Protein AF-0000000066922697 (afdb_homodimer)

pLDDT: mean 75.68, std 17.17, range [25.67, 94.38]

Solvent-accessible surface area (backbone atoms only — not comparable to full-atom values): 38134 Å² total; per-residue (Å²): 135,77,68,77,65,55,59,62,53,52,56,55,54,52,63,59,58,68,59,61,55,53,57,51,51,52,50,55,60,59,45,68,72,48,59,76,70,64,32,50,58,47,44,50,48,47,48,52,49,49,52,48,50,52,51,46,50,50,49,50,47,51,45,60,51,41,77,74,48,77,57,57,62,50,46,53,51,45,54,50,48,51,46,48,52,52,48,51,51,51,49,51,51,52,35,50,52,27,50,52,51,33,52,54,34,49,55,48,26,72,71,65,67,45,69,70,34,50,55,49,34,51,50,29,48,51,46,37,48,48,36,48,50,53,50,48,43,52,50,48,41,75,64,54,52,54,80,49,19,68,83,39,41,68,36,41,39,52,49,50,42,42,53,45,27,50,52,52,31,51,54,29,51,52,49,35,53,52,29,52,47,38,68,72,70,50,75,71,75,73,71,74,74,48,73,64,56,51,52,53,52,49,52,52,38,52,55,40,49,56,50,41,62,60,35,73,74,39,93,44,71,51,39,48,46,50,40,53,50,36,51,44,49,40,51,46,50,52,42,49,51,50,15,51,56,40,22,70,74,71,38,69,64,40,31,40,53,43,49,36,52,48,30,51,51,42,33,51,52,31,49,53,52,37,65,63,45,47,39,25,67,36,18,23,44,65,56,69,68,60,51,49,51,54,50,52,56,61,66,71,64,52,84,70,53,73,41,74,74,53,74,47,56,26,24,67,26,96,30,22,35,36,37,37,33,36,28,33,61,45,79,40,31,38,51,61,52,40,52,53,49,51,53,50,46,52,50,52,56,68,38,87,56,38,70,44,72,46,72,44,73,36,63,68,135,136,75,67,76,65,55,59,62,54,52,57,56,55,52,66,59,58,64,62,65,54,52,56,51,51,53,49,54,58,59,46,68,74,49,60,74,72,63,35,50,58,46,44,49,49,49,48,51,49,50,51,48,49,50,50,45,50,50,49,50,47,51,45,60,51,42,76,74,47,76,58,56,63,51,45,54,52,45,51,51,49,50,46,49,53,53,48,52,50,51,50,50,51,52,33,50,53,27,50,52,51,32,52,54,34,50,55,47,26,73,72,64,68,44,70,69,34,49,55,49,34,51,49,27,48,50,47,35,48,47,34,48,51,53,51,48,42,51,50,49,41,75,64,55,52,55,80,51,19,70,83,38,41,70,38,42,38,50,51,47,40,44,53,44,26,51,53,51,32,51,54,30,51,50,49,34,53,52,29,53,48,36,67,73,71,51,74,72,75,72,71,76,74,47,72,65,56,52,51,54,50,50,52,52,38,52,55,40,49,56,50,40,63,60,34,72,75,38,93,44,70,52,39,48,46,51,38,52,51,38,52,44,49,39,51,46,49,52,42,50,52,50,16,51,54,41,20,72,74,70,39,69,64,41,32,40,51,44,48,38,54,49,29,51,51,41,33,50,54,29,49,53,53,37,65,62,46,47,40,26,66,36,18,23,43,63,55,68,68,61,50,49,51,53,50,52,56,61,66,69,63,51,83,69,53,74,43,76,73,53,73,46,56,27,24,68,27,94,30,21,36,38,37,37,33,34,28,32,61,45,79,38,30,39,51,58,51,39,53,53,48,51,52,50,47,53,51,51,56,66,38,88,57,39,69,45,75,46,73,45,72,36,61,67,134

Structure (mmCIF, N/CA/C/O backbone):
data_AF-0000000066922697-model_v1
#
loop_
_entity.id
_entity.type
_entity.pdbx_description
1 polymer 'Cation efflux protein cytoplasmic domain-containing protein'
#
loop_
_atom_site.group_PDB
_atom_site.id
_atom_site.type_symbol
_atom_site.label_atom_id
_atom_site.label_alt_id
_atom_site.label_comp_id
_atom_site.label_asym_id
_atom_site.label_entity_id
_atom_site.label_seq_id
_atom_site.pdbx_PDB_ins_code
_atom_site.Cartn_x
_atom_site.Cartn_y
_atom_site.Cartn_z
_atom_site.occupancy
_atom_site.B_iso_or_equiv
_atom_site.auth_seq_id
_atom_site.auth_comp_id
_atom_site.auth_asym_id
_atom_site.auth_atom_id
_atom_site.pdbx_PDB_model_num
ATOM 1 N N . MET A 1 1 ? 27.359 56.031 -4.023 1 25.91 1 MET A N 1
ATOM 2 C CA . MET A 1 1 ? 27.969 54.719 -3.773 1 25.91 1 MET A CA 1
ATOM 3 C C . MET A 1 1 ? 27.406 54.125 -2.496 1 25.91 1 MET A C 1
ATOM 5 O O . MET A 1 1 ? 27.609 54.656 -1.405 1 25.91 1 MET A O 1
ATOM 9 N N . ASP A 1 2 ? 26.297 53.438 -2.539 1 28.22 2 ASP A N 1
ATOM 10 C CA . ASP A 1 2 ? 25.234 53.188 -1.571 1 28.22 2 ASP A CA 1
ATOM 11 C C . ASP A 1 2 ? 25.688 52.219 -0.493 1 28.22 2 ASP A C 1
ATOM 13 O O . ASP A 1 2 ? 26.141 51.094 -0.803 1 28.22 2 ASP A O 1
ATOM 17 N N . LYS A 1 3 ? 26 52.625 0.798 1 40.59 3 LYS A N 1
ATOM 18 C CA . LYS A 1 3 ? 26.516 52.125 2.059 1 40.59 3 LYS A CA 1
ATOM 19 C C . LYS A 1 3 ? 25.766 50.844 2.48 1 40.59 3 LYS A C 1
ATOM 21 O O . LYS A 1 3 ? 26.234 50.094 3.314 1 40.59 3 LYS A O 1
ATOM 26 N N . ASN A 1 4 ? 24.469 50.812 2.162 1 34.41 4 ASN A N 1
ATOM 27 C CA . ASN A 1 4 ? 23.641 49.75 2.705 1 34.41 4 ASN A CA 1
ATOM 28 C C . ASN A 1 4 ? 24.047 48.375 2.139 1 34.41 4 ASN A C 1
ATOM 30 O O . ASN A 1 4 ? 23.516 47.344 2.559 1 34.41 4 ASN A O 1
ATOM 34 N N . ASN A 1 5 ? 24.672 48.312 0.961 1 36.44 5 ASN A N 1
ATOM 35 C CA . ASN A 1 5 ? 25.047 47.031 0.343 1 36.44 5 ASN A CA 1
ATOM 36 C C . ASN A 1 5 ? 26.234 46.406 1.061 1 36.44 5 ASN A C 1
ATOM 38 O O . ASN A 1 5 ? 26.531 45.219 0.849 1 36.44 5 ASN A O 1
ATOM 42 N N . ILE A 1 6 ? 27.125 47.25 1.728 1 36.09 6 ILE A N 1
ATOM 43 C CA . ILE A 1 6 ? 28.375 46.75 2.322 1 36.09 6 ILE A CA 1
ATOM 44 C C . ILE A 1 6 ? 28.062 45.969 3.594 1 36.09 6 ILE A C 1
ATOM 46 O O . ILE A 1 6 ? 28.688 44.969 3.877 1 36.09 6 ILE A O 1
ATOM 50 N N . THR A 1 7 ? 27.062 46.5 4.391 1 34.84 7 THR A N 1
ATOM 51 C CA . THR A 1 7 ? 26.844 45.906 5.703 1 34.84 7 THR A CA 1
ATOM 52 C C . THR A 1 7 ? 26.328 44.469 5.57 1 34.84 7 THR A C 1
ATOM 54 O O . THR A 1 7 ? 26.516 43.656 6.465 1 34.84 7 THR A O 1
ATOM 57 N N . ASN A 1 8 ? 25.594 44.219 4.488 1 34.62 8 ASN A N 1
ATOM 58 C CA . ASN A 1 8 ? 25.016 42.875 4.355 1 34.62 8 ASN A CA 1
ATOM 59 C C . ASN A 1 8 ? 26.094 41.844 4.004 1 34.62 8 ASN A C 1
ATOM 61 O O . ASN A 1 8 ? 25.922 40.656 4.262 1 34.62 8 ASN A O 1
ATOM 65 N N . GLU A 1 9 ? 27.172 42.281 3.27 1 34.84 9 GLU A N 1
ATOM 66 C CA . GLU A 1 9 ? 28.234 41.344 2.912 1 34.84 9 GLU A CA 1
ATOM 67 C C . GLU A 1 9 ? 29.078 40.969 4.129 1 34.84 9 GLU A C 1
ATOM 69 O O . GLU A 1 9 ? 29.5 39.844 4.273 1 34.84 9 GLU A O 1
ATOM 74 N N . CYS A 1 10 ? 29.406 42 5.055 1 34.47 10 CYS A N 1
ATOM 75 C CA . CYS A 1 10 ? 30.281 41.781 6.211 1 34.47 10 CYS A CA 1
ATOM 76 C C . CYS A 1 10 ? 29.625 40.812 7.207 1 34.47 10 CYS A C 1
ATOM 78 O O . CYS A 1 10 ? 30.312 40 7.82 1 34.47 10 CYS A O 1
ATOM 80 N N . SER A 1 11 ? 28.344 41 7.387 1 32.88 11 SER A N 1
ATOM 81 C CA . SER A 1 11 ? 27.703 40.125 8.367 1 32.88 11 SER A CA 1
ATOM 82 C C . SER A 1 11 ? 27.703 38.656 7.898 1 32.88 11 SER A C 1
ATOM 84 O O . SER A 1 11 ? 27.688 37.75 8.719 1 32.88 11 SER A O 1
ATOM 86 N N . LEU A 1 12 ? 27.734 38.406 6.59 1 33.22 12 LEU A N 1
ATOM 87 C CA . LEU A 1 12 ? 27.844 37.062 6.055 1 33.22 12 LEU A CA 1
ATOM 88 C C . LEU A 1 12 ? 29.25 36.5 6.289 1 33.22 12 LEU A C 1
ATOM 90 O O . LEU A 1 12 ? 29.406 35.312 6.582 1 33.22 12 LEU A O 1
ATOM 94 N N . GLN A 1 13 ? 30.359 37.219 6.105 1 36.22 13 GLN A N 1
ATOM 95 C CA . GLN A 1 13 ? 31.734 36.781 6.352 1 36.22 13 GLN A CA 1
ATOM 96 C C . GLN A 1 13 ? 31.953 36.5 7.828 1 36.22 13 GLN A C 1
ATOM 98 O O . GLN A 1 13 ? 32.656 35.531 8.172 1 36.22 13 GLN A O 1
ATOM 103 N N . LEU A 1 14 ? 31.5 37.344 8.797 1 32.81 14 LEU A N 1
ATOM 104 C CA . LEU A 1 14 ? 31.688 37.156 10.227 1 32.81 14 LEU A CA 1
ATOM 105 C C . LEU A 1 14 ? 30.938 35.906 10.711 1 32.81 14 LEU A C 1
ATOM 107 O O . LEU A 1 14 ? 31.406 35.219 11.617 1 32.81 14 LEU A O 1
ATOM 111 N N . LEU A 1 15 ? 29.734 35.625 10.234 1 32.03 15 LEU A N 1
ATOM 112 C CA . LEU A 1 15 ? 29.047 34.375 10.617 1 32.03 15 LEU A CA 1
ATOM 113 C C . LEU A 1 15 ? 29.797 33.156 10.125 1 32.03 15 LEU A C 1
ATOM 115 O O . LEU A 1 15 ? 29.672 32.062 10.695 1 32.03 15 LEU A O 1
ATOM 119 N N . LYS A 1 16 ? 30.516 33.188 9.031 1 36.56 16 LYS A N 1
ATOM 120 C CA . LYS A 1 16 ? 31.438 32.125 8.578 1 36.56 16 LYS A CA 1
ATOM 121 C C . LYS A 1 16 ? 32.562 31.938 9.586 1 36.56 16 LYS A C 1
ATOM 123 O O . LYS A 1 16 ? 33.031 30.812 9.812 1 36.56 16 LYS A O 1
ATOM 128 N N . SER A 1 17 ? 33.281 33 9.961 1 35.28 17 SER A N 1
ATOM 129 C CA . SER A 1 17 ? 34.531 32.938 10.734 1 35.28 17 SER A CA 1
ATOM 130 C C . SER A 1 17 ? 34.25 32.406 12.141 1 35.28 17 SER A C 1
ATOM 132 O O . SER A 1 17 ? 35.031 31.609 12.672 1 35.28 17 SER A O 1
ATOM 134 N N . LYS A 1 18 ? 33.406 33.125 12.992 1 35.22 18 LYS A N 1
ATOM 135 C CA . LYS A 1 18 ? 33.438 32.875 14.43 1 35.22 18 LYS A CA 1
ATOM 136 C C . LYS A 1 18 ? 32.969 31.469 14.766 1 35.22 18 LYS A C 1
ATOM 138 O O . LYS A 1 18 ? 33.5 30.828 15.672 1 35.22 18 LYS A O 1
ATOM 143 N N . TYR A 1 19 ? 31.734 31.078 14.359 1 33.84 19 TYR A N 1
ATOM 144 C CA . TYR A 1 19 ? 31.281 29.891 15.07 1 33.84 19 TYR A CA 1
ATOM 145 C C . TYR A 1 19 ? 32.125 28.672 14.719 1 33.84 19 TYR A C 1
ATOM 147 O O . TYR A 1 19 ? 32.625 27.969 15.602 1 33.84 19 TYR A O 1
ATOM 155 N N . THR A 1 20 ? 31.688 27.719 13.758 1 37.97 20 THR A N 1
ATOM 156 C CA . THR A 1 20 ? 31.891 26.266 13.828 1 37.97 20 THR A CA 1
ATOM 157 C C . THR A 1 20 ? 33.219 25.875 13.203 1 37.97 20 THR A C 1
ATOM 159 O O . THR A 1 20 ? 33.688 24.75 13.391 1 37.97 20 THR A O 1
ATOM 162 N N . GLU A 1 21 ? 33.781 26.656 12.328 1 38.84 21 GLU A N 1
ATOM 163 C CA . GLU A 1 21 ? 34.906 25.953 11.711 1 38.84 21 GLU A CA 1
ATOM 164 C C . GLU A 1 21 ? 36.094 25.906 12.648 1 38.84 21 GLU A C 1
ATOM 166 O O . GLU A 1 21 ? 36.812 24.906 12.711 1 38.84 21 GLU A O 1
ATOM 171 N N . LYS A 1 22 ? 36.375 27 13.359 1 40.72 22 LYS A N 1
ATOM 172 C CA . LYS A 1 22 ? 37.594 26.984 14.172 1 40.72 22 LYS A CA 1
ATOM 173 C C . LYS A 1 22 ? 37.469 26.016 15.336 1 40.72 22 LYS A C 1
ATOM 175 O O . LYS A 1 22 ? 38.438 25.297 15.656 1 40.72 22 LYS A O 1
ATOM 180 N N . LYS A 1 23 ? 36.344 26.031 16.047 1 42.5 23 LYS A N 1
ATOM 181 C CA . LYS A 1 23 ? 36.25 25.109 17.188 1 42.5 23 LYS A CA 1
ATOM 182 C C . LYS A 1 23 ? 36.188 23.672 16.719 1 42.5 23 LYS A C 1
ATOM 184 O O . LYS A 1 23 ? 36.75 22.766 17.344 1 42.5 23 LYS A O 1
ATOM 189 N N . ILE A 1 24 ? 35.562 23.406 15.648 1 41.25 24 ILE A N 1
ATOM 190 C CA . ILE A 1 24 ? 35.5 22.031 15.156 1 41.25 24 ILE A CA 1
ATOM 191 C C . ILE A 1 24 ? 36.875 21.594 14.648 1 41.25 24 ILE A C 1
ATOM 193 O O . ILE A 1 24 ? 37.312 20.484 14.945 1 41.25 24 ILE A O 1
ATOM 197 N N . TYR A 1 25 ? 37.531 22.469 13.953 1 38.69 25 TYR A N 1
ATOM 198 C CA . TYR A 1 25 ? 38.875 22.078 13.516 1 38.69 25 TYR A CA 1
ATOM 199 C C . TYR A 1 25 ? 39.844 21.984 14.695 1 38.69 25 TYR A C 1
ATOM 201 O O . TYR A 1 25 ? 40.719 21.109 14.727 1 38.69 25 TYR A O 1
ATOM 209 N N . SER A 1 26 ? 39.719 22.938 15.633 1 43.12 26 SER A N 1
ATOM 210 C CA . SER A 1 26 ? 40.625 22.797 16.781 1 43.12 26 SER A CA 1
ATOM 211 C C . SER A 1 26 ? 40.344 21.516 17.562 1 43.12 26 SER A C 1
ATOM 213 O O . SER A 1 26 ? 41.25 20.844 18.031 1 43.12 26 SER A O 1
ATOM 215 N N . SER A 1 27 ? 39.062 21.125 17.703 1 44.09 27 SER A N 1
ATOM 216 C CA . SER A 1 27 ? 38.781 19.859 18.391 1 44.09 27 SER A CA 1
ATOM 217 C C . SER A 1 27 ? 39.219 18.656 17.562 1 44.09 27 SER A C 1
ATOM 219 O O . SER A 1 27 ? 39.469 17.594 18.109 1 44.09 27 SER A O 1
ATOM 221 N N . TYR A 1 28 ? 39.219 18.75 16.25 1 41.56 28 TYR A N 1
ATOM 222 C CA . TYR A 1 28 ? 39.781 17.703 15.43 1 41.56 28 TYR A CA 1
ATOM 223 C C . TYR A 1 28 ? 41.25 17.484 15.766 1 41.56 28 TYR A C 1
ATOM 225 O O . TYR A 1 28 ? 41.719 16.359 15.812 1 41.56 28 TYR A O 1
ATOM 233 N N . PHE A 1 29 ? 42 18.594 16.016 1 42.16 29 PHE A N 1
ATOM 234 C CA . PHE A 1 29 ? 43.406 18.438 16.359 1 42.16 29 PHE A CA 1
ATOM 235 C C . PHE A 1 29 ? 43.562 17.766 17.719 1 42.16 29 PHE A C 1
ATOM 237 O O . PHE A 1 29 ? 44.5 17 17.938 1 42.16 29 PHE A O 1
ATOM 244 N N . ASN A 1 30 ? 42.75 18.141 18.625 1 43.66 30 ASN A N 1
ATOM 245 C CA . ASN A 1 30 ? 42.938 17.5 19.922 1 43.66 30 ASN A CA 1
ATOM 246 C C . ASN A 1 30 ? 42.469 16.031 19.875 1 43.66 30 ASN A C 1
ATOM 248 O O . ASN A 1 30 ? 42.656 15.305 20.859 1 43.66 30 ASN A O 1
ATOM 252 N N . ILE A 1 31 ? 41.625 15.688 18.984 1 44.38 31 ILE A N 1
ATOM 253 C CA . ILE A 1 31 ? 41.219 14.289 18.891 1 44.38 31 ILE A CA 1
ATOM 254 C C . ILE A 1 31 ? 42.406 13.438 18.469 1 44.38 31 ILE A C 1
ATOM 256 O O . ILE A 1 31 ? 42.375 12.211 18.625 1 44.38 31 ILE A O 1
ATOM 260 N N . LEU A 1 32 ? 43.344 14.023 17.875 1 39.91 32 LEU A N 1
ATOM 261 C CA . LEU A 1 32 ? 44.531 13.227 17.547 1 39.91 32 LEU A CA 1
ATOM 262 C C . LEU A 1 32 ? 45.094 12.578 18.812 1 39.91 32 LEU A C 1
ATOM 264 O O . LEU A 1 32 ? 45.938 11.664 18.719 1 39.91 32 LEU A O 1
ATOM 268 N N . LYS A 1 33 ? 44.906 13.211 19.953 1 41.75 33 LYS A N 1
ATOM 269 C CA . LYS A 1 33 ? 45.5 12.57 21.109 1 41.75 33 LYS A CA 1
ATOM 270 C C . LYS A 1 33 ? 44.625 11.438 21.625 1 41.75 33 LYS A C 1
ATOM 272 O O . LYS A 1 33 ? 44.906 10.852 22.672 1 41.75 33 LYS A O 1
ATOM 277 N N . ILE A 1 34 ? 43.375 11.43 21.156 1 42.97 34 ILE A N 1
ATOM 278 C CA . ILE A 1 34 ? 42.562 10.391 21.781 1 42.97 34 ILE A CA 1
ATOM 279 C C . ILE A 1 34 ? 42.938 9.031 21.203 1 42.97 34 ILE A C 1
ATOM 281 O O . ILE A 1 34 ? 43.406 8.938 20.062 1 42.97 34 ILE A O 1
ATOM 285 N N . ASN A 1 35 ? 42.906 7.922 22.016 1 45.25 35 ASN A N 1
ATOM 286 C CA . ASN A 1 35 ? 43.25 6.527 21.75 1 45.25 35 ASN A CA 1
ATOM 287 C C . ASN A 1 35 ? 42.531 6.02 20.484 1 45.25 35 ASN A C 1
ATOM 289 O O . ASN A 1 35 ? 41.469 6.527 20.125 1 45.25 35 ASN A O 1
ATOM 293 N N . LYS A 1 36 ? 43.094 5.059 19.703 1 48.28 36 LYS A N 1
ATOM 294 C CA . LYS A 1 36 ? 42.812 4.527 18.375 1 48.28 36 LYS A CA 1
ATOM 295 C C . LYS A 1 36 ? 41.344 4.145 18.234 1 48.28 36 LYS A C 1
ATOM 297 O O . LYS A 1 36 ? 40.719 4.414 17.203 1 48.28 36 LYS A O 1
ATOM 302 N N . TYR A 1 37 ? 40.812 3.379 19.109 1 50.22 37 TYR A N 1
ATOM 303 C CA . TYR A 1 37 ? 39.469 2.822 18.984 1 50.22 37 TYR A CA 1
ATOM 304 C C . TYR A 1 37 ? 38.406 3.906 19.156 1 50.22 37 TYR A C 1
ATOM 306 O O . TYR A 1 37 ? 37.406 3.936 18.422 1 50.22 37 TYR A O 1
ATOM 314 N N . GLN A 1 38 ? 38.5 4.688 20.219 1 52.25 38 GLN A N 1
ATOM 315 C CA . GLN A 1 38 ? 37.625 5.801 20.469 1 52.25 38 GLN A CA 1
ATOM 316 C C . GLN A 1 38 ? 37.688 6.848 19.359 1 52.25 38 GLN A C 1
ATOM 318 O O . GLN A 1 38 ? 36.781 7.656 19.188 1 52.25 38 GLN A O 1
ATOM 323 N N . LYS A 1 39 ? 38.688 6.652 18.562 1 53.12 39 LYS A N 1
ATOM 324 C CA . LYS A 1 39 ? 38.938 7.59 17.469 1 53.12 39 LYS A CA 1
ATOM 325 C C . LYS A 1 39 ? 37.938 7.371 16.328 1 53.12 39 LYS A C 1
ATOM 327 O O . LYS A 1 39 ? 37.469 8.328 15.719 1 53.12 39 LYS A O 1
ATOM 332 N N . LYS A 1 40 ? 37.75 6.02 16.219 1 56.94 40 LYS A N 1
ATOM 333 C CA . LYS A 1 40 ? 36.875 5.758 15.078 1 56.94 40 LYS A CA 1
ATOM 334 C C . LYS A 1 40 ? 35.469 6.289 15.336 1 56.94 40 LYS A C 1
ATOM 336 O O . LYS A 1 40 ? 34.844 6.898 14.461 1 56.94 40 LYS A O 1
ATOM 341 N N . ASP A 1 41 ? 34.969 5.93 16.516 1 58.09 41 ASP A N 1
ATOM 342 C CA . ASP A 1 41 ? 33.625 6.391 16.844 1 58.09 41 ASP A CA 1
ATOM 343 C C . ASP A 1 41 ? 33.594 7.914 16.922 1 58.09 41 ASP A C 1
ATOM 345 O O . ASP A 1 41 ? 32.625 8.531 16.484 1 58.09 41 ASP A O 1
ATOM 349 N N . VAL A 1 42 ? 34.719 8.398 17.547 1 57.47 42 VAL A N 1
ATOM 350 C CA . VAL A 1 42 ? 34.781 9.844 17.688 1 57.47 42 VAL A CA 1
ATOM 351 C C . VAL A 1 42 ? 34.938 10.492 16.297 1 57.47 42 VAL A C 1
ATOM 353 O O . VAL A 1 42 ? 34.281 11.508 16.016 1 57.47 42 VAL A O 1
ATOM 356 N N . LEU A 1 43 ? 35.75 9.812 15.469 1 57.56 43 LEU A N 1
ATOM 357 C CA . LEU A 1 43 ? 35.906 10.328 14.117 1 57.56 43 LEU A CA 1
ATOM 358 C C . LEU A 1 43 ? 34.594 10.242 13.336 1 57.56 43 LEU A C 1
ATOM 360 O O . LEU A 1 43 ? 34.25 11.156 12.586 1 57.56 43 LEU A O 1
ATOM 364 N N . ALA A 1 44 ? 33.969 9.078 13.578 1 60.12 44 ALA A N 1
ATOM 365 C CA . ALA A 1 44 ? 32.688 8.922 12.898 1 60.12 44 ALA A CA 1
ATOM 366 C C . ALA A 1 44 ? 31.703 9.984 13.375 1 60.12 44 ALA A C 1
ATOM 368 O O . ALA A 1 44 ? 30.938 10.531 12.57 1 60.12 44 ALA A O 1
ATOM 369 N N . TYR A 1 45 ? 31.766 10.156 14.617 1 59.94 45 TYR A N 1
ATOM 370 C CA . TYR A 1 45 ? 30.922 11.195 15.188 1 59.94 45 TYR A CA 1
ATOM 371 C C . TYR A 1 45 ? 31.266 12.562 14.617 1 59.94 45 TYR A C 1
ATOM 373 O O . TYR A 1 45 ? 30.375 13.32 14.219 1 59.94 45 TYR A O 1
ATOM 381 N N . TYR A 1 46 ? 32.594 12.828 14.594 1 55.06 46 TYR A N 1
ATOM 382 C CA . TYR A 1 46 ? 33 14.133 14.094 1 55.06 46 TYR A CA 1
ATOM 383 C C . TYR A 1 46 ? 32.719 14.258 12.602 1 55.06 46 TYR A C 1
ATOM 385 O O . TYR A 1 46 ? 32.312 15.328 12.133 1 55.06 46 TYR A O 1
ATOM 393 N N . GLU A 1 47 ? 32.906 13.234 11.945 1 60 47 GLU A N 1
ATOM 394 C CA . GLU A 1 47 ? 32.594 13.258 10.523 1 60 47 GLU A CA 1
ATOM 395 C C . GLU A 1 47 ? 31.094 13.484 10.312 1 60 47 GLU A C 1
ATOM 397 O O . GLU A 1 47 ? 30.688 14.227 9.406 1 60 47 GLU A O 1
ATOM 402 N N . LYS A 1 48 ? 30.375 12.805 11.07 1 65.25 48 LYS A N 1
ATOM 403 C CA . LYS A 1 48 ? 28.922 13.016 11 1 65.25 48 LYS A CA 1
ATOM 404 C C . LYS A 1 48 ? 28.562 14.469 11.32 1 65.25 48 LYS A C 1
ATOM 406 O O . LYS A 1 48 ? 27.719 15.062 10.656 1 65.25 48 LYS A O 1
ATOM 411 N N . GLU A 1 49 ? 29.281 14.953 12.305 1 61.97 49 GLU A N 1
ATOM 412 C CA . GLU A 1 49 ? 29 16.328 12.711 1 61.97 49 GLU A CA 1
ATOM 413 C C . GLU A 1 49 ? 29.422 17.312 11.625 1 61.97 49 GLU A C 1
ATOM 415 O O . GLU A 1 49 ? 28.719 18.297 11.352 1 61.97 49 GLU A O 1
ATOM 420 N N . LEU A 1 50 ? 30.594 17.047 11.031 1 58.88 50 LEU A N 1
ATOM 421 C CA . LEU A 1 50 ? 31.078 17.906 9.953 1 58.88 50 LEU A CA 1
ATOM 422 C C . LEU A 1 50 ? 30.141 17.844 8.75 1 58.88 50 LEU A C 1
ATOM 424 O O . LEU A 1 50 ? 29.875 18.859 8.109 1 58.88 50 LEU A O 1
ATOM 428 N N . ARG A 1 51 ? 29.797 16.703 8.469 1 63.38 51 ARG A N 1
ATOM 429 C CA . ARG A 1 51 ? 28.844 16.562 7.363 1 63.38 51 ARG A CA 1
ATOM 430 C C . ARG A 1 51 ? 27.547 17.312 7.645 1 63.38 51 ARG A C 1
ATOM 432 O O . ARG A 1 51 ? 27 17.969 6.758 1 63.38 51 ARG A O 1
ATOM 439 N N . LEU A 1 52 ? 27.156 17.203 8.852 1 68.56 52 LEU A N 1
ATOM 440 C CA . LEU A 1 52 ? 25.938 17.906 9.242 1 68.56 52 LEU A CA 1
ATOM 441 C C . LEU A 1 52 ? 26.125 19.422 9.125 1 68.56 52 LEU A C 1
ATOM 443 O O . LEU A 1 52 ? 25.219 20.125 8.672 1 68.56 52 LEU A O 1
ATOM 447 N N . LEU A 1 53 ? 27.281 19.859 9.523 1 63.22 53 LEU A N 1
ATOM 448 C CA . LEU A 1 53 ? 27.562 21.297 9.461 1 63.22 53 LEU A CA 1
ATOM 449 C C . LEU A 1 53 ? 27.594 21.781 8.008 1 63.22 53 LEU A C 1
ATOM 451 O O . LEU A 1 53 ? 27.109 22.859 7.707 1 63.22 53 LEU A O 1
ATOM 455 N N . LYS A 1 54 ? 28.172 20.969 7.172 1 64.44 54 LYS A N 1
ATOM 456 C CA . LYS A 1 54 ? 28.203 21.328 5.754 1 64.44 54 LYS A CA 1
ATOM 457 C C . LYS A 1 54 ? 26.797 21.375 5.168 1 64.44 54 LYS A C 1
ATOM 459 O O . LYS A 1 54 ? 26.469 22.297 4.402 1 64.44 54 LYS A O 1
ATOM 464 N N . ILE A 1 55 ? 26.062 20.453 5.559 1 67.81 55 ILE A N 1
ATOM 465 C CA . ILE A 1 55 ? 24.688 20.406 5.07 1 67.81 55 ILE A CA 1
ATOM 466 C C . ILE A 1 55 ? 23.906 21.609 5.586 1 67.81 55 ILE A C 1
ATOM 468 O O . ILE A 1 55 ? 23.125 22.203 4.848 1 67.81 55 ILE A O 1
ATOM 472 N N . PHE A 1 56 ? 24.281 21.953 6.789 1 69.5 56 PHE A N 1
ATOM 473 C CA . PHE A 1 56 ? 23.625 23.109 7.383 1 69.5 56 PHE A CA 1
ATOM 474 C C . PHE A 1 56 ? 24 24.375 6.633 1 69.5 56 PHE A C 1
ATOM 476 O O . PHE A 1 56 ? 23.141 25.234 6.402 1 69.5 56 PHE A O 1
ATOM 483 N N . GLN A 1 57 ? 25.219 24.406 6.312 1 64.06 57 GLN A N 1
ATOM 484 C CA . GLN A 1 57 ? 25.688 25.594 5.586 1 64.06 57 GLN A CA 1
ATOM 485 C C . GLN A 1 57 ? 25.062 25.656 4.195 1 64.06 57 GLN A C 1
ATOM 487 O O . GLN A 1 57 ? 24.688 26.734 3.734 1 64.06 57 GLN A O 1
ATOM 492 N N . GLU A 1 58 ? 24.969 24.562 3.65 1 67.38 58 GLU A N 1
ATOM 493 C CA . GLU A 1 58 ? 24.344 24.5 2.334 1 67.38 58 GLU A CA 1
ATOM 494 C C . GLU A 1 58 ? 22.859 24.906 2.41 1 67.38 58 GLU A C 1
ATOM 496 O O . GLU A 1 58 ? 22.359 25.609 1.535 1 67.38 58 GLU A O 1
ATOM 501 N N . ASP A 1 59 ? 22.281 24.422 3.395 1 70.06 59 ASP A N 1
ATOM 502 C CA . ASP A 1 59 ? 20.875 24.75 3.57 1 70.06 59 ASP A CA 1
ATOM 503 C C . ASP A 1 59 ? 20.688 26.234 3.824 1 70.06 59 ASP A C 1
ATOM 505 O O . ASP A 1 59 ? 19.75 26.859 3.295 1 70.06 59 ASP A O 1
ATOM 509 N N . LEU A 1 60 ? 21.578 26.766 4.641 1 64 60 LEU A N 1
ATOM 510 C CA . LEU A 1 60 ? 21.5 28.188 4.941 1 64 60 LEU A CA 1
ATOM 511 C C . LEU A 1 60 ? 21.766 29.016 3.691 1 64 60 LEU A C 1
ATOM 513 O O . LEU A 1 60 ? 21.141 30.062 3.482 1 64 60 LEU A O 1
ATOM 517 N N . TYR A 1 61 ? 22.625 28.469 2.928 1 62.25 61 TYR A N 1
ATOM 518 C CA . TYR A 1 61 ? 22.953 29.141 1.679 1 62.25 61 TYR A CA 1
ATOM 519 C C . TYR A 1 61 ? 21.75 29.141 0.735 1 62.25 61 TYR A C 1
ATOM 521 O O . TYR A 1 61 ? 21.406 30.188 0.157 1 62.25 61 TYR A O 1
ATOM 529 N N . ILE A 1 62 ? 21.141 28.109 0.672 1 62.47 62 ILE A N 1
ATOM 530 C CA . ILE A 1 62 ? 20 27.984 -0.225 1 62.47 62 ILE A CA 1
ATOM 531 C C . ILE A 1 62 ? 18.859 28.875 0.269 1 62.47 62 ILE A C 1
ATOM 533 O O . ILE A 1 62 ? 18.188 29.531 -0.527 1 62.47 62 ILE A O 1
ATOM 537 N N . THR A 1 63 ? 18.688 28.844 1.53 1 63.69 63 THR A N 1
ATOM 538 C CA . THR A 1 63 ? 17.594 29.594 2.117 1 63.69 63 THR A CA 1
ATOM 539 C C . THR A 1 63 ? 17.875 31.094 2.049 1 63.69 63 THR A C 1
ATOM 541 O O . THR A 1 63 ? 16.953 31.906 1.869 1 63.69 63 THR A O 1
ATOM 544 N N . HIS A 1 64 ? 19.047 31.422 2.289 1 59.56 64 HIS A N 1
ATOM 545 C CA . HIS A 1 64 ? 19.406 32.844 2.232 1 59.56 64 HIS A CA 1
ATOM 546 C C . HIS A 1 64 ? 19.375 33.344 0.8 1 59.56 64 HIS A C 1
ATOM 548 O O . HIS A 1 64 ? 18.984 34.5 0.559 1 59.56 64 HIS A O 1
ATOM 554 N N . LEU A 1 65 ? 19.906 32.531 -0.08 1 54.16 65 LEU A N 1
ATOM 555 C CA . LEU A 1 65 ? 19.875 32.938 -1.481 1 54.16 65 LEU A CA 1
ATOM 556 C C . LEU A 1 65 ? 18.453 33.031 -1.998 1 54.16 65 LEU A C 1
ATOM 558 O O . LEU A 1 65 ? 18.156 33.844 -2.877 1 54.16 65 LEU A O 1
ATOM 562 N N . SER A 1 66 ? 17.625 32.188 -1.695 1 54.69 66 SER A N 1
ATOM 563 C CA . SER A 1 66 ? 16.266 32.125 -2.186 1 54.69 66 SER A CA 1
ATOM 564 C C . SER A 1 66 ? 15.43 33.312 -1.692 1 54.69 66 SER A C 1
ATOM 566 O O . SER A 1 66 ? 14.328 33.562 -2.195 1 54.69 66 SER A O 1
ATOM 568 N N . ASN A 1 67 ? 15.609 33.812 -0.498 1 52.06 67 ASN A N 1
ATOM 569 C CA . ASN A 1 67 ? 14.938 35.062 -0.235 1 52.06 67 ASN A CA 1
ATOM 570 C C . ASN A 1 67 ?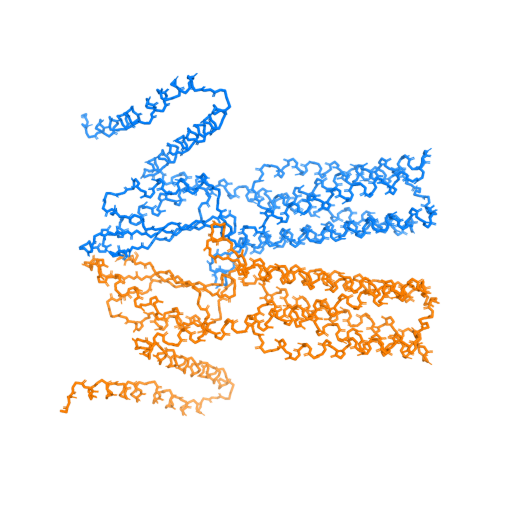 15.023 36.031 -1.434 1 52.06 67 ASN A C 1
ATOM 572 O O . ASN A 1 67 ? 14.148 36.875 -1.623 1 52.06 67 ASN A O 1
ATOM 576 N N . ASN A 1 68 ? 16.047 36.031 -2.207 1 45.75 68 ASN A N 1
ATOM 577 C CA . ASN A 1 68 ? 16.109 36.844 -3.406 1 45.75 68 ASN A CA 1
ATOM 578 C C . ASN A 1 68 ? 15.578 36.125 -4.629 1 45.75 68 ASN A C 1
ATOM 580 O O . ASN A 1 68 ? 15.008 36.719 -5.535 1 45.75 68 ASN A O 1
ATOM 584 N N . ASN A 1 69 ? 15.938 34.812 -5.25 1 45 69 ASN A N 1
ATOM 585 C CA . ASN A 1 69 ? 15.688 34.281 -6.586 1 45 69 ASN A CA 1
ATOM 586 C C . ASN A 1 69 ? 14.672 33.125 -6.555 1 45 69 ASN A C 1
ATOM 588 O O . ASN A 1 69 ? 14.961 32.062 -6.066 1 45 69 ASN A O 1
ATOM 592 N N . ASN A 1 70 ? 13.312 33.25 -6.445 1 50.16 70 ASN A N 1
ATOM 593 C CA . ASN A 1 70 ? 12.195 32.438 -6.898 1 50.16 70 ASN A CA 1
ATOM 594 C C . ASN A 1 70 ? 12.625 31.422 -7.965 1 50.16 70 ASN A C 1
ATOM 596 O O . ASN A 1 70 ? 11.836 30.578 -8.375 1 50.16 70 ASN A O 1
ATOM 600 N N . LYS A 1 71 ? 13.742 31.672 -8.523 1 48.62 71 LYS A N 1
ATOM 601 C CA . LYS A 1 71 ? 14.203 30.938 -9.703 1 48.62 71 LYS A CA 1
ATOM 602 C C . LYS A 1 71 ? 14.656 29.531 -9.328 1 48.62 71 LYS A C 1
ATOM 604 O O . LYS A 1 71 ? 14.539 28.609 -10.133 1 48.62 71 LYS A O 1
ATOM 609 N N . MET A 1 72 ? 15.18 29.25 -8.148 1 48.62 72 MET A N 1
ATOM 610 C CA . MET A 1 72 ? 15.75 27.953 -7.824 1 48.62 72 MET A CA 1
ATOM 611 C C . MET A 1 72 ? 14.656 26.906 -7.621 1 48.62 72 MET A C 1
ATOM 613 O O . MET A 1 72 ? 14.805 25.766 -8.039 1 48.62 72 MET A O 1
ATOM 617 N N . LYS A 1 73 ? 13.578 27.297 -6.91 1 54.84 73 LYS A N 1
ATOM 618 C CA . LYS A 1 73 ? 12.477 26.328 -6.785 1 54.84 73 LYS A CA 1
ATOM 619 C C . LYS A 1 73 ? 11.914 25.969 -8.148 1 54.84 73 LYS A C 1
ATOM 621 O O . LYS A 1 73 ? 11.555 24.812 -8.391 1 54.84 73 LYS A O 1
ATOM 626 N N . ASN A 1 74 ? 11.898 26.938 -8.883 1 56.88 74 ASN A N 1
ATOM 627 C CA . ASN A 1 74 ? 11.406 26.672 -10.234 1 56.88 74 ASN A CA 1
ATOM 628 C C . ASN A 1 74 ? 12.32 25.703 -10.977 1 56.88 74 ASN A C 1
ATOM 630 O O . ASN A 1 74 ? 11.852 24.875 -11.766 1 56.88 74 ASN A O 1
ATOM 634 N N . LYS A 1 75 ? 13.617 25.844 -10.656 1 53.91 75 LYS A N 1
ATOM 635 C CA . LYS A 1 75 ? 14.555 24.922 -11.305 1 53.91 75 LYS A CA 1
ATOM 636 C C . LYS A 1 75 ? 14.391 23.5 -10.773 1 53.91 75 LYS A C 1
ATOM 638 O O . LYS A 1 75 ? 14.43 22.547 -11.547 1 53.91 75 LYS A O 1
ATOM 643 N N . ASP A 1 76 ? 14.258 23.312 -9.469 1 58.41 76 ASP A N 1
ATOM 644 C CA . ASP A 1 76 ? 14.086 21.984 -8.898 1 58.41 76 ASP A CA 1
ATOM 645 C C . ASP A 1 76 ? 12.781 21.344 -9.367 1 58.41 76 ASP A C 1
ATOM 647 O O . ASP A 1 76 ? 12.742 20.156 -9.68 1 58.41 76 ASP A O 1
ATOM 651 N N . ASN A 1 77 ? 11.844 22.219 -9.43 1 64.06 77 ASN A N 1
ATOM 652 C CA . ASN A 1 77 ? 10.578 21.734 -9.961 1 64.06 77 ASN A CA 1
ATOM 653 C C . ASN A 1 77 ? 10.703 21.359 -11.438 1 64.06 77 ASN A C 1
ATOM 655 O O . ASN A 1 77 ? 10.094 20.375 -11.883 1 64.06 77 ASN A O 1
ATOM 659 N N . TYR A 1 78 ? 11.562 22.172 -12.039 1 61.06 78 TYR A N 1
ATOM 660 C CA . TYR A 1 78 ? 11.789 21.891 -13.453 1 61.06 78 TYR A CA 1
ATOM 661 C C . TYR A 1 78 ? 12.531 20.562 -13.625 1 61.06 78 TYR A C 1
ATOM 663 O O . TYR A 1 78 ? 12.164 19.75 -14.469 1 61.06 78 TYR A O 1
ATOM 671 N N . ASN A 1 79 ? 13.562 20.312 -12.867 1 66.19 79 ASN A N 1
ATOM 672 C CA . ASN A 1 79 ? 14.312 19.062 -12.93 1 66.19 79 ASN A CA 1
ATOM 673 C C . ASN A 1 79 ? 13.445 17.859 -12.539 1 66.19 79 ASN A C 1
ATOM 675 O O . ASN A 1 79 ? 13.547 16.797 -13.141 1 66.19 79 ASN A O 1
ATOM 679 N N . ASP A 1 80 ? 12.594 18.125 -11.641 1 71.38 80 ASP A N 1
ATOM 680 C CA . ASP A 1 80 ? 11.695 17.062 -11.219 1 71.38 80 ASP A CA 1
ATOM 681 C C . ASP A 1 80 ? 10.711 16.703 -12.336 1 71.38 80 ASP A C 1
ATOM 683 O O . ASP A 1 80 ? 10.422 15.523 -12.562 1 71.38 80 ASP A O 1
ATOM 687 N N . ASN A 1 81 ? 10.359 17.703 -13.023 1 72.88 81 ASN A N 1
ATOM 688 C CA . ASN A 1 81 ? 9.422 17.469 -14.117 1 72.88 81 ASN A CA 1
ATOM 689 C C . ASN A 1 81 ? 10.094 16.766 -15.297 1 72.88 81 ASN A C 1
ATOM 691 O O . ASN A 1 81 ? 9.5 15.898 -15.922 1 72.88 81 ASN A O 1
ATOM 695 N N . LEU A 1 82 ? 11.32 17.156 -15.539 1 74.62 82 LEU A N 1
ATOM 696 C CA . LEU A 1 82 ? 12.07 16.516 -16.609 1 74.62 82 LEU A CA 1
ATOM 697 C C . LEU A 1 82 ? 12.344 15.055 -16.297 1 74.62 82 LEU A C 1
ATOM 699 O O . LEU A 1 82 ? 12.219 14.188 -17.172 1 74.62 82 LEU A O 1
ATOM 703 N N . ASN A 1 83 ? 12.703 14.875 -15.141 1 78 83 ASN A N 1
ATOM 704 C CA . ASN A 1 83 ? 12.945 13.508 -14.695 1 78 83 ASN A CA 1
ATOM 705 C C . ASN A 1 83 ? 11.68 12.664 -14.781 1 78 83 ASN A C 1
ATOM 707 O O . ASN A 1 83 ? 11.734 11.5 -15.18 1 78 83 ASN A O 1
ATOM 711 N N . ARG A 1 84 ? 10.656 13.305 -14.555 1 78.88 84 ARG A N 1
ATOM 712 C CA . ARG A 1 84 ? 9.391 12.578 -14.602 1 78.88 84 ARG A CA 1
ATOM 713 C C . ARG A 1 84 ? 9 12.25 -16.031 1 78.88 84 ARG A C 1
ATOM 715 O O . ARG A 1 84 ? 8.547 11.141 -16.328 1 78.88 84 ARG A O 1
ATOM 722 N N . GLN A 1 85 ? 9.25 13.109 -16.922 1 82.56 85 GLN A N 1
ATOM 723 C CA . GLN A 1 85 ? 8.922 12.891 -18.328 1 82.56 85 GLN A CA 1
ATOM 724 C C . GLN A 1 85 ? 9.812 11.805 -18.938 1 82.56 85 GLN A C 1
ATOM 726 O O . GLN A 1 85 ? 9.336 10.969 -19.703 1 82.56 85 GLN A O 1
ATOM 731 N N . THR A 1 86 ? 11.039 11.875 -18.594 1 82.81 86 THR A N 1
ATOM 732 C CA . THR A 1 86 ? 11.969 10.859 -19.062 1 82.81 86 THR A CA 1
ATOM 733 C C . THR A 1 86 ? 11.578 9.477 -18.547 1 82.81 86 THR A C 1
ATOM 735 O O . THR A 1 86 ? 11.641 8.492 -19.297 1 82.81 86 THR A O 1
ATOM 738 N N . TYR A 1 87 ? 11.164 9.492 -17.359 1 83.25 87 TYR A N 1
ATOM 739 C CA . TYR A 1 87 ? 10.742 8.227 -16.766 1 83.25 87 TYR A CA 1
ATOM 740 C C . TYR A 1 87 ? 9.508 7.676 -17.484 1 83.25 87 TYR A C 1
ATOM 742 O O . TYR A 1 87 ? 9.414 6.473 -17.734 1 83.25 87 TYR A O 1
ATOM 750 N N . ILE A 1 88 ? 8.672 8.539 -17.875 1 84.94 88 ILE A N 1
ATOM 751 C CA . ILE A 1 88 ? 7.445 8.109 -18.547 1 84.94 88 ILE A CA 1
ATOM 752 C C . ILE A 1 88 ? 7.781 7.516 -19.906 1 84.94 88 ILE A C 1
ATOM 754 O O . ILE A 1 88 ? 7.223 6.488 -20.297 1 84.94 88 ILE A O 1
ATOM 758 N N . ILE A 1 89 ? 8.734 8.023 -20.531 1 86.56 89 ILE A N 1
ATOM 759 C CA . ILE A 1 89 ? 9.156 7.535 -21.844 1 86.56 89 ILE A CA 1
ATOM 760 C C . ILE A 1 89 ? 9.836 6.176 -21.688 1 86.56 89 ILE A C 1
ATOM 762 O O . ILE A 1 89 ? 9.586 5.258 -22.469 1 86.56 89 ILE A O 1
ATOM 766 N N . LEU A 1 90 ? 10.625 6.086 -20.719 1 86.25 90 LEU A N 1
ATOM 767 C CA . LEU A 1 90 ? 11.328 4.828 -20.469 1 86.25 90 LEU A CA 1
ATOM 768 C C . LEU A 1 90 ? 10.344 3.721 -20.125 1 86.25 90 LEU A C 1
ATOM 770 O O . LEU A 1 90 ? 10.477 2.588 -20.594 1 86.25 90 LEU A O 1
ATOM 774 N N . SER A 1 91 ? 9.391 4.098 -19.312 1 87.5 91 SER A N 1
ATOM 775 C CA . SER A 1 91 ? 8.375 3.119 -18.922 1 87.5 91 SER A CA 1
ATOM 776 C C . SER A 1 91 ? 7.551 2.674 -20.125 1 87.5 91 SER A C 1
ATOM 778 O O . SER A 1 91 ? 7.242 1.488 -20.266 1 87.5 91 SER A O 1
ATOM 780 N N . ARG A 1 92 ? 7.289 3.508 -21.047 1 89.12 92 ARG A N 1
ATOM 781 C CA . ARG A 1 92 ? 6.535 3.178 -22.25 1 89.12 92 ARG A CA 1
ATOM 782 C C . ARG A 1 92 ? 7.355 2.297 -23.188 1 89.12 92 ARG A C 1
ATOM 784 O O . ARG A 1 92 ? 6.824 1.364 -23.797 1 89.12 92 ARG A O 1
ATOM 791 N N . THR A 1 93 ? 8.562 2.639 -23.266 1 88.69 93 THR A N 1
ATOM 792 C CA . THR A 1 93 ? 9.453 1.842 -24.094 1 88.69 93 THR A CA 1
ATOM 793 C C . THR A 1 93 ? 9.586 0.422 -23.547 1 88.69 93 THR A C 1
ATOM 795 O O . THR A 1 93 ? 9.57 -0.545 -24.312 1 88.69 93 THR A O 1
ATOM 798 N N . SER A 1 94 ? 9.719 0.356 -22.266 1 88.69 94 SER A N 1
ATOM 799 C CA . SER A 1 94 ? 9.789 -0.96 -21.641 1 88.69 94 SER A CA 1
ATOM 800 C C . SER A 1 94 ? 8.516 -1.764 -21.891 1 88.69 94 SER A C 1
ATOM 802 O O . SER A 1 94 ? 8.578 -2.969 -22.141 1 88.69 94 SER A O 1
ATOM 804 N N . LEU A 1 95 ? 7.402 -1.09 -21.859 1 90.75 95 LEU A N 1
ATOM 805 C CA . LEU A 1 95 ? 6.129 -1.749 -22.125 1 90.75 95 LEU A CA 1
ATOM 806 C C . LEU A 1 95 ? 6.066 -2.275 -23.562 1 90.75 95 LEU A C 1
ATOM 808 O O . LEU A 1 95 ? 5.621 -3.4 -23.781 1 90.75 95 LEU A O 1
ATOM 812 N N . ILE A 1 96 ? 6.547 -1.531 -24.422 1 90.94 96 ILE A N 1
ATOM 813 C CA . ILE A 1 96 ? 6.551 -1.922 -25.828 1 90.94 96 ILE A CA 1
ATOM 814 C C . ILE A 1 96 ? 7.445 -3.143 -26.031 1 90.94 96 ILE A C 1
ATOM 816 O O . ILE A 1 96 ? 7.07 -4.09 -26.719 1 90.94 96 ILE A O 1
ATOM 820 N N . ILE A 1 97 ? 8.547 -3.111 -25.453 1 87.38 97 ILE A N 1
ATOM 821 C CA . ILE A 1 97 ? 9.477 -4.227 -25.547 1 87.38 97 ILE A CA 1
ATOM 822 C C . ILE A 1 97 ? 8.836 -5.488 -24.969 1 87.38 97 ILE A C 1
ATOM 824 O O . ILE A 1 97 ? 8.977 -6.578 -25.531 1 87.38 97 ILE A O 1
ATOM 828 N N . ASN A 1 98 ? 8.133 -5.309 -23.891 1 87.88 98 ASN A N 1
ATOM 829 C CA . ASN A 1 98 ? 7.469 -6.445 -23.266 1 87.88 98 ASN A CA 1
ATOM 830 C C . ASN A 1 98 ? 6.348 -7 -24.141 1 87.88 98 ASN A C 1
ATOM 832 O O . ASN A 1 98 ? 6.133 -8.211 -24.188 1 87.88 98 ASN A O 1
ATOM 836 N N . VAL A 1 99 ? 5.703 -6.148 -24.828 1 90.38 99 VAL A N 1
ATOM 837 C CA . VAL A 1 99 ? 4.648 -6.59 -25.719 1 90.38 99 VAL A CA 1
ATOM 838 C C . VAL A 1 99 ? 5.254 -7.383 -26.875 1 90.38 99 VAL A C 1
ATOM 840 O O . VAL A 1 99 ? 4.746 -8.453 -27.234 1 90.38 99 VAL A O 1
ATOM 843 N N . VAL A 1 100 ? 6.316 -6.938 -27.438 1 87.25 100 VAL A N 1
ATOM 844 C CA . VAL A 1 100 ? 7.004 -7.609 -28.531 1 87.25 100 VAL A CA 1
ATOM 845 C C . VAL A 1 100 ? 7.512 -8.977 -28.062 1 87.25 100 VAL A C 1
ATOM 847 O O . VAL A 1 100 ? 7.359 -9.977 -28.766 1 87.25 100 VAL A O 1
ATOM 850 N N . ARG A 1 101 ? 8.109 -8.969 -26.938 1 82.75 101 ARG A N 1
ATOM 851 C CA . ARG A 1 101 ? 8.617 -10.219 -26.375 1 82.75 101 ARG A CA 1
ATOM 852 C C . ARG A 1 101 ? 7.484 -11.227 -26.172 1 82.75 101 ARG A C 1
ATOM 854 O O . ARG A 1 101 ? 7.66 -12.422 -26.406 1 82.75 101 ARG A O 1
ATOM 861 N N . LEU A 1 102 ? 6.352 -10.789 -25.703 1 85.75 102 LEU A N 1
ATOM 862 C CA . LEU A 1 102 ? 5.211 -11.672 -25.5 1 85.75 102 LEU A CA 1
ATOM 863 C C . LEU A 1 102 ? 4.738 -12.273 -26.812 1 85.75 102 LEU A C 1
ATOM 865 O O . LEU A 1 102 ? 4.445 -13.469 -26.891 1 85.75 102 LEU A O 1
ATOM 869 N N . ILE A 1 103 ? 4.703 -11.492 -27.828 1 86.5 103 ILE A N 1
ATOM 870 C CA . ILE A 1 103 ? 4.246 -11.938 -29.141 1 86.5 103 ILE A CA 1
ATOM 871 C C . ILE A 1 103 ? 5.227 -12.961 -29.703 1 86.5 103 ILE A C 1
ATOM 873 O O . ILE A 1 103 ? 4.816 -14.008 -30.219 1 86.5 103 ILE A O 1
ATOM 877 N N . VAL A 1 104 ? 6.449 -12.734 -29.609 1 79.38 104 VAL A N 1
ATOM 878 C CA . VAL A 1 104 ? 7.48 -13.633 -30.125 1 79.38 104 VAL A CA 1
ATOM 879 C C . VAL A 1 104 ? 7.41 -14.969 -29.391 1 79.38 104 VAL A C 1
ATOM 881 O O . VAL A 1 104 ? 7.461 -16.031 -30.016 1 79.38 104 VAL A O 1
ATOM 884 N N . ASN A 1 105 ? 7.238 -14.93 -28.094 1 76.94 105 ASN A N 1
ATOM 885 C CA . ASN A 1 105 ? 7.168 -16.156 -27.312 1 76.94 105 ASN A CA 1
ATOM 886 C C . ASN A 1 105 ? 5.871 -16.922 -27.578 1 76.94 105 ASN A C 1
ATOM 888 O O . ASN A 1 105 ? 5.852 -18.141 -27.547 1 76.94 105 ASN A O 1
ATOM 892 N N . LEU A 1 106 ? 4.848 -16.141 -27.797 1 78.38 106 LEU A N 1
ATOM 893 C CA . LEU A 1 106 ? 3.578 -16.766 -28.125 1 78.38 106 LEU A CA 1
ATOM 894 C C . LEU A 1 106 ? 3.682 -17.562 -29.422 1 78.38 106 LEU A C 1
ATOM 896 O O . LEU A 1 106 ? 3.215 -18.688 -29.516 1 78.38 106 LEU A O 1
ATOM 900 N N . ILE A 1 107 ? 4.285 -17.016 -30.422 1 77.31 107 ILE A N 1
ATOM 901 C CA . ILE A 1 107 ? 4.477 -17.656 -31.719 1 77.31 107 ILE A CA 1
ATOM 902 C C . ILE A 1 107 ? 5.387 -18.875 -31.562 1 77.31 107 ILE A C 1
ATOM 904 O O . ILE A 1 107 ? 5.105 -19.953 -32.094 1 77.31 107 ILE A O 1
ATOM 908 N N . ALA A 1 108 ? 6.414 -18.734 -30.781 1 69.75 108 ALA A N 1
ATOM 909 C CA . ALA A 1 108 ? 7.348 -19.828 -30.531 1 69.75 108 ALA A CA 1
ATOM 910 C C . ALA A 1 108 ? 6.668 -20.969 -29.781 1 69.75 108 ALA A C 1
ATOM 912 O O . ALA A 1 108 ? 6.922 -22.141 -30.047 1 69.75 108 ALA A O 1
ATOM 913 N N . SER A 1 109 ? 5.828 -20.656 -28.828 1 69.69 109 SER A N 1
ATOM 914 C CA . SER A 1 109 ? 5.129 -21.656 -28.031 1 69.69 109 SER A CA 1
ATOM 915 C C . SER A 1 109 ? 4.145 -22.453 -28.891 1 69.69 109 SER A C 1
ATOM 917 O O . SER A 1 109 ? 4 -23.656 -28.719 1 69.69 109 SER A O 1
ATOM 919 N N . PHE A 1 110 ? 3.496 -21.812 -29.812 1 70.25 110 PHE A N 1
ATOM 920 C CA . PHE A 1 110 ? 2.539 -22.484 -30.688 1 70.25 110 PHE A CA 1
ATOM 921 C C . PHE A 1 110 ? 3.256 -23.375 -31.688 1 70.25 110 PHE A C 1
ATOM 923 O O . PHE A 1 110 ? 2.729 -24.406 -32.094 1 70.25 110 PHE A O 1
ATOM 930 N N . THR A 1 111 ? 4.445 -23.047 -31.984 1 65.75 111 THR A N 1
ATOM 931 C CA . THR A 1 111 ? 5.176 -23.828 -32.969 1 65.75 111 THR A CA 1
ATOM 932 C C . THR A 1 111 ? 5.957 -24.953 -32.312 1 65.75 111 THR A C 1
ATOM 934 O O . THR A 1 111 ? 6.055 -26.047 -32.875 1 65.75 111 THR A O 1
ATOM 937 N N . SER A 1 112 ? 6.562 -24.719 -31.141 1 58.97 112 SER A N 1
ATOM 938 C CA . SER A 1 112 ? 7.438 -25.719 -30.547 1 58.97 112 SER A CA 1
ATOM 939 C C . SER A 1 112 ? 6.668 -26.625 -29.594 1 58.97 112 SER A C 1
ATOM 941 O O . SER A 1 112 ? 7.012 -27.797 -29.438 1 58.97 112 SER A O 1
ATOM 943 N N . GLY A 1 113 ? 5.508 -26.203 -29.125 1 54.06 113 GLY A N 1
ATOM 944 C CA . GLY A 1 113 ? 4.703 -26.969 -28.188 1 54.06 113 GLY A CA 1
ATOM 945 C C . GLY A 1 113 ? 5.457 -27.359 -26.938 1 54.06 113 GLY A C 1
ATOM 946 O O . GLY A 1 113 ? 5.035 -28.25 -26.203 1 54.06 113 GLY A O 1
ATOM 947 N N . SER A 1 114 ? 6.691 -26.891 -26.719 1 53.5 114 SER A N 1
ATOM 948 C CA . SER A 1 114 ? 7.535 -27.312 -25.594 1 53.5 114 SER A CA 1
ATOM 949 C C . SER A 1 114 ? 7.129 -26.609 -24.312 1 53.5 114 SER A C 1
ATOM 951 O O . SER A 1 114 ? 6.625 -25.484 -24.344 1 53.5 114 SER A O 1
ATOM 953 N N . TYR A 1 115 ? 7.066 -27.266 -23.156 1 52.25 115 TYR A N 1
ATOM 954 C CA . TYR A 1 115 ? 6.77 -26.766 -21.812 1 52.25 115 TYR A CA 1
ATOM 955 C C . TYR A 1 115 ? 7.652 -25.562 -21.469 1 52.25 115 TYR A C 1
ATOM 957 O O . TYR A 1 115 ? 7.219 -24.641 -20.766 1 52.25 115 TYR A O 1
ATOM 965 N N . SER A 1 116 ? 8.898 -25.594 -21.922 1 55.25 116 SER A N 1
ATOM 966 C CA . SER A 1 116 ? 9.836 -24.516 -21.656 1 55.25 116 SER A CA 1
ATOM 967 C C . SER A 1 116 ? 9.328 -23.188 -22.234 1 55.25 116 SER A C 1
ATOM 969 O O . SER A 1 116 ? 9.484 -22.141 -21.609 1 55.25 116 SER A O 1
ATOM 971 N N . VAL A 1 117 ? 8.617 -23.406 -23.359 1 57 117 VAL A N 1
ATOM 972 C CA . VAL A 1 117 ? 8.117 -22.203 -24.031 1 57 117 VAL A CA 1
ATOM 973 C C . VAL A 1 117 ? 6.938 -21.625 -23.266 1 57 117 VAL A C 1
ATOM 975 O O . VAL A 1 117 ? 6.785 -20.406 -23.172 1 57 117 VAL A O 1
ATOM 978 N N . ILE A 1 118 ? 6.293 -22.531 -22.562 1 60.78 118 ILE A N 1
ATOM 979 C CA . ILE A 1 118 ? 5.148 -22.094 -21.781 1 60.78 118 ILE A CA 1
ATOM 980 C C . ILE A 1 118 ? 5.629 -21.281 -20.562 1 60.78 118 ILE A C 1
ATOM 982 O O . ILE A 1 118 ? 5.043 -20.266 -20.219 1 60.78 118 ILE A O 1
ATOM 986 N N . SER A 1 119 ? 6.734 -21.75 -20 1 63.72 119 SER A N 1
ATOM 987 C CA . SER A 1 119 ? 7.297 -21.031 -18.859 1 63.72 119 SER A CA 1
ATOM 988 C C . SER A 1 119 ? 7.781 -19.656 -19.266 1 63.72 119 SER A C 1
ATOM 990 O O . SER A 1 119 ? 7.586 -18.688 -18.531 1 63.72 119 SER A O 1
ATOM 992 N N . THR A 1 120 ? 8.25 -19.531 -20.469 1 66.62 120 THR A N 1
ATOM 993 C CA . THR A 1 120 ? 8.734 -18.25 -20.969 1 66.62 120 THR A CA 1
ATOM 994 C C . THR A 1 120 ? 7.566 -17.328 -21.297 1 66.62 120 THR A C 1
ATOM 996 O O . THR A 1 120 ? 7.664 -16.109 -21.141 1 66.62 120 THR A O 1
ATOM 999 N N . LEU A 1 121 ? 6.555 -17.969 -21.781 1 70.94 121 LEU A N 1
ATOM 1000 C CA . LEU A 1 121 ? 5.352 -17.188 -22.062 1 70.94 121 LEU A CA 1
ATOM 1001 C C . LEU A 1 121 ? 4.785 -16.578 -20.781 1 70.94 121 LEU A C 1
ATOM 1003 O O . LEU A 1 121 ? 4.398 -15.406 -20.766 1 70.94 121 LEU A O 1
ATOM 1007 N N . LEU A 1 122 ? 4.781 -17.328 -19.766 1 72.12 122 LEU A N 1
ATOM 1008 C CA . LEU A 1 122 ? 4.289 -16.844 -18.469 1 72.12 122 LEU A CA 1
ATOM 1009 C C . LEU A 1 122 ? 5.156 -15.695 -17.953 1 72.12 122 LEU A C 1
ATOM 1011 O O . LEU A 1 122 ? 4.637 -14.703 -17.453 1 72.12 122 LEU A O 1
ATOM 1015 N N . ASP A 1 123 ? 6.336 -15.867 -18.156 1 74.44 123 ASP A N 1
ATOM 1016 C CA . ASP A 1 123 ? 7.277 -14.828 -17.75 1 74.44 123 ASP A CA 1
ATOM 1017 C C . ASP A 1 123 ? 7.02 -13.523 -18.5 1 74.44 123 ASP A C 1
ATOM 1019 O O . ASP A 1 123 ? 6.965 -12.453 -17.906 1 74.44 123 ASP A O 1
ATOM 1023 N N . SER A 1 124 ? 6.855 -13.695 -19.797 1 81.69 124 SER A N 1
ATOM 1024 C CA . SER A 1 124 ? 6.586 -12.516 -20.609 1 81.69 124 SER A CA 1
ATOM 1025 C C . SER A 1 124 ? 5.262 -11.867 -20.219 1 81.69 124 SER A C 1
ATOM 1027 O O . SER A 1 124 ? 5.125 -10.648 -20.281 1 81.69 124 SER A O 1
ATOM 1029 N N . PHE A 1 125 ? 4.422 -12.68 -19.875 1 84.31 125 PHE A N 1
ATOM 1030 C CA . PHE A 1 125 ? 3.125 -12.164 -19.453 1 84.31 125 PHE A CA 1
ATOM 1031 C C . PHE A 1 125 ? 3.258 -11.383 -18.156 1 84.31 125 PHE A C 1
ATOM 1033 O O . PHE A 1 125 ? 2.641 -10.328 -17.984 1 84.31 125 PHE A O 1
ATOM 1040 N N . LEU A 1 126 ? 4.008 -11.898 -17.281 1 85.62 126 LEU A N 1
ATOM 1041 C CA . LEU A 1 126 ? 4.246 -11.219 -16 1 85.62 126 LEU A CA 1
ATOM 1042 C C . LEU A 1 126 ? 4.949 -9.883 -16.234 1 85.62 126 LEU A C 1
ATOM 1044 O O . LEU A 1 126 ? 4.621 -8.891 -15.57 1 85.62 126 LEU A O 1
ATOM 1048 N N . ASP A 1 127 ? 5.797 -9.867 -17.172 1 86.62 127 ASP A N 1
ATOM 1049 C CA . ASP A 1 127 ? 6.496 -8.633 -17.5 1 86.62 127 ASP A CA 1
ATOM 1050 C C . ASP A 1 127 ? 5.527 -7.574 -18.031 1 86.62 127 ASP A C 1
ATOM 1052 O O . ASP A 1 127 ? 5.621 -6.398 -17.672 1 86.62 127 ASP A O 1
ATOM 1056 N N . LEU A 1 128 ? 4.715 -8.078 -18.828 1 89.75 128 LEU A N 1
ATOM 1057 C CA . LEU A 1 128 ? 3.715 -7.176 -19.391 1 89.75 128 LEU A CA 1
ATOM 1058 C C . LEU A 1 128 ? 2.799 -6.637 -18.297 1 89.75 128 LEU A C 1
ATOM 1060 O O . LEU A 1 128 ? 2.434 -5.461 -18.297 1 89.75 128 LEU A O 1
ATOM 1064 N N . THR A 1 129 ? 2.523 -7.453 -17.391 1 88.69 129 THR A N 1
ATOM 1065 C CA . THR A 1 129 ? 1.666 -7.055 -16.281 1 88.69 129 THR A CA 1
ATOM 1066 C C . THR A 1 129 ? 2.342 -5.98 -15.438 1 88.69 129 THR A C 1
ATOM 1068 O O . THR A 1 129 ? 1.73 -4.961 -15.117 1 88.69 129 THR A O 1
ATOM 1071 N N . ILE A 1 130 ? 3.58 -6.227 -15.125 1 89.19 130 ILE A N 1
ATOM 1072 C CA . ILE A 1 130 ? 4.336 -5.27 -14.328 1 89.19 130 ILE A CA 1
ATOM 1073 C C . ILE A 1 130 ? 4.426 -3.938 -15.062 1 89.19 130 ILE A C 1
ATOM 1075 O O . ILE A 1 130 ? 4.164 -2.881 -14.492 1 89.19 130 ILE A O 1
ATOM 1079 N N . GLY A 1 131 ? 4.762 -4.047 -16.375 1 88.25 131 GLY A N 1
ATOM 1080 C CA . GLY A 1 131 ? 4.809 -2.838 -17.172 1 88.25 131 GLY A CA 1
ATOM 1081 C C . GLY A 1 131 ? 3.471 -2.129 -17.266 1 88.25 131 GLY A C 1
ATOM 1082 O O . GLY A 1 131 ? 3.41 -0.898 -17.25 1 88.25 131 GLY A O 1
ATOM 1083 N N . GLY A 1 132 ? 2.496 -2.891 -17.344 1 90.56 132 GLY A N 1
ATOM 1084 C CA . GLY A 1 132 ? 1.155 -2.33 -17.391 1 90.56 132 GLY A CA 1
ATOM 1085 C C . GLY A 1 132 ? 0.748 -1.629 -16.109 1 90.56 132 GLY A C 1
ATOM 1086 O O . GLY A 1 132 ? 0.151 -0.551 -16.156 1 90.56 132 GLY A O 1
ATOM 1087 N N . ILE A 1 133 ? 1.104 -2.191 -15 1 90.69 133 ILE A N 1
ATOM 1088 C CA . ILE A 1 133 ? 0.782 -1.617 -13.695 1 90.69 133 ILE A CA 1
ATOM 1089 C C . ILE A 1 133 ? 1.503 -0.282 -13.531 1 90.69 133 ILE A C 1
ATOM 1091 O O . ILE A 1 133 ? 0.895 0.713 -13.125 1 90.69 133 ILE A O 1
ATOM 1095 N N . ILE A 1 134 ? 2.73 -0.323 -13.922 1 87.38 134 ILE A N 1
ATOM 1096 C CA . ILE A 1 134 ? 3.533 0.888 -13.789 1 87.38 134 ILE A CA 1
ATOM 1097 C C . ILE A 1 134 ? 2.984 1.972 -14.719 1 87.38 134 ILE A C 1
ATOM 1099 O O . ILE A 1 134 ? 2.846 3.129 -14.312 1 87.38 134 ILE A O 1
ATOM 1103 N N . HIS A 1 135 ? 2.646 1.553 -15.906 1 88.38 135 HIS A N 1
ATOM 1104 C CA . HIS A 1 135 ? 2.104 2.504 -16.875 1 88.38 135 HIS A CA 1
ATOM 1105 C C . HIS A 1 135 ? 0.775 3.078 -16.391 1 88.38 135 HIS A C 1
ATOM 1107 O O . HIS A 1 135 ? 0.538 4.285 -16.5 1 88.38 135 HIS A O 1
ATOM 1113 N N . TYR A 1 136 ? 0.026 2.299 -15.867 1 88.19 136 TYR A N 1
ATOM 1114 C CA . TYR A 1 136 ? -1.271 2.744 -15.367 1 88.19 136 TYR A CA 1
ATOM 1115 C C . TYR A 1 136 ? -1.108 3.682 -14.18 1 88.19 136 TYR A C 1
ATOM 1117 O O . TYR A 1 136 ? -1.841 4.664 -14.047 1 88.19 136 TYR A O 1
ATOM 1125 N N . ALA A 1 137 ? -0.245 3.35 -13.266 1 87.62 137 ALA A N 1
ATOM 1126 C CA . ALA A 1 137 ? 0.022 4.203 -12.109 1 87.62 137 ALA A CA 1
ATOM 1127 C C . ALA A 1 137 ? 0.472 5.594 -12.547 1 87.62 137 ALA A C 1
ATOM 1129 O O . ALA A 1 137 ? -0.027 6.602 -12.039 1 87.62 137 ALA A O 1
ATOM 1130 N N . ASN A 1 138 ? 1.345 5.609 -13.547 1 86.06 138 ASN A N 1
ATOM 1131 C CA . ASN A 1 138 ? 1.832 6.887 -14.047 1 86.06 138 ASN A CA 1
ATOM 1132 C C . ASN A 1 138 ? 0.716 7.691 -14.711 1 86.06 138 ASN A C 1
ATOM 1134 O O . ASN A 1 138 ? 0.612 8.898 -14.508 1 86.06 138 ASN A O 1
ATOM 1138 N N . HIS A 1 139 ? -0.032 7 -15.398 1 87.75 139 HIS A N 1
ATOM 1139 C CA . HIS A 1 139 ? -1.152 7.656 -16.062 1 87.75 139 HIS A CA 1
ATOM 1140 C C . HIS A 1 139 ? -2.145 8.211 -15.047 1 87.75 139 HIS A C 1
ATOM 1142 O O . HIS A 1 139 ? -2.633 9.336 -15.203 1 87.75 139 HIS A O 1
ATOM 1148 N N . ALA A 1 140 ? -2.393 7.527 -14.055 1 87.94 140 ALA A N 1
ATOM 1149 C CA . ALA A 1 140 ? -3.328 7.945 -13.016 1 87.94 140 ALA A CA 1
ATOM 1150 C C . ALA A 1 140 ? -2.789 9.148 -12.242 1 87.94 140 ALA A C 1
ATOM 1152 O O . ALA A 1 140 ? -3.545 10.055 -11.883 1 87.94 140 ALA A O 1
ATOM 1153 N N . ILE A 1 141 ? -1.526 9.188 -12.008 1 86.44 141 ILE A N 1
ATOM 1154 C CA . ILE A 1 141 ? -0.899 10.281 -11.281 1 86.44 141 ILE A CA 1
ATOM 1155 C C . ILE A 1 141 ? -0.928 11.555 -12.125 1 86.44 141 ILE A C 1
ATOM 1157 O O . ILE A 1 141 ? -1.212 12.641 -11.617 1 86.44 141 ILE A O 1
ATOM 1161 N N . GLU A 1 142 ? -0.705 11.375 -13.367 1 85 142 GLU A N 1
ATOM 1162 C CA . GLU A 1 142 ? -0.67 12.523 -14.273 1 85 142 GLU A CA 1
ATOM 1163 C C . GLU A 1 142 ? -2.066 13.094 -14.484 1 85 142 GLU A C 1
ATOM 1165 O O . GLU A 1 142 ? -2.229 14.305 -14.648 1 85 142 GLU A O 1
ATOM 1170 N N . ASN A 1 143 ? -3.057 12.266 -14.438 1 87.31 143 ASN A N 1
ATOM 1171 C CA . ASN A 1 143 ? -4.43 12.703 -14.664 1 87.31 143 ASN A CA 1
ATOM 1172 C C . ASN A 1 143 ? -5.227 12.742 -13.367 1 87.31 143 ASN A C 1
ATOM 1174 O O . ASN A 1 143 ? -6.398 12.367 -13.344 1 87.31 143 ASN A O 1
ATOM 1178 N N . THR A 1 144 ? -4.602 13.188 -12.422 1 86.56 144 THR A N 1
ATOM 1179 C CA . THR A 1 144 ? -5.25 13.195 -11.117 1 86.56 144 THR A CA 1
ATOM 1180 C C . THR A 1 144 ? -6.316 14.281 -11.047 1 86.56 144 THR A C 1
ATOM 1182 O O . THR A 1 144 ? -6.078 15.414 -11.461 1 86.56 144 THR A O 1
ATOM 1185 N N . ASN A 1 145 ? -7.504 13.852 -10.609 1 84.12 145 ASN A N 1
ATOM 1186 C CA . ASN A 1 145 ? -8.547 14.812 -10.266 1 84.12 145 ASN A CA 1
ATOM 1187 C C . ASN A 1 145 ? -8.375 15.352 -8.852 1 84.12 145 ASN A C 1
ATOM 1189 O O . ASN A 1 145 ? -8.531 14.617 -7.875 1 84.12 145 ASN A O 1
ATOM 1193 N N . LYS A 1 146 ? -8.156 16.609 -8.742 1 83.19 146 LYS A N 1
ATOM 1194 C CA . LYS A 1 146 ? -7.859 17.234 -7.453 1 83.19 146 LYS A CA 1
ATOM 1195 C C . LYS A 1 146 ? -9.094 17.234 -6.555 1 83.19 146 LYS A C 1
ATOM 1197 O O . LYS A 1 146 ? -8.977 17.422 -5.34 1 83.19 146 LYS A O 1
ATOM 1202 N N . LEU A 1 147 ? -10.203 16.984 -7.105 1 81.06 147 LEU A N 1
ATOM 1203 C CA . LEU A 1 147 ? -11.414 16.922 -6.289 1 81.06 147 LEU A CA 1
ATOM 1204 C C . LEU A 1 147 ? -11.484 15.602 -5.527 1 81.06 147 LEU A C 1
ATOM 1206 O O . LEU A 1 147 ? -11.867 15.578 -4.355 1 81.06 147 LEU A O 1
ATOM 1210 N N . LEU A 1 148 ? -11.039 14.617 -6.207 1 85.31 148 LEU A N 1
ATOM 1211 C CA . LEU A 1 148 ? -11.094 13.297 -5.594 1 85.31 148 LEU A CA 1
ATOM 1212 C C . LEU A 1 148 ? -9.852 13.039 -4.746 1 85.31 148 LEU A C 1
ATOM 1214 O O . LEU A 1 148 ? -9.93 12.359 -3.717 1 85.31 148 LEU A O 1
ATOM 1218 N N . TYR A 1 149 ? -8.812 13.57 -5.246 1 88.69 149 TYR A N 1
ATOM 1219 C CA . TYR A 1 149 ? -7.547 13.445 -4.527 1 88.69 149 TYR A CA 1
ATOM 1220 C C . TYR A 1 149 ? -6.902 14.805 -4.305 1 88.69 149 TYR A C 1
ATOM 1222 O O . TYR A 1 149 ? -6.051 15.234 -5.09 1 88.69 149 TYR A O 1
ATOM 1230 N N . PRO A 1 150 ? -7.285 15.383 -3.264 1 82.25 150 PRO A N 1
ATOM 1231 C CA . PRO A 1 150 ? -6.883 16.766 -3.031 1 82.25 150 PRO A CA 1
ATOM 1232 C C . PRO A 1 150 ? -5.371 16.938 -2.959 1 82.25 150 PRO A C 1
ATOM 1234 O O . PRO A 1 150 ? -4.844 18 -3.338 1 82.25 150 PRO A O 1
ATOM 1237 N N . ARG A 1 151 ? -4.66 15.977 -2.467 1 82.12 151 ARG A N 1
ATOM 1238 C CA . ARG A 1 151 ? -3.213 16.125 -2.322 1 82.12 151 ARG A CA 1
ATOM 1239 C C . ARG A 1 151 ? -2.475 15.328 -3.391 1 82.12 151 ARG A C 1
ATOM 1241 O O . ARG A 1 151 ? -1.262 15.125 -3.295 1 82.12 151 ARG A O 1
ATOM 1248 N N . GLY A 1 152 ? -3.203 14.906 -4.34 1 79.5 152 GLY A N 1
ATOM 1249 C CA . GLY A 1 152 ? -2.562 14.148 -5.406 1 79.5 152 GLY A CA 1
ATOM 1250 C C . GLY A 1 152 ? -2.5 12.656 -5.133 1 79.5 152 GLY A C 1
ATOM 1251 O O . GLY A 1 152 ? -2.881 12.203 -4.051 1 79.5 152 GLY A O 1
ATOM 1252 N N . AR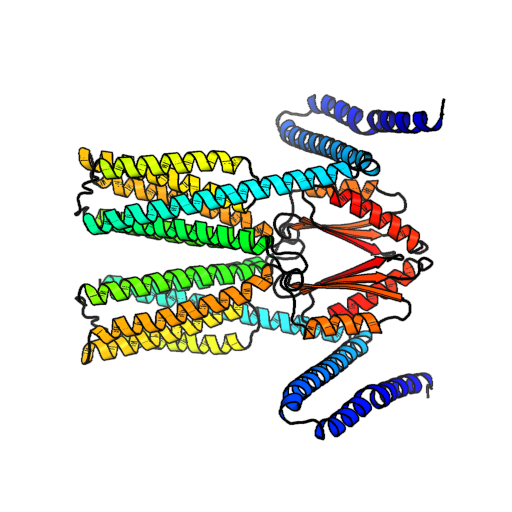G A 1 153 ? -1.953 11.961 -6.188 1 83.81 153 ARG A N 1
ATOM 1253 C CA . ARG A 1 153 ? -1.897 10.5 -6.105 1 83.81 153 ARG A CA 1
ATOM 1254 C C . ARG A 1 153 ? -0.462 10 -6.227 1 83.81 153 ARG A C 1
ATOM 1256 O O . ARG A 1 153 ? -0.206 8.984 -6.875 1 83.81 153 ARG A O 1
ATOM 1263 N N . GLU A 1 154 ? 0.42 10.617 -5.688 1 84.5 154 GLU A N 1
ATOM 1264 C CA . GLU A 1 154 ? 1.82 10.227 -5.816 1 84.5 154 GLU A CA 1
ATOM 1265 C C . GLU A 1 154 ? 2.111 8.961 -5.016 1 84.5 154 GLU A C 1
ATOM 1267 O O . GLU A 1 154 ? 3.025 8.203 -5.352 1 84.5 154 GLU A O 1
ATOM 1272 N N . ARG A 1 155 ? 1.316 8.711 -4.082 1 89.88 155 ARG A N 1
ATOM 1273 C CA . ARG A 1 155 ? 1.505 7.535 -3.242 1 89.88 155 ARG A CA 1
ATOM 1274 C C . ARG A 1 155 ? 1.187 6.258 -4.012 1 89.88 155 ARG A C 1
ATOM 1276 O O . ARG A 1 155 ? 1.576 5.164 -3.6 1 89.88 155 ARG A O 1
ATOM 1283 N N . LEU A 1 156 ? 0.51 6.477 -5.055 1 90.69 156 LEU A N 1
ATOM 1284 C CA . LEU A 1 156 ? 0.16 5.336 -5.898 1 90.69 156 LEU A CA 1
ATOM 1285 C C . LEU A 1 156 ? 1.41 4.68 -6.473 1 90.69 156 LEU A C 1
ATOM 1287 O O . LEU A 1 156 ? 1.422 3.475 -6.73 1 90.69 156 LEU A O 1
ATOM 1291 N N . GLU A 1 157 ? 2.428 5.477 -6.664 1 89.38 157 GLU A N 1
ATOM 1292 C CA . GLU A 1 157 ? 3.688 4.953 -7.188 1 89.38 157 GLU A CA 1
ATOM 1293 C C . GLU A 1 157 ? 4.297 3.928 -6.234 1 89.38 157 GLU A C 1
ATOM 1295 O O . GLU A 1 157 ? 4.73 2.857 -6.664 1 89.38 157 GLU A O 1
ATOM 1300 N N . ILE A 1 158 ? 4.277 4.223 -5.02 1 91.25 158 ILE A N 1
ATOM 1301 C CA . ILE A 1 158 ? 4.848 3.34 -4.008 1 91.25 158 ILE A CA 1
ATOM 1302 C C . ILE A 1 158 ? 3.996 2.08 -3.879 1 91.25 158 ILE A C 1
ATOM 1304 O O . ILE A 1 158 ? 4.527 0.969 -3.809 1 91.25 158 ILE A O 1
ATOM 1308 N N . LEU A 1 159 ? 2.736 2.27 -3.938 1 92.31 159 LEU A N 1
ATOM 1309 C CA . LEU A 1 159 ? 1.812 1.146 -3.836 1 92.31 159 LEU A CA 1
ATOM 1310 C C . LEU A 1 159 ? 2.014 0.171 -4.992 1 92.31 159 LEU A C 1
ATOM 1312 O O . LEU A 1 159 ? 2.045 -1.045 -4.785 1 92.31 159 LEU A O 1
ATOM 1316 N N . CYS A 1 160 ? 2.107 0.693 -6.117 1 91.44 160 CYS A N 1
ATOM 1317 C CA . CYS A 1 160 ? 2.34 -0.14 -7.293 1 91.44 160 CYS A CA 1
ATOM 1318 C C . CYS A 1 160 ? 3.654 -0.9 -7.172 1 91.44 160 CYS A C 1
ATOM 1320 O O . CYS A 1 160 ? 3.75 -2.055 -7.594 1 91.44 160 CYS A O 1
ATOM 1322 N N . GLY A 1 161 ? 4.652 -0.204 -6.66 1 91 161 GLY A N 1
ATOM 1323 C CA . GLY A 1 161 ? 5.914 -0.889 -6.414 1 91 161 GLY A CA 1
ATOM 1324 C C . GLY A 1 161 ? 5.77 -2.088 -5.496 1 91 161 GLY A C 1
ATOM 1325 O O . GLY A 1 161 ? 6.367 -3.139 -5.738 1 91 161 GLY A O 1
ATOM 1326 N N . ILE A 1 162 ? 4.965 -1.97 -4.543 1 92.75 162 ILE A N 1
ATOM 1327 C CA . ILE A 1 162 ? 4.734 -3.043 -3.582 1 92.75 162 ILE A CA 1
ATOM 1328 C C . ILE A 1 162 ? 3.984 -4.188 -4.258 1 92.75 162 ILE A C 1
ATOM 1330 O O . ILE A 1 162 ? 4.367 -5.355 -4.121 1 92.75 162 ILE A O 1
ATOM 1334 N N . ILE A 1 163 ? 2.984 -3.85 -4.98 1 93.19 163 ILE A N 1
ATOM 1335 C CA . ILE A 1 163 ? 2.189 -4.848 -5.691 1 93.19 163 ILE A CA 1
ATOM 1336 C C . ILE A 1 163 ? 3.082 -5.625 -6.656 1 93.19 163 ILE A C 1
ATOM 1338 O O . ILE A 1 163 ? 3.035 -6.855 -6.703 1 93.19 163 ILE A O 1
ATOM 1342 N N . CYS A 1 164 ? 3.914 -4.93 -7.367 1 92.62 164 CYS A N 1
ATOM 1343 C CA . CYS A 1 164 ? 4.828 -5.559 -8.312 1 92.62 164 CYS A CA 1
ATOM 1344 C C . CYS A 1 164 ? 5.809 -6.477 -7.598 1 92.62 164 CYS A C 1
ATOM 1346 O O . CYS A 1 164 ? 6.109 -7.57 -8.078 1 92.62 164 CYS A O 1
ATOM 1348 N N . ALA A 1 165 ? 6.273 -5.988 -6.512 1 93.31 165 ALA A N 1
ATOM 1349 C CA . ALA A 1 165 ? 7.23 -6.785 -5.746 1 93.31 165 ALA A CA 1
ATOM 1350 C C . ALA A 1 165 ? 6.605 -8.102 -5.289 1 93.31 165 ALA A C 1
ATOM 1352 O O . ALA A 1 165 ? 7.23 -9.156 -5.383 1 93.31 165 ALA A O 1
ATOM 1353 N N . VAL A 1 166 ? 5.387 -8.078 -4.934 1 92.19 166 VAL A N 1
ATOM 1354 C CA . VAL A 1 166 ? 4.703 -9.273 -4.453 1 92.19 166 VAL A CA 1
ATOM 1355 C C . VAL A 1 166 ? 4.434 -10.219 -5.621 1 92.19 166 VAL A C 1
ATOM 1357 O O . VAL A 1 166 ? 4.715 -11.414 -5.535 1 92.19 166 VAL A O 1
ATOM 1360 N N . ILE A 1 167 ? 3.955 -9.695 -6.656 1 92.06 167 ILE A N 1
ATOM 1361 C CA . ILE A 1 167 ? 3.646 -10.492 -7.84 1 92.06 167 ILE A CA 1
ATOM 1362 C C . ILE A 1 167 ? 4.906 -11.211 -8.32 1 92.06 167 ILE A C 1
ATOM 1364 O O . ILE A 1 167 ? 4.887 -12.422 -8.555 1 92.06 167 ILE A O 1
ATOM 1368 N N . MET A 1 168 ? 5.988 -10.477 -8.383 1 90.5 168 MET A N 1
ATOM 1369 C CA . MET A 1 168 ? 7.223 -11.031 -8.93 1 90.5 168 MET A CA 1
ATOM 1370 C C . MET A 1 168 ? 7.84 -12.031 -7.965 1 90.5 168 MET A C 1
ATOM 1372 O O . MET A 1 168 ? 8.469 -13.008 -8.391 1 90.5 168 MET A O 1
ATOM 1376 N N . SER A 1 169 ? 7.648 -11.758 -6.719 1 90.06 169 SER A N 1
ATOM 1377 C CA . SER A 1 169 ? 8.148 -12.711 -5.73 1 90.06 169 SER A CA 1
ATOM 1378 C C . SER A 1 169 ? 7.418 -14.047 -5.84 1 90.06 169 SER A C 1
ATOM 1380 O O . SER A 1 169 ? 8.047 -15.102 -5.844 1 90.06 169 SER A O 1
ATOM 1382 N N . ILE A 1 170 ? 6.129 -13.984 -5.988 1 88.06 170 ILE A N 1
ATOM 1383 C CA . ILE A 1 170 ? 5.332 -15.203 -6.098 1 88.06 170 ILE A CA 1
ATOM 1384 C C . ILE A 1 170 ? 5.68 -15.938 -7.391 1 88.06 170 ILE A C 1
ATOM 1386 O O . ILE A 1 170 ? 5.879 -17.156 -7.387 1 88.06 170 ILE A O 1
ATOM 1390 N N . ALA A 1 171 ? 5.754 -15.203 -8.43 1 87.88 171 ALA A N 1
ATOM 1391 C CA . ALA A 1 171 ? 6.082 -15.789 -9.727 1 87.88 171 ALA A CA 1
ATOM 1392 C C . ALA A 1 171 ? 7.414 -16.531 -9.68 1 87.88 171 ALA A C 1
ATOM 1394 O O . ALA A 1 171 ? 7.535 -17.641 -10.203 1 87.88 171 ALA A O 1
ATOM 1395 N N . ASN A 1 172 ? 8.414 -15.977 -9.008 1 88.44 172 ASN A N 1
ATOM 1396 C CA . ASN A 1 172 ? 9.734 -16.594 -8.938 1 88.44 172 ASN A CA 1
ATOM 1397 C C . ASN A 1 172 ? 9.75 -17.781 -7.977 1 88.44 172 ASN A C 1
ATOM 1399 O O . ASN A 1 172 ? 10.492 -18.734 -8.18 1 88.44 172 ASN A O 1
ATOM 1403 N N . CYS A 1 173 ? 8.914 -17.734 -7.02 1 86.62 173 CYS A N 1
ATOM 1404 C CA . CYS A 1 173 ? 8.789 -18.875 -6.133 1 86.62 173 CYS A CA 1
ATOM 1405 C C . CYS A 1 173 ? 8.188 -20.078 -6.871 1 86.62 173 CYS A C 1
ATOM 1407 O O . CYS A 1 173 ? 8.648 -21.203 -6.703 1 86.62 173 CYS A O 1
ATOM 1409 N N . ILE A 1 174 ? 7.191 -19.781 -7.688 1 84.25 174 ILE A N 1
ATOM 1410 C CA . ILE A 1 174 ? 6.582 -20.828 -8.5 1 84.25 174 ILE A CA 1
ATOM 1411 C C . ILE A 1 174 ? 7.617 -21.406 -9.461 1 84.25 174 ILE A C 1
ATOM 1413 O O . ILE A 1 174 ? 7.676 -22.625 -9.664 1 84.25 174 ILE A O 1
ATOM 1417 N N . MET A 1 175 ? 8.438 -20.547 -10 1 83.25 175 MET A N 1
ATOM 1418 C CA . MET A 1 175 ? 9.477 -20.984 -10.914 1 83.25 175 MET A CA 1
ATOM 1419 C C . MET A 1 175 ? 10.477 -21.891 -10.211 1 83.25 175 MET A C 1
ATOM 1421 O O . MET A 1 175 ? 10.961 -22.859 -10.789 1 83.25 175 MET A O 1
ATOM 1425 N N . ILE A 1 176 ? 10.781 -21.578 -8.992 1 84.31 176 ILE A N 1
ATOM 1426 C CA . ILE A 1 176 ? 11.688 -22.406 -8.195 1 84.31 176 ILE A CA 1
ATOM 1427 C C . ILE A 1 176 ? 11.07 -23.781 -7.984 1 84.31 176 ILE A C 1
ATOM 1429 O O . ILE A 1 176 ? 11.742 -24.797 -8.172 1 84.31 176 ILE A O 1
ATOM 1433 N N . LEU A 1 177 ? 9.797 -23.875 -7.684 1 81.88 177 LEU A N 1
ATOM 1434 C CA . LEU A 1 177 ? 9.109 -25.125 -7.441 1 81.88 177 LEU A CA 1
ATOM 1435 C C . LEU A 1 177 ? 9.047 -25.969 -8.719 1 81.88 177 LEU A C 1
ATOM 1437 O O . LEU A 1 177 ? 9.258 -27.188 -8.672 1 81.88 177 LEU A O 1
ATOM 1441 N N . ASN A 1 178 ? 8.766 -25.312 -9.789 1 78.75 178 ASN A N 1
ATOM 1442 C CA . ASN A 1 178 ? 8.734 -26.016 -11.07 1 78.75 178 ASN A CA 1
ATOM 1443 C C . ASN A 1 178 ? 10.102 -26.578 -11.438 1 78.75 178 ASN A C 1
ATOM 1445 O O . ASN A 1 178 ? 10.203 -27.672 -11.977 1 78.75 178 ASN A O 1
ATOM 1449 N N . SER A 1 179 ? 11.148 -25.797 -11.148 1 80.62 179 SER A N 1
ATOM 1450 C CA . SER A 1 179 ? 12.5 -26.25 -11.445 1 80.62 179 SER A CA 1
ATOM 1451 C C . SER A 1 179 ? 12.883 -27.438 -10.578 1 80.62 179 SER A C 1
ATOM 1453 O O . SER A 1 179 ? 13.547 -28.375 -11.047 1 80.62 179 SER A O 1
ATOM 1455 N N . ILE A 1 180 ? 12.453 -27.422 -9.422 1 80.44 180 ILE A N 1
ATOM 1456 C CA . ILE A 1 180 ? 12.703 -28.531 -8.516 1 80.44 180 ILE A CA 1
ATOM 1457 C C . ILE A 1 180 ? 11.953 -29.766 -9 1 80.44 180 ILE A C 1
ATOM 1459 O O . ILE A 1 180 ? 12.5 -30.875 -8.984 1 80.44 180 ILE A O 1
ATOM 1463 N N . LYS A 1 181 ? 10.742 -29.672 -9.453 1 77.62 181 LYS A N 1
ATOM 1464 C CA . LYS A 1 181 ? 9.953 -30.766 -9.992 1 77.62 181 LYS A CA 1
ATOM 1465 C C . LYS A 1 181 ? 10.625 -31.391 -11.211 1 77.62 181 LYS A C 1
ATOM 1467 O O . LYS A 1 181 ? 10.633 -32.625 -11.367 1 77.62 181 LYS A O 1
ATOM 1472 N N . VAL A 1 182 ? 11.172 -30.531 -12.031 1 75.06 182 VAL A N 1
ATOM 1473 C CA . VAL A 1 182 ? 11.836 -31 -13.242 1 75.06 182 VAL A CA 1
ATOM 1474 C C . VAL A 1 182 ? 13.062 -31.828 -12.875 1 75.06 182 VAL A C 1
ATOM 1476 O O . VAL A 1 182 ? 13.367 -32.844 -13.539 1 75.06 182 VAL A O 1
ATOM 1479 N N . ILE A 1 183 ? 13.727 -31.438 -11.898 1 76.44 183 ILE A N 1
ATOM 1480 C CA . ILE A 1 183 ? 14.914 -32.156 -11.461 1 76.44 183 ILE A CA 1
ATOM 1481 C C . ILE A 1 183 ? 14.516 -33.562 -10.969 1 76.44 183 ILE A C 1
ATOM 1483 O O . ILE A 1 183 ? 15.203 -34.531 -11.242 1 76.44 183 ILE A O 1
ATOM 1487 N N . PHE A 1 184 ? 13.391 -33.688 -10.336 1 76.38 184 PHE A N 1
ATOM 1488 C CA . PHE A 1 184 ? 12.969 -34.969 -9.742 1 76.38 184 PHE A CA 1
ATOM 1489 C C . PHE A 1 184 ? 12.273 -35.844 -10.781 1 76.38 184 PHE A C 1
ATOM 1491 O O . PHE A 1 184 ? 12.359 -37.062 -10.711 1 76.38 184 PHE A O 1
ATOM 1498 N N . THR A 1 185 ? 11.438 -35.281 -11.656 1 69.12 185 THR A N 1
ATOM 1499 C CA . THR A 1 185 ? 10.68 -36.062 -12.617 1 69.12 185 THR A CA 1
ATOM 1500 C C . THR A 1 185 ? 11.516 -36.375 -13.859 1 69.12 185 THR A C 1
ATOM 1502 O O . THR A 1 185 ? 11.188 -37.281 -14.641 1 69.12 185 THR A O 1
ATOM 1505 N N . GLY A 1 186 ? 12.641 -35.938 -13.953 1 60.03 186 GLY A N 1
ATOM 1506 C CA . GLY A 1 186 ? 13.508 -36.219 -15.094 1 60.03 186 GLY A CA 1
ATOM 1507 C C . GLY A 1 186 ? 13.195 -35.312 -16.297 1 60.03 186 GLY A C 1
ATOM 1508 O O . GLY A 1 186 ? 12.07 -34.844 -16.453 1 60.03 186 GLY A O 1
ATOM 1509 N N . TYR A 1 187 ? 14.117 -34.469 -16.812 1 55.44 187 TYR A N 1
ATOM 1510 C CA . TYR A 1 187 ? 14.164 -33.469 -17.875 1 55.44 187 TYR A CA 1
ATOM 1511 C C . TYR A 1 187 ? 13.633 -34.062 -19.188 1 55.44 187 TYR A C 1
ATOM 1513 O O . TYR A 1 187 ? 14.344 -34.781 -19.891 1 55.44 187 TYR A O 1
ATOM 1521 N N . LYS A 1 188 ? 12.43 -34.656 -19.188 1 52.72 188 LYS A N 1
ATOM 1522 C CA . LYS A 1 188 ? 12.195 -35.25 -20.5 1 52.72 188 LYS A CA 1
ATOM 1523 C C . LYS A 1 188 ? 12.43 -34.25 -21.625 1 52.72 188 LYS A C 1
ATOM 1525 O O . LYS A 1 188 ? 12.695 -34.625 -22.766 1 52.72 188 LYS A O 1
ATOM 1530 N N . ASN A 1 189 ? 11.875 -33.125 -21.547 1 48.53 189 ASN A N 1
ATOM 1531 C CA . ASN A 1 189 ? 11.812 -32.406 -22.812 1 48.53 189 ASN A CA 1
ATOM 1532 C C . ASN A 1 189 ? 13.078 -31.594 -23.047 1 48.53 189 ASN A C 1
ATOM 1534 O O . ASN A 1 189 ? 13.398 -30.688 -22.281 1 48.53 189 ASN A O 1
ATOM 1538 N N . ILE A 1 190 ? 13.992 -32.281 -23.734 1 47.56 190 ILE A N 1
ATOM 1539 C CA . ILE A 1 190 ? 15.211 -31.75 -24.328 1 47.56 190 ILE A CA 1
ATOM 1540 C C . ILE A 1 190 ? 14.953 -30.344 -24.859 1 47.56 190 ILE A C 1
ATOM 1542 O O . ILE A 1 190 ? 14.109 -30.156 -25.734 1 47.56 190 ILE A O 1
ATOM 1546 N N . LEU A 1 191 ? 15.18 -29.391 -24.125 1 49.75 191 LEU A N 1
ATOM 1547 C CA . LEU A 1 191 ? 15.203 -28 -24.547 1 49.75 191 LEU A CA 1
ATOM 1548 C C . LEU A 1 191 ? 15.93 -27.859 -25.875 1 49.75 191 LEU A C 1
ATOM 1550 O O . LEU A 1 191 ? 17.156 -27.984 -25.938 1 49.75 191 LEU A O 1
ATOM 1554 N N . ASN A 1 192 ? 15.438 -28.516 -26.984 1 51.28 192 ASN A N 1
ATOM 1555 C CA . ASN A 1 192 ? 16.047 -28.094 -28.234 1 51.28 192 ASN A CA 1
ATOM 1556 C C . ASN A 1 192 ? 16.062 -26.562 -28.359 1 51.28 192 ASN A C 1
ATOM 1558 O O . ASN A 1 192 ? 15.055 -25.969 -28.75 1 51.28 192 ASN A O 1
ATOM 1562 N N . VAL A 1 193 ? 16.828 -26 -27.469 1 56.28 193 VAL A N 1
ATOM 1563 C CA . VAL A 1 193 ? 16.984 -24.547 -27.609 1 56.28 193 VAL A CA 1
ATOM 1564 C C . VAL A 1 193 ? 17.562 -24.219 -28.984 1 56.28 193 VAL A C 1
ATOM 1566 O O . VAL A 1 193 ? 18.703 -24.547 -29.281 1 56.28 193 VAL A O 1
ATOM 1569 N N . ASP A 1 194 ? 16.609 -24.031 -30.016 1 63.69 194 ASP A N 1
ATOM 1570 C CA . ASP A 1 194 ? 16.969 -23.609 -31.359 1 63.69 194 ASP A CA 1
ATOM 1571 C C . ASP A 1 194 ? 17.781 -22.312 -31.328 1 63.69 194 ASP A C 1
ATOM 1573 O O . ASP A 1 194 ? 17.656 -21.516 -30.391 1 63.69 194 ASP A O 1
ATOM 1577 N N . THR A 1 195 ? 18.922 -22.25 -32.125 1 68.88 195 THR A N 1
ATOM 1578 C CA . THR A 1 195 ? 19.781 -21.078 -32.281 1 68.88 195 THR A CA 1
ATOM 1579 C C . THR A 1 195 ? 18.953 -19.812 -32.406 1 68.88 195 THR A C 1
ATOM 1581 O O . THR A 1 195 ? 19.344 -18.75 -31.922 1 68.88 195 THR A O 1
ATOM 1584 N N . MET A 1 196 ? 17.812 -19.953 -32.969 1 68.88 196 MET A N 1
ATOM 1585 C CA . MET A 1 196 ? 16.938 -18.797 -33.156 1 68.88 196 MET A CA 1
ATOM 1586 C C . MET A 1 196 ? 16.391 -18.281 -31.844 1 68.88 196 MET A C 1
ATOM 1588 O O . MET A 1 196 ? 16.312 -17.078 -31.625 1 68.88 196 MET A O 1
ATOM 1592 N N . THR A 1 197 ? 16.141 -19.219 -30.969 1 67.56 197 THR A N 1
ATOM 1593 C CA . THR A 1 197 ? 15.617 -18.844 -29.656 1 67.56 197 THR A CA 1
ATOM 1594 C C . THR A 1 197 ? 16.672 -18.109 -28.844 1 67.56 197 THR A C 1
ATOM 1596 O O . THR A 1 197 ? 16.375 -17.125 -28.172 1 67.56 197 THR A O 1
ATOM 1599 N N . ILE A 1 198 ? 17.875 -18.516 -29.062 1 73 198 ILE A N 1
ATOM 1600 C CA . ILE A 1 198 ? 18.969 -17.891 -28.328 1 73 198 ILE A CA 1
ATOM 1601 C C . ILE A 1 198 ? 19.188 -16.469 -28.828 1 73 198 ILE A C 1
ATOM 1603 O O . ILE A 1 198 ? 19.406 -15.547 -28.031 1 73 198 ILE A O 1
ATOM 1607 N N . LEU A 1 199 ? 19.016 -16.266 -30.109 1 74.19 199 LEU A N 1
ATOM 1608 C CA . LEU A 1 199 ? 19.219 -14.945 -30.703 1 74.19 199 LEU A CA 1
ATOM 1609 C C . LEU A 1 199 ? 18.125 -13.977 -30.25 1 74.19 199 LEU A C 1
ATOM 1611 O O . LEU A 1 199 ? 18.406 -12.805 -29.969 1 74.19 199 LEU A O 1
ATOM 1615 N N . ILE A 1 200 ? 16.969 -14.477 -30.109 1 71.75 200 ILE A N 1
ATOM 1616 C CA . ILE A 1 200 ? 15.844 -13.648 -29.688 1 71.75 200 ILE A CA 1
ATOM 1617 C C . ILE A 1 200 ? 16.016 -13.266 -28.219 1 71.75 200 ILE A C 1
ATOM 1619 O O . ILE A 1 200 ? 15.789 -12.117 -27.844 1 71.75 200 ILE A O 1
ATOM 1623 N N . LEU A 1 201 ? 16.5 -14.219 -27.484 1 75.38 201 LEU A N 1
ATOM 1624 C CA . LEU A 1 201 ? 16.719 -13.961 -26.078 1 75.38 201 LEU A CA 1
ATOM 1625 C C . LEU A 1 201 ? 17.844 -12.953 -25.859 1 75.38 201 LEU A C 1
ATOM 1627 O O . LEU A 1 201 ? 17.734 -12.07 -25.016 1 75.38 201 LEU A O 1
ATOM 1631 N N . LEU A 1 202 ? 18.797 -13.086 -26.734 1 80.38 202 LEU A N 1
ATOM 1632 C CA . LEU A 1 202 ? 19.938 -12.18 -26.641 1 80.38 202 LEU A CA 1
ATOM 1633 C C . LEU A 1 202 ? 19.547 -10.758 -27.016 1 80.38 202 LEU A C 1
ATOM 1635 O O . LEU A 1 202 ? 19.984 -9.797 -26.375 1 80.38 202 LEU A O 1
ATOM 1639 N N . PHE A 1 203 ? 18.734 -10.672 -28.016 1 81.62 203 PHE A N 1
ATOM 1640 C CA . PHE A 1 203 ? 18.234 -9.359 -28.422 1 81.62 203 PHE A CA 1
ATOM 1641 C C . PHE A 1 203 ? 17.406 -8.727 -27.328 1 81.62 203 PHE A C 1
ATOM 1643 O O . PHE A 1 203 ? 17.531 -7.527 -27.062 1 81.62 203 PHE A O 1
ATOM 1650 N N . GLY A 1 204 ? 16.609 -9.477 -26.656 1 79.56 204 GLY A N 1
ATOM 1651 C CA . GLY A 1 204 ? 15.82 -8.977 -25.547 1 79.56 204 GLY A CA 1
ATOM 1652 C C . GLY A 1 204 ? 16.656 -8.484 -24.391 1 79.56 204 GLY A C 1
ATOM 1653 O O . GLY A 1 204 ? 16.359 -7.449 -23.781 1 79.56 204 GLY A O 1
ATOM 1654 N N . VAL A 1 205 ? 17.75 -9.109 -24.172 1 86.12 205 VAL A N 1
ATOM 1655 C CA . VAL A 1 205 ? 18.641 -8.766 -23.062 1 86.12 205 VAL A CA 1
ATOM 1656 C C . VAL A 1 205 ? 19.328 -7.434 -23.344 1 86.12 205 VAL A C 1
ATOM 1658 O O . VAL A 1 205 ? 19.453 -6.59 -22.469 1 86.12 205 VAL A O 1
ATOM 1661 N N . ILE A 1 206 ? 19.656 -7.266 -24.562 1 88.88 206 ILE A N 1
ATOM 1662 C CA . ILE A 1 206 ? 20.359 -6.047 -24.938 1 88.88 206 ILE A CA 1
ATOM 1663 C C . ILE A 1 206 ? 19.422 -4.852 -24.828 1 88.88 206 ILE A C 1
ATOM 1665 O O . ILE A 1 206 ? 19.797 -3.801 -24.297 1 88.88 206 ILE A O 1
ATOM 1669 N N . CYS A 1 207 ? 18.25 -5.035 -25.266 1 88 207 CYS A N 1
ATOM 1670 C CA . CYS A 1 207 ? 17.266 -3.959 -25.188 1 88 207 CYS A CA 1
ATOM 1671 C C . CYS A 1 207 ? 16.984 -3.576 -23.734 1 88 207 CYS A C 1
ATOM 1673 O O . CYS A 1 207 ? 16.922 -2.391 -23.406 1 88 207 CYS A O 1
ATOM 1675 N N . LYS A 1 208 ? 16.938 -4.539 -22.906 1 87.25 208 LYS A N 1
ATOM 1676 C CA . LYS A 1 208 ? 16.625 -4.262 -21.516 1 87.25 208 LYS A CA 1
ATOM 1677 C C . LYS A 1 208 ? 17.828 -3.654 -20.797 1 87.25 208 LYS A C 1
ATOM 1679 O O . LYS A 1 208 ? 17.656 -2.85 -19.875 1 87.25 208 LYS A O 1
ATOM 1684 N N . PHE A 1 209 ? 18.906 -3.961 -21.312 1 90.88 209 PHE A N 1
ATOM 1685 C CA . PHE A 1 209 ? 20.109 -3.393 -20.734 1 90.88 209 PHE A CA 1
ATOM 1686 C C . PHE A 1 209 ? 20.234 -1.909 -21.047 1 90.88 209 PHE A C 1
ATOM 1688 O O . PHE A 1 209 ? 20.625 -1.109 -20.203 1 90.88 209 PHE A O 1
ATOM 1695 N N . LEU A 1 210 ? 19.859 -1.603 -22.219 1 89.75 210 LEU A N 1
ATOM 1696 C CA . LEU A 1 210 ? 19.891 -0.201 -22.609 1 89.75 210 LEU A CA 1
ATOM 1697 C C . LEU A 1 210 ? 18.859 0.61 -21.828 1 89.75 210 LEU A C 1
ATOM 1699 O O . LEU A 1 210 ? 19.141 1.747 -21.438 1 89.75 210 LEU A O 1
ATOM 1703 N N . LEU A 1 211 ? 17.828 0.04 -21.625 1 89.75 211 LEU A N 1
ATOM 1704 C CA . LEU A 1 211 ? 16.797 0.71 -20.859 1 89.75 211 LEU A CA 1
ATOM 1705 C C . LEU A 1 211 ? 17.234 0.908 -19.406 1 89.75 211 LEU A C 1
ATOM 1707 O O . LEU A 1 211 ? 16.938 1.94 -18.797 1 89.75 211 LEU A O 1
ATOM 1711 N N . LEU A 1 212 ? 17.953 -0.03 -18.875 1 91.19 212 LEU A N 1
ATOM 1712 C CA . LEU A 1 212 ? 18.438 0.032 -17.5 1 91.19 212 LEU A CA 1
ATOM 1713 C C . LEU A 1 212 ? 19.391 1.207 -17.312 1 91.19 212 LEU A C 1
ATOM 1715 O O . LEU A 1 212 ? 19.359 1.882 -16.281 1 91.19 212 LEU A O 1
ATOM 1719 N N . LEU A 1 213 ? 20.125 1.443 -18.297 1 89.12 213 LEU A N 1
ATOM 1720 C CA . LEU A 1 213 ? 21.062 2.559 -18.234 1 89.12 213 LEU A CA 1
ATOM 1721 C C . LEU A 1 213 ? 20.328 3.891 -18.188 1 89.12 213 LEU A C 1
ATOM 1723 O O . LEU A 1 213 ? 20.75 4.828 -17.516 1 89.12 213 LEU A O 1
ATOM 1727 N N . GLY A 1 214 ? 19.25 3.957 -18.844 1 84.88 214 GLY A N 1
ATOM 1728 C CA . GLY A 1 214 ? 18.438 5.16 -18.828 1 84.88 214 GLY A CA 1
ATOM 1729 C C . GLY A 1 214 ? 17.703 5.363 -17.516 1 84.88 214 GLY A C 1
ATOM 1730 O O . GLY A 1 214 ? 17.578 6.492 -17.031 1 84.88 214 GLY A O 1
ATOM 1731 N N . CYS A 1 215 ? 17.312 4.316 -16.891 1 83.75 215 CYS A N 1
ATOM 1732 C CA . CYS A 1 215 ? 16.531 4.379 -15.656 1 83.75 215 CYS A CA 1
ATOM 1733 C C . CYS A 1 215 ? 17.422 4.762 -14.469 1 83.75 215 CYS A C 1
ATOM 1735 O O . CYS A 1 215 ? 16.953 5.379 -13.516 1 83.75 215 CYS A O 1
ATOM 1737 N N . ARG A 1 216 ? 18.625 4.461 -14.469 1 82 216 ARG A N 1
ATOM 1738 C CA . ARG A 1 216 ? 19.547 4.711 -13.367 1 82 216 ARG A CA 1
ATOM 1739 C C . ARG A 1 216 ? 19.734 6.207 -13.141 1 82 216 ARG A C 1
ATOM 1741 O O . ARG A 1 216 ? 20.109 6.633 -12.047 1 82 216 ARG A O 1
ATOM 1748 N N . ARG A 1 217 ? 19.266 7.012 -13.984 1 79.5 217 ARG A N 1
ATOM 1749 C CA . ARG A 1 217 ? 19.438 8.461 -13.883 1 79.5 217 ARG A CA 1
ATOM 1750 C C . ARG A 1 217 ? 18.25 9.102 -13.172 1 79.5 217 ARG A C 1
ATOM 1752 O O . ARG A 1 217 ? 18.344 10.234 -12.703 1 79.5 217 ARG A O 1
ATOM 1759 N N . ILE A 1 218 ? 17.312 8.312 -13.109 1 81.19 218 ILE A N 1
ATOM 1760 C CA . ILE A 1 218 ? 16.078 8.859 -12.539 1 81.19 218 ILE A CA 1
ATOM 1761 C C . ILE A 1 218 ? 15.859 8.289 -11.141 1 81.19 218 ILE A C 1
ATOM 1763 O O . ILE A 1 218 ? 16.125 7.109 -10.898 1 81.19 218 ILE A O 1
ATOM 1767 N N . ASN A 1 219 ? 15.695 9.156 -10.188 1 75.62 219 ASN A N 1
ATOM 1768 C CA . ASN A 1 219 ? 15.547 8.711 -8.805 1 75.62 219 ASN A CA 1
ATOM 1769 C C . ASN A 1 219 ? 14.102 8.828 -8.328 1 75.62 219 ASN A C 1
ATOM 1771 O O . ASN A 1 219 ? 13.805 9.594 -7.41 1 75.62 219 ASN A O 1
ATOM 1775 N N . THR A 1 220 ? 13.211 8.047 -8.961 1 76.12 220 THR A N 1
ATOM 1776 C CA . THR A 1 220 ? 11.836 7.953 -8.492 1 76.12 220 THR A CA 1
ATOM 1777 C C . THR A 1 220 ? 11.523 6.535 -8.016 1 76.12 220 THR A C 1
ATOM 1779 O O . THR A 1 220 ? 12.188 5.578 -8.414 1 76.12 220 THR A O 1
ATOM 1782 N N . PRO A 1 221 ? 10.703 6.418 -7.094 1 77.06 221 PRO A N 1
ATOM 1783 C CA . PRO A 1 221 ? 10.359 5.078 -6.617 1 77.06 221 PRO A CA 1
ATOM 1784 C C . PRO A 1 221 ? 9.914 4.148 -7.746 1 77.06 221 PRO A C 1
ATOM 1786 O O . PRO A 1 221 ? 10.281 2.967 -7.758 1 77.06 221 PRO A O 1
ATOM 1789 N N . SER A 1 222 ? 9.156 4.625 -8.664 1 78.44 222 SER A N 1
ATOM 1790 C CA . SER A 1 222 ? 8.703 3.791 -9.773 1 78.44 222 SER A CA 1
ATOM 1791 C C . SER A 1 222 ? 9.875 3.385 -10.664 1 78.44 222 SER A C 1
ATOM 1793 O O . SER A 1 222 ? 9.906 2.27 -11.195 1 78.44 222 SER A O 1
ATOM 1795 N N . SER A 1 223 ? 10.805 4.348 -10.797 1 83.75 223 SER A N 1
ATOM 1796 C CA . SER A 1 223 ? 11.977 4.043 -11.609 1 83.75 223 SER A CA 1
ATOM 1797 C C . SER A 1 223 ? 12.836 2.961 -10.961 1 83.75 223 SER A C 1
ATOM 1799 O O . SER A 1 223 ? 13.43 2.133 -11.648 1 83.75 223 SER A O 1
ATOM 1801 N N . ARG A 1 224 ? 12.836 2.904 -9.695 1 83.75 224 ARG A N 1
ATOM 1802 C CA . ARG A 1 224 ? 13.578 1.875 -8.969 1 83.75 224 ARG A CA 1
ATOM 1803 C C . ARG A 1 224 ? 12.945 0.5 -9.18 1 83.75 224 ARG A C 1
ATOM 1805 O O . ARG A 1 224 ? 13.656 -0.485 -9.398 1 83.75 224 ARG A O 1
ATOM 1812 N N . VAL A 1 225 ? 11.695 0.496 -9.125 1 86.75 225 VAL A N 1
ATOM 1813 C CA . VAL A 1 225 ? 10.984 -0.759 -9.344 1 86.75 225 VAL A CA 1
ATOM 1814 C C . VAL A 1 225 ? 11.242 -1.266 -10.758 1 86.75 225 VAL A C 1
ATOM 1816 O O . VAL A 1 225 ? 11.516 -2.453 -10.961 1 86.75 225 VAL A O 1
ATOM 1819 N N . LEU A 1 226 ? 11.172 -0.347 -11.672 1 87.56 226 LEU A N 1
ATOM 1820 C CA . LEU A 1 226 ? 11.453 -0.715 -13.055 1 87.56 226 LEU A CA 1
ATOM 1821 C C . LEU A 1 226 ? 12.883 -1.21 -13.203 1 87.56 226 LEU A C 1
ATOM 1823 O O . LEU A 1 226 ? 13.141 -2.172 -13.93 1 87.56 226 LEU A O 1
ATOM 1827 N N . SER A 1 227 ? 13.727 -0.566 -12.539 1 89.5 227 SER A N 1
ATOM 1828 C CA . SER A 1 227 ? 15.133 -0.951 -12.602 1 89.5 227 SER A CA 1
ATOM 1829 C C . SER A 1 227 ? 15.352 -2.354 -12.039 1 89.5 227 SER A C 1
ATOM 1831 O O . SER A 1 227 ? 16.094 -3.146 -12.609 1 89.5 227 SER A O 1
ATOM 1833 N N . VAL A 1 228 ? 14.766 -2.65 -10.938 1 88.56 228 VAL A N 1
ATOM 1834 C CA . VAL A 1 228 ? 14.883 -3.979 -10.344 1 88.56 228 VAL A CA 1
ATOM 1835 C C . VAL A 1 228 ? 14.328 -5.023 -11.312 1 88.56 228 VAL A C 1
ATOM 1837 O O . VAL A 1 228 ? 14.914 -6.098 -11.477 1 88.56 228 VAL A O 1
ATOM 1840 N N . ASP A 1 229 ? 13.234 -4.676 -11.914 1 89.81 229 ASP A N 1
ATOM 1841 C CA . ASP A 1 229 ? 12.617 -5.57 -12.898 1 89.81 229 ASP A CA 1
ATOM 1842 C C . ASP A 1 229 ? 13.562 -5.82 -14.07 1 89.81 229 ASP A C 1
ATOM 1844 O O . ASP A 1 229 ? 13.781 -6.969 -14.469 1 89.81 229 ASP A O 1
ATOM 1848 N N . LEU A 1 230 ? 14.094 -4.777 -14.555 1 89.75 230 LEU A N 1
ATOM 1849 C CA . LEU A 1 230 ? 15.008 -4.883 -15.695 1 89.75 230 LEU A CA 1
ATOM 1850 C C . LEU A 1 230 ? 16.25 -5.684 -15.32 1 89.75 230 LEU A C 1
ATOM 1852 O O . LEU A 1 230 ? 16.688 -6.539 -16.094 1 89.75 230 LEU A O 1
ATOM 1856 N N . LYS A 1 231 ? 16.797 -5.488 -14.195 1 90.56 231 LYS A N 1
ATOM 1857 C CA . LYS A 1 231 ? 17.969 -6.23 -13.727 1 90.56 231 LYS A CA 1
ATOM 1858 C C . LYS A 1 231 ? 17.656 -7.715 -13.586 1 90.56 231 LYS A C 1
ATOM 1860 O O . LYS A 1 231 ? 18.453 -8.562 -13.977 1 90.56 231 LYS A O 1
ATOM 1865 N N . SER A 1 232 ? 16.531 -7.953 -12.992 1 88.06 232 SER A N 1
ATOM 1866 C CA . SER A 1 232 ? 16.109 -9.336 -12.812 1 88.06 232 SER A CA 1
ATOM 1867 C C . SER A 1 232 ? 15.945 -10.047 -14.148 1 88.06 232 SER A C 1
ATOM 1869 O O . SER A 1 232 ? 16.391 -11.188 -14.312 1 88.06 232 SER A O 1
ATOM 1871 N N . ASP A 1 233 ? 15.391 -9.383 -15.055 1 86.75 233 ASP A N 1
ATOM 1872 C CA . ASP A 1 233 ? 15.164 -9.969 -16.375 1 86.75 233 ASP A CA 1
ATOM 1873 C C . ASP A 1 233 ? 16.484 -10.242 -17.094 1 86.75 233 ASP A C 1
ATOM 1875 O O . ASP A 1 233 ? 16.656 -11.289 -17.719 1 86.75 233 ASP A O 1
ATOM 1879 N N . ILE A 1 234 ? 17.312 -9.32 -17.031 1 88.12 234 ILE A N 1
ATOM 1880 C CA . ILE A 1 234 ? 18.625 -9.469 -17.672 1 88.12 234 ILE A CA 1
ATOM 1881 C C . ILE A 1 234 ? 19.344 -10.664 -17.062 1 88.12 234 ILE A C 1
ATOM 1883 O O . ILE A 1 234 ? 19.891 -11.508 -17.797 1 88.12 234 ILE A O 1
ATOM 1887 N N . LEU A 1 235 ? 19.297 -10.797 -15.812 1 86.44 235 LEU A N 1
ATOM 1888 C CA . LEU A 1 235 ? 19.984 -11.883 -15.117 1 86.44 235 LEU A CA 1
ATOM 1889 C C . LEU A 1 235 ? 19.359 -13.227 -15.469 1 86.44 235 LEU A C 1
ATOM 1891 O O . LEU A 1 235 ? 20.078 -14.188 -15.758 1 86.44 235 LEU A O 1
ATOM 1895 N N . THR A 1 236 ? 18.062 -13.273 -15.477 1 82.06 236 THR A N 1
ATOM 1896 C CA . THR A 1 236 ? 17.375 -14.531 -15.766 1 82.06 236 THR A CA 1
ATOM 1897 C C . THR A 1 236 ? 17.641 -14.977 -17.203 1 82.06 236 THR A C 1
ATOM 1899 O O . THR A 1 236 ? 17.844 -16.156 -17.469 1 82.06 236 THR A O 1
ATOM 1902 N N . ASN A 1 237 ? 17.641 -14.055 -18.062 1 78.69 237 ASN A N 1
ATOM 1903 C CA . ASN A 1 237 ? 17.875 -14.398 -19.469 1 78.69 237 ASN A CA 1
ATOM 1904 C C . ASN A 1 237 ? 19.312 -14.859 -19.703 1 78.69 237 ASN A C 1
ATOM 1906 O O . ASN A 1 237 ? 19.547 -15.797 -20.469 1 78.69 237 ASN A O 1
ATOM 1910 N N . ILE A 1 238 ? 20.219 -14.273 -19.062 1 81.38 238 ILE A N 1
ATOM 1911 C CA . ILE A 1 238 ? 21.625 -14.664 -19.203 1 81.38 238 ILE A CA 1
ATOM 1912 C C . ILE A 1 238 ? 21.812 -16.078 -18.672 1 81.38 238 ILE A C 1
ATOM 1914 O O . ILE A 1 238 ? 22.469 -16.906 -19.312 1 81.38 238 ILE A O 1
ATOM 1918 N N . VAL A 1 239 ? 21.266 -16.344 -17.578 1 81.38 239 VAL A N 1
ATOM 1919 C CA . VAL A 1 239 ? 21.406 -17.656 -16.969 1 81.38 239 VAL A CA 1
ATOM 1920 C C . VAL A 1 239 ? 20.656 -18.688 -17.781 1 81.38 239 VAL A C 1
ATOM 1922 O O . VAL A 1 239 ? 21.125 -19.828 -17.922 1 81.38 239 VAL A O 1
ATOM 1925 N N . ALA A 1 240 ? 19.469 -18.281 -18.266 1 74.75 240 ALA A N 1
ATOM 1926 C CA . ALA A 1 240 ? 18.703 -19.203 -19.109 1 74.75 240 ALA A CA 1
ATOM 1927 C C . ALA A 1 240 ? 19.484 -19.594 -20.359 1 74.75 240 ALA A C 1
ATOM 1929 O O . ALA A 1 240 ? 19.516 -20.766 -20.734 1 74.75 240 ALA A O 1
ATOM 1930 N N . ILE A 1 241 ? 20.125 -18.594 -20.984 1 74.94 241 ILE A N 1
ATOM 1931 C CA . ILE A 1 241 ? 20.891 -18.844 -22.188 1 74.94 241 ILE A CA 1
ATOM 1932 C C . ILE A 1 241 ? 22.094 -19.734 -21.859 1 74.94 241 ILE A C 1
ATOM 1934 O O . ILE A 1 241 ? 22.359 -20.719 -22.547 1 74.94 241 ILE A O 1
ATOM 1938 N N . THR A 1 242 ? 22.75 -19.453 -20.844 1 77.94 242 THR A N 1
ATOM 1939 C CA . THR A 1 242 ? 23.938 -20.203 -20.438 1 77.94 242 THR A CA 1
ATOM 1940 C C . THR A 1 242 ? 23.562 -21.609 -19.969 1 77.94 242 THR A C 1
ATOM 1942 O O . THR A 1 242 ? 24.25 -22.578 -20.281 1 77.94 242 THR A O 1
ATOM 1945 N N . GLY A 1 243 ? 22.562 -21.641 -19.203 1 75.19 243 GLY A N 1
ATOM 1946 C CA . GLY A 1 243 ? 22.094 -22.938 -18.75 1 75.19 243 GLY A CA 1
ATOM 1947 C C . GLY A 1 243 ? 21.625 -23.828 -19.891 1 75.19 243 GLY A C 1
ATOM 1948 O O . GLY A 1 243 ? 21.906 -25.031 -19.891 1 75.19 243 GLY A O 1
ATOM 1949 N N . ALA A 1 244 ? 20.875 -23.203 -20.812 1 68.88 244 ALA A N 1
ATOM 1950 C CA . ALA A 1 244 ? 20.438 -23.969 -21.969 1 68.88 244 ALA A CA 1
ATOM 1951 C C . ALA A 1 244 ? 21.625 -24.469 -22.781 1 68.88 244 ALA A C 1
ATOM 1953 O O . ALA A 1 244 ? 21.609 -25.609 -23.266 1 68.88 244 ALA A O 1
ATOM 1954 N N . TYR A 1 245 ? 22.594 -23.609 -22.922 1 71.75 245 TYR A N 1
ATOM 1955 C CA . TYR A 1 245 ? 23.781 -23.984 -23.672 1 71.75 245 TYR A CA 1
ATOM 1956 C C . TYR A 1 245 ? 24.547 -25.109 -22.984 1 71.75 245 TYR A C 1
ATOM 1958 O O . TYR A 1 245 ? 24.938 -26.094 -23.609 1 71.75 245 TYR A O 1
ATOM 1966 N N . ILE A 1 246 ? 24.688 -24.969 -21.734 1 73.75 246 ILE A N 1
ATOM 1967 C CA . ILE A 1 246 ? 25.422 -25.969 -20.953 1 73.75 246 ILE A CA 1
ATOM 1968 C C . ILE A 1 246 ? 24.594 -27.25 -20.828 1 73.75 246 ILE A C 1
ATOM 1970 O O . ILE A 1 246 ? 25.141 -28.344 -20.844 1 73.75 246 ILE A O 1
ATOM 1974 N N . GLY A 1 247 ? 23.344 -27.109 -20.656 1 69.88 247 GLY A N 1
ATOM 1975 C CA . GLY A 1 247 ? 22.438 -28.234 -20.516 1 69.88 247 GLY A CA 1
ATOM 1976 C C . GLY A 1 247 ? 22.375 -29.109 -21.75 1 69.88 247 GLY A C 1
ATOM 1977 O O . GLY A 1 247 ? 22.312 -30.344 -21.641 1 69.88 247 GLY A O 1
ATOM 1978 N N . THR A 1 248 ? 22.438 -28.562 -22.922 1 68.75 248 THR A N 1
ATOM 1979 C CA . THR A 1 248 ? 22.375 -29.328 -24.172 1 68.75 248 THR A CA 1
ATOM 1980 C C . THR A 1 248 ? 23.688 -30.031 -24.438 1 68.75 248 THR A C 1
ATOM 1982 O O . THR A 1 248 ? 23.719 -31.125 -25 1 68.75 248 THR A O 1
ATOM 1985 N N . ASN A 1 249 ? 24.719 -29.422 -24.016 1 72.25 249 ASN A N 1
ATOM 1986 C CA . ASN A 1 249 ? 26.016 -29.953 -24.453 1 72.25 249 ASN A CA 1
ATOM 1987 C C . ASN A 1 249 ? 26.703 -30.719 -23.328 1 72.25 249 ASN A C 1
ATOM 1989 O O . ASN A 1 249 ? 27.516 -31.609 -23.594 1 72.25 249 ASN A O 1
ATOM 1993 N N . TYR A 1 250 ? 26.344 -30.375 -22.125 1 70.88 250 TYR A N 1
ATOM 1994 C CA . TYR A 1 250 ? 27.188 -30.938 -21.078 1 70.88 250 TYR A CA 1
ATOM 1995 C C . TYR A 1 250 ? 26.344 -31.641 -20.016 1 70.88 250 TYR A C 1
ATOM 1997 O O . TYR A 1 250 ? 26.438 -32.844 -19.812 1 70.88 250 TYR A O 1
ATOM 2005 N N . TRP A 1 251 ? 25.641 -30.953 -19.266 1 72.44 251 TRP A N 1
ATOM 2006 C CA . TRP A 1 251 ? 24.922 -31.453 -18.109 1 72.44 251 TRP A CA 1
ATOM 2007 C C . TRP A 1 251 ? 23.469 -31 -18.109 1 72.44 251 TRP A C 1
ATOM 2009 O O . TRP A 1 251 ? 23.203 -29.797 -18.047 1 72.44 251 TRP A O 1
ATOM 2019 N N . ILE A 1 252 ? 22.594 -31.922 -18.219 1 71.25 252 ILE A N 1
ATOM 2020 C CA . ILE A 1 252 ? 21.172 -31.688 -18.391 1 71.25 252 ILE A CA 1
ATOM 2021 C C . ILE A 1 252 ? 20.609 -30.969 -17.172 1 71.25 252 ILE A C 1
ATOM 2023 O O . ILE A 1 252 ? 19.672 -30.188 -17.281 1 71.25 252 ILE A O 1
ATOM 2027 N N . TYR A 1 253 ? 21.266 -31.141 -15.992 1 75.5 253 TYR A N 1
ATOM 2028 C CA . TYR A 1 253 ? 20.703 -30.547 -14.773 1 75.5 253 TYR A CA 1
ATOM 2029 C C . TYR A 1 253 ? 21.234 -29.141 -14.555 1 75.5 253 TYR A C 1
ATOM 2031 O O . TYR A 1 253 ? 20.859 -28.484 -13.578 1 75.5 253 TYR A O 1
ATOM 2039 N N . ALA A 1 254 ? 21.984 -28.703 -15.453 1 74.25 254 ALA A N 1
ATOM 2040 C CA . ALA A 1 254 ? 22.547 -27.359 -15.312 1 74.25 254 ALA A CA 1
ATOM 2041 C C . ALA A 1 254 ? 21.469 -26.297 -15.445 1 74.25 254 ALA A C 1
ATOM 2043 O O . ALA A 1 254 ? 21.5 -25.297 -14.727 1 74.25 254 ALA A O 1
ATOM 2044 N N . ASP A 1 255 ? 20.469 -26.516 -16.203 1 76.69 255 ASP A N 1
ATOM 2045 C CA . ASP A 1 255 ? 19.422 -25.547 -16.469 1 76.69 255 ASP A CA 1
ATOM 2046 C C . ASP A 1 255 ? 18.516 -25.344 -15.25 1 76.69 255 ASP A C 1
ATOM 2048 O O . ASP A 1 255 ? 18.391 -24.234 -14.742 1 76.69 255 ASP A O 1
ATOM 2052 N N . PRO A 1 256 ? 18.125 -26.516 -14.672 1 78.5 256 PRO A N 1
ATOM 2053 C CA . PRO A 1 256 ? 17.25 -26.328 -13.508 1 78.5 256 PRO A CA 1
ATOM 2054 C C . PRO A 1 256 ? 18 -25.781 -12.297 1 78.5 256 PRO A C 1
ATOM 2056 O O . PRO A 1 256 ? 17.422 -25 -11.523 1 78.5 256 PRO A O 1
ATOM 2059 N N . ILE A 1 257 ? 19.141 -26.062 -12.133 1 81.56 257 ILE A N 1
ATOM 2060 C CA . ILE A 1 257 ? 19.922 -25.547 -11.016 1 81.56 257 ILE A CA 1
ATOM 2061 C C . ILE A 1 257 ? 20.172 -24.047 -11.211 1 81.56 257 ILE A C 1
ATOM 2063 O O . ILE A 1 257 ? 20.094 -23.266 -10.258 1 81.56 257 ILE A O 1
ATOM 2067 N N . GLY A 1 258 ? 20.562 -23.688 -12.438 1 81.88 258 GLY A N 1
ATOM 2068 C CA . GLY A 1 258 ? 20.719 -22.281 -12.75 1 81.88 258 GLY A CA 1
ATOM 2069 C C . GLY A 1 258 ? 19.453 -21.469 -12.531 1 81.88 258 GLY A C 1
ATOM 2070 O O . GLY A 1 258 ? 19.516 -20.344 -12.023 1 81.88 258 GLY A O 1
ATOM 2071 N N . ALA A 1 259 ? 18.375 -22.031 -12.836 1 82.69 259 ALA A N 1
ATOM 2072 C CA . ALA A 1 259 ? 17.094 -21.359 -12.664 1 82.69 259 ALA A CA 1
ATOM 2073 C C . ALA A 1 259 ? 16.781 -21.141 -11.188 1 82.69 259 ALA A C 1
ATOM 2075 O O . ALA A 1 259 ? 16.328 -20.062 -10.789 1 82.69 259 ALA A O 1
ATOM 2076 N N . ILE A 1 260 ? 17.078 -22.094 -10.383 1 86.62 260 ILE A N 1
ATOM 2077 C CA . ILE A 1 260 ? 16.812 -22 -8.953 1 86.62 260 ILE A CA 1
ATOM 2078 C C . ILE A 1 260 ? 17.672 -20.906 -8.328 1 86.62 260 ILE A C 1
ATOM 2080 O O . ILE A 1 260 ? 17.188 -20.109 -7.523 1 86.62 260 ILE A O 1
ATOM 2084 N N . LEU A 1 261 ? 18.828 -20.844 -8.75 1 88.06 261 LEU A N 1
ATOM 2085 C CA . LEU A 1 261 ? 19.75 -19.859 -8.188 1 88.06 261 LEU A CA 1
ATOM 2086 C C . LEU A 1 261 ? 19.344 -18.438 -8.562 1 88.06 261 LEU A C 1
ATOM 2088 O O . LEU A 1 261 ? 19.297 -17.547 -7.707 1 88.06 261 LEU A O 1
ATOM 2092 N N . VAL A 1 262 ? 19.078 -18.25 -9.781 1 87.88 262 VAL A N 1
ATOM 2093 C CA . VAL A 1 262 ? 18.719 -16.922 -10.25 1 87.88 262 VAL A CA 1
ATOM 2094 C C . VAL A 1 262 ? 17.391 -16.5 -9.648 1 87.88 262 VAL A C 1
ATOM 2096 O O . VAL A 1 262 ? 17.234 -15.359 -9.211 1 87.88 262 VAL A O 1
ATOM 2099 N N . CYS A 1 263 ? 16.438 -17.391 -9.578 1 90.06 263 CYS A N 1
ATOM 2100 C CA . CYS A 1 263 ? 15.125 -17.078 -9.023 1 90.06 263 CYS A CA 1
ATOM 2101 C C . CYS A 1 263 ? 15.227 -16.734 -7.543 1 90.06 263 CYS A C 1
ATOM 2103 O O . CYS A 1 263 ? 14.492 -15.875 -7.051 1 90.06 263 CYS A O 1
ATOM 2105 N N . SER A 1 264 ? 16.094 -17.438 -6.938 1 91.88 264 SER A N 1
ATOM 2106 C CA . SER A 1 264 ? 16.297 -17.125 -5.527 1 91.88 264 SER A CA 1
ATOM 2107 C C . SER A 1 264 ? 16.859 -15.711 -5.352 1 91.88 264 SER A C 1
ATOM 2109 O O . SER A 1 264 ? 16.453 -14.984 -4.441 1 91.88 264 SER A O 1
ATOM 2111 N N . TRP A 1 265 ? 17.719 -15.383 -6.207 1 91.75 265 TRP A N 1
ATOM 2112 C CA . TRP A 1 265 ? 18.281 -14.039 -6.164 1 91.75 265 TRP A CA 1
ATOM 2113 C C . TRP A 1 265 ? 17.219 -12.992 -6.48 1 91.75 265 TRP A C 1
ATOM 2115 O O . TRP A 1 265 ? 17.219 -11.914 -5.887 1 91.75 265 TRP A O 1
ATOM 2125 N N . ILE A 1 266 ? 16.359 -13.227 -7.363 1 90.94 266 ILE A N 1
ATOM 2126 C CA . ILE A 1 266 ? 15.312 -12.297 -7.762 1 90.94 266 ILE A CA 1
ATOM 2127 C C . ILE A 1 266 ? 14.336 -12.094 -6.605 1 90.94 266 ILE A C 1
ATOM 2129 O O . ILE A 1 266 ? 13.938 -10.969 -6.305 1 90.94 266 ILE A O 1
ATOM 2133 N N . VAL A 1 267 ? 14.023 -13.18 -5.992 1 92.44 267 VAL A N 1
ATOM 2134 C CA . VAL A 1 267 ? 13.117 -13.102 -4.852 1 92.44 267 VAL A CA 1
ATOM 2135 C C . VAL A 1 267 ? 13.727 -12.227 -3.762 1 92.44 267 VAL A C 1
ATOM 2137 O O . VAL A 1 267 ? 13.039 -11.398 -3.154 1 92.44 267 VAL A O 1
ATOM 2140 N N . TYR A 1 268 ? 14.945 -12.414 -3.568 1 93.19 268 TYR A N 1
ATOM 2141 C CA . TYR A 1 268 ? 15.648 -11.617 -2.574 1 93.19 268 TYR A CA 1
ATOM 2142 C C . TYR A 1 268 ? 15.656 -10.141 -2.965 1 93.19 268 TYR A C 1
ATOM 2144 O O . TYR A 1 268 ? 15.438 -9.266 -2.119 1 93.19 268 TYR A O 1
ATOM 2152 N N . SER A 1 269 ? 15.867 -9.883 -4.211 1 92.12 269 SER A N 1
ATOM 2153 C CA . SER A 1 269 ? 15.891 -8.508 -4.707 1 92.12 269 SER A CA 1
ATOM 2154 C C . SER A 1 269 ? 14.539 -7.836 -4.531 1 92.12 269 SER A C 1
ATOM 2156 O O . SER A 1 269 ? 14.461 -6.68 -4.113 1 92.12 269 SER A O 1
ATOM 2158 N N . TRP A 1 270 ? 13.531 -8.547 -4.797 1 91.69 270 TRP A N 1
ATOM 2159 C CA . TRP A 1 270 ? 12.188 -7.992 -4.664 1 91.69 270 TRP A CA 1
ATOM 2160 C C . TRP A 1 270 ? 11.805 -7.848 -3.193 1 91.69 270 TRP A C 1
ATOM 2162 O O . TRP A 1 270 ? 11.07 -6.926 -2.826 1 91.69 270 TRP A O 1
ATOM 2172 N N . TYR A 1 271 ? 12.328 -8.703 -2.381 1 91.19 271 TYR A N 1
ATOM 2173 C CA . TYR A 1 271 ? 12.109 -8.602 -0.943 1 91.19 271 TYR A CA 1
ATOM 2174 C C . TYR A 1 271 ? 12.742 -7.328 -0.389 1 91.19 271 TYR A C 1
ATOM 2176 O O . TYR A 1 271 ? 12.117 -6.609 0.395 1 91.19 271 TYR A O 1
ATOM 2184 N N . THR A 1 272 ? 13.867 -7.07 -0.801 1 92.12 272 THR A N 1
ATOM 2185 C CA . THR A 1 272 ? 14.555 -5.859 -0.367 1 92.12 272 THR A CA 1
ATOM 2186 C C . THR A 1 272 ? 13.82 -4.613 -0.849 1 92.12 272 THR A C 1
ATOM 2188 O O . THR A 1 272 ? 13.695 -3.637 -0.11 1 92.12 272 THR A O 1
ATOM 2191 N N . SER A 1 273 ? 13.375 -4.684 -2.076 1 90.81 273 SER A N 1
ATOM 2192 C CA . SER A 1 273 ? 12.609 -3.568 -2.621 1 90.81 273 SER A CA 1
ATOM 2193 C C . SER A 1 273 ? 11.336 -3.324 -1.812 1 90.81 273 SER A C 1
ATOM 2195 O O . SER A 1 273 ? 10.969 -2.176 -1.555 1 90.81 273 SER A O 1
ATOM 2197 N N . LEU A 1 274 ? 10.75 -4.348 -1.377 1 90.75 274 LEU A N 1
ATOM 2198 C CA . LEU A 1 274 ? 9.523 -4.273 -0.591 1 90.75 274 LEU A CA 1
ATOM 2199 C C . LEU A 1 274 ? 9.773 -3.598 0.753 1 90.75 274 LEU A C 1
ATOM 2201 O O . LEU A 1 274 ? 9.047 -2.684 1.144 1 90.75 274 LEU A O 1
ATOM 2205 N N . ILE A 1 275 ? 10.797 -3.877 1.438 1 90.75 275 ILE A N 1
ATOM 2206 C CA . ILE A 1 275 ? 11.109 -3.375 2.771 1 90.75 275 ILE A CA 1
ATOM 2207 C C . ILE A 1 275 ? 11.5 -1.901 2.689 1 90.75 275 ILE A C 1
ATOM 2209 O O . ILE A 1 275 ? 11.258 -1.135 3.625 1 90.75 275 ILE A O 1
ATOM 2213 N N . GLU A 1 276 ? 12.016 -1.582 1.552 1 88.56 276 GLU A N 1
ATOM 2214 C CA . GLU A 1 276 ? 12.406 -0.189 1.364 1 88.56 276 GLU A CA 1
ATOM 2215 C C . GLU A 1 276 ? 11.195 0.697 1.096 1 88.56 276 GLU A C 1
ATOM 2217 O O . GLU A 1 276 ? 11.188 1.875 1.46 1 88.56 276 GLU A O 1
ATOM 2222 N N . GLN A 1 277 ? 10.211 0.135 0.489 1 90.25 277 GLN A N 1
ATOM 2223 C CA . GLN A 1 277 ? 9.062 0.931 0.077 1 90.25 277 GLN A CA 1
ATOM 2224 C C . GLN A 1 277 ? 8.023 1.017 1.192 1 90.25 277 GLN A C 1
ATOM 2226 O O . GLN A 1 277 ? 7.309 2.012 1.304 1 90.25 277 GLN A O 1
ATOM 2231 N N . ILE A 1 278 ? 8.023 0.127 2.141 1 91.12 278 ILE A N 1
ATOM 2232 C CA . ILE A 1 278 ? 6.988 0.024 3.158 1 91.12 278 ILE A CA 1
ATOM 2233 C C . ILE A 1 278 ? 7.047 1.239 4.082 1 91.12 278 ILE A C 1
ATOM 2235 O O . ILE A 1 278 ? 6.031 1.895 4.324 1 91.12 278 ILE A O 1
ATOM 2239 N N . PRO A 1 279 ? 8.234 1.642 4.527 1 90.19 279 PRO A N 1
ATOM 2240 C CA . PRO A 1 279 ? 8.273 2.797 5.426 1 90.19 279 PRO A CA 1
ATOM 2241 C C . PRO A 1 279 ? 7.848 4.094 4.742 1 90.19 279 PRO A C 1
ATOM 2243 O O . PRO A 1 279 ? 7.387 5.023 5.406 1 90.19 279 PRO A O 1
ATOM 2246 N N . LEU A 1 280 ? 7.875 4.168 3.457 1 90.44 280 LEU A N 1
ATOM 2247 C CA . LEU A 1 280 ? 7.496 5.371 2.725 1 90.44 280 LEU A CA 1
ATOM 2248 C C . LEU A 1 280 ? 5.992 5.598 2.789 1 90.44 280 LEU A C 1
ATOM 2250 O O . LEU A 1 280 ? 5.531 6.742 2.824 1 90.44 280 LEU A O 1
ATOM 2254 N N . ILE A 1 281 ? 5.305 4.512 2.842 1 90.38 281 ILE A N 1
ATOM 2255 C CA . ILE A 1 281 ? 3.852 4.641 2.816 1 90.38 281 ILE A CA 1
ATOM 2256 C C . ILE A 1 281 ? 3.305 4.582 4.242 1 90.38 281 ILE A C 1
ATOM 2258 O O . ILE A 1 281 ? 2.291 5.211 4.551 1 90.38 281 ILE A O 1
ATOM 2262 N N . VAL A 1 282 ? 3.943 3.859 5.129 1 90.44 282 VAL A N 1
ATOM 2263 C CA . VAL A 1 282 ? 3.467 3.68 6.496 1 90.44 282 VAL A CA 1
ATOM 2264 C C . VAL A 1 282 ? 3.828 4.902 7.332 1 90.44 282 VAL A C 1
ATOM 2266 O O . VAL A 1 282 ? 3.162 5.203 8.328 1 90.44 282 VAL A O 1
ATOM 2269 N N . GLY A 1 283 ? 4.758 5.648 6.969 1 88.94 283 GLY A N 1
ATOM 2270 C CA . GLY A 1 283 ? 5.152 6.84 7.695 1 88.94 283 GLY A CA 1
ATOM 2271 C C . GLY A 1 283 ? 6.371 6.629 8.578 1 88.94 283 GLY A C 1
ATOM 2272 O O . GLY A 1 283 ? 6.352 6.957 9.766 1 88.94 283 GLY A O 1
ATOM 2273 N N . GLY A 1 284 ? 7.27 6.16 8.031 1 89.31 284 GLY A N 1
ATOM 2274 C CA . GLY A 1 284 ? 8.508 5.941 8.766 1 89.31 284 GLY A CA 1
ATOM 2275 C C . GLY A 1 284 ? 9.289 7.219 9 1 89.31 284 GLY A C 1
ATOM 2276 O O . GLY A 1 284 ? 9.055 8.234 8.336 1 89.31 284 GLY A O 1
ATOM 2277 N N . GLN A 1 285 ? 10.133 7.117 9.945 1 87.44 285 GLN A N 1
ATOM 2278 C CA . GLN A 1 285 ? 10.961 8.273 10.273 1 87.44 285 GLN A CA 1
ATOM 2279 C C . GLN A 1 285 ? 12.062 8.477 9.234 1 87.44 285 GLN A C 1
ATOM 2281 O O . GLN A 1 285 ? 12.531 7.512 8.625 1 87.44 285 GLN A O 1
ATOM 2286 N N . LEU A 1 286 ? 12.453 9.68 9.125 1 86.25 286 LEU A N 1
ATOM 2287 C CA . LEU A 1 286 ? 13.555 10.016 8.234 1 86.25 286 LEU A CA 1
ATOM 2288 C C . LEU A 1 286 ? 14.898 9.703 8.883 1 86.25 286 LEU A C 1
ATOM 2290 O O . LEU A 1 286 ? 14.953 9.344 10.062 1 86.25 286 LEU A O 1
ATOM 2294 N N . LYS A 1 287 ? 15.805 9.781 8.109 1 84.62 287 LYS A N 1
ATOM 2295 C CA . LYS A 1 287 ? 17.156 9.625 8.617 1 84.62 287 LYS A CA 1
ATOM 2296 C C . LYS A 1 287 ? 17.516 10.734 9.602 1 84.62 287 LYS A C 1
ATOM 2298 O O . LYS A 1 287 ? 16.969 11.844 9.516 1 84.62 287 LYS A O 1
ATOM 2303 N N . GLN A 1 288 ? 18.328 10.5 10.484 1 83 288 GLN A N 1
ATOM 2304 C CA . GLN A 1 288 ? 18.719 11.438 11.539 1 83 288 GLN A CA 1
ATOM 2305 C C . GLN A 1 288 ? 19.281 12.727 10.945 1 83 288 GLN A C 1
ATOM 2307 O O . GLN A 1 288 ? 19.062 13.812 11.477 1 83 288 GLN A O 1
ATOM 2312 N N . GLU A 1 289 ? 19.953 12.539 9.859 1 82.5 289 GLU A N 1
ATOM 2313 C CA . GLU A 1 289 ? 20.531 13.711 9.203 1 82.5 289 GLU A CA 1
ATOM 2314 C C . GLU A 1 289 ? 19.453 14.68 8.742 1 82.5 289 GLU A C 1
ATOM 2316 O O . GLU A 1 289 ? 19.594 15.891 8.922 1 82.5 289 GLU A O 1
ATOM 2321 N N . GLN A 1 290 ? 18.469 14.141 8.125 1 85.75 290 GLN A N 1
ATOM 2322 C CA . GLN A 1 290 ? 17.375 14.977 7.629 1 85.75 290 GLN A CA 1
ATOM 2323 C C . GLN A 1 290 ? 16.609 15.609 8.781 1 85.75 290 GLN A C 1
ATOM 2325 O O . GLN A 1 290 ? 16.219 16.781 8.703 1 85.75 290 GLN A O 1
ATOM 2330 N N . TYR A 1 291 ? 16.469 14.859 9.828 1 86.12 291 TYR A N 1
ATOM 2331 C CA . TYR A 1 291 ? 15.812 15.359 11.023 1 86.12 291 TYR A CA 1
ATOM 2332 C C . TYR A 1 291 ? 16.578 16.531 11.617 1 86.12 291 TYR A C 1
ATOM 2334 O O . TYR A 1 291 ? 15.984 17.562 11.961 1 86.12 291 TYR A O 1
ATOM 2342 N N . ASN A 1 292 ? 17.844 16.422 11.68 1 84.38 292 ASN A N 1
ATOM 2343 C CA . ASN A 1 292 ? 18.672 17.469 12.258 1 84.38 292 ASN A CA 1
ATOM 2344 C C . ASN A 1 292 ? 18.656 18.734 11.406 1 84.38 292 ASN A C 1
ATOM 2346 O O . ASN A 1 292 ? 18.75 19.844 11.938 1 84.38 292 ASN A O 1
ATOM 2350 N N . ARG A 1 293 ? 18.547 18.5 10.172 1 85.25 293 ARG A N 1
ATOM 2351 C CA . ARG A 1 293 ? 18.469 19.656 9.273 1 85.25 293 ARG A CA 1
ATOM 2352 C C . ARG A 1 293 ? 17.203 20.484 9.547 1 85.25 293 ARG A C 1
ATOM 2354 O O . ARG A 1 293 ? 17.266 21.703 9.555 1 85.25 293 ARG A O 1
ATOM 2361 N N . VAL A 1 294 ? 16.156 19.781 9.773 1 88.25 294 VAL A N 1
ATOM 2362 C CA . VAL A 1 294 ? 14.891 20.453 10.039 1 88.25 294 VAL A CA 1
ATOM 2363 C C . VAL A 1 294 ? 14.953 21.172 11.383 1 88.25 294 VAL A C 1
ATOM 2365 O O . VAL A 1 294 ? 14.516 22.328 11.508 1 88.25 294 VAL A O 1
ATOM 2368 N N . VAL A 1 295 ? 15.562 20.562 12.359 1 85.56 295 VAL A N 1
ATOM 2369 C CA . VAL A 1 295 ? 15.672 21.141 13.703 1 85.56 295 VAL A CA 1
ATOM 2370 C C . VAL A 1 295 ? 16.547 22.391 13.664 1 85.56 295 VAL A C 1
ATOM 2372 O O . VAL A 1 295 ? 16.188 23.422 14.227 1 85.56 295 VAL A O 1
ATOM 2375 N N . HIS A 1 296 ? 17.578 22.312 12.992 1 84.19 296 HIS A N 1
ATOM 2376 C CA . HIS A 1 296 ? 18.531 23.422 12.922 1 84.19 296 HIS A CA 1
ATOM 2377 C C . HIS A 1 296 ? 17.906 24.641 12.242 1 84.19 296 HIS A C 1
ATOM 2379 O O . HIS A 1 296 ? 18.094 25.766 12.695 1 84.19 296 HIS A O 1
ATOM 2385 N N . LEU A 1 297 ? 17.188 24.406 11.195 1 85.81 297 LEU A N 1
ATOM 2386 C CA . LEU A 1 297 ? 16.547 25.5 10.461 1 85.81 297 LEU A CA 1
ATOM 2387 C C . LEU A 1 297 ? 15.461 26.141 11.305 1 85.81 297 LEU A C 1
ATOM 2389 O O . LEU A 1 297 ? 15.234 27.359 11.211 1 85.81 297 LEU A O 1
ATOM 2393 N N . SER A 1 298 ? 14.797 25.359 12.125 1 86.62 298 SER A N 1
ATOM 2394 C CA . SER A 1 298 ? 13.695 25.859 12.945 1 86.62 298 SER A CA 1
ATOM 2395 C C . SER A 1 298 ? 14.219 26.656 14.133 1 86.62 298 SER A C 1
ATOM 2397 O O . SER A 1 298 ? 13.625 27.672 14.508 1 86.62 298 SER A O 1
ATOM 2399 N N . ILE A 1 299 ? 15.32 26.25 14.703 1 81.62 299 ILE A N 1
ATOM 2400 C CA . ILE A 1 299 ? 15.852 26.906 15.891 1 81.62 299 ILE A CA 1
ATOM 2401 C C . ILE A 1 299 ? 16.484 28.25 15.492 1 81.62 299 ILE A C 1
ATOM 2403 O O . ILE A 1 299 ? 16.375 29.234 16.219 1 81.62 299 ILE A O 1
ATOM 2407 N N . ASN A 1 300 ? 17.062 28.328 14.375 1 80 300 ASN A N 1
ATOM 2408 C CA . ASN A 1 300 ? 17.812 29.5 13.969 1 80 300 ASN A CA 1
ATOM 2409 C C . ASN A 1 300 ? 16.969 30.453 13.141 1 80 300 ASN A C 1
ATOM 2411 O O . ASN A 1 300 ? 17.484 31.422 12.57 1 80 300 ASN A O 1
ATOM 2415 N N . HIS A 1 301 ? 15.75 30.328 13.07 1 83.12 301 HIS A N 1
ATOM 2416 C CA . HIS A 1 301 ? 14.906 31.109 12.172 1 83.12 301 HIS A CA 1
ATOM 2417 C C . HIS A 1 301 ? 14.609 32.5 12.758 1 83.12 301 HIS A C 1
ATOM 2419 O O . HIS A 1 301 ? 14.852 33.5 12.117 1 83.12 301 HIS A O 1
ATOM 2425 N N . ASP A 1 302 ? 14.008 32.531 13.938 1 84.19 302 ASP A N 1
ATOM 2426 C CA . ASP A 1 302 ? 13.57 33.781 14.539 1 84.19 302 ASP A CA 1
ATOM 2427 C C . ASP A 1 302 ? 13.75 33.75 16.062 1 84.19 302 ASP A C 1
ATOM 2429 O O . ASP A 1 302 ? 13.461 32.719 16.703 1 84.19 302 ASP A O 1
ATOM 2433 N N . ARG A 1 303 ? 14.078 34.875 16.656 1 79.19 303 ARG A N 1
ATOM 2434 C CA . ARG A 1 303 ? 14.32 35 18.094 1 79.19 303 ARG A CA 1
ATOM 2435 C C . ARG A 1 303 ? 13.008 35.031 18.875 1 79.19 303 ARG A C 1
ATOM 2437 O O . ARG A 1 303 ? 12.984 34.812 20.078 1 79.19 303 ARG A O 1
ATOM 2444 N N . ARG A 1 304 ? 11.969 35.375 18.188 1 83.38 304 ARG A N 1
ATOM 2445 C CA . ARG A 1 304 ? 10.68 35.469 18.859 1 83.38 304 ARG A CA 1
ATOM 2446 C C . ARG A 1 304 ? 10.117 34.094 19.188 1 83.38 304 ARG A C 1
ATOM 2448 O O . ARG A 1 304 ? 9.148 34 19.953 1 83.38 304 ARG A O 1
ATOM 2455 N N . ILE A 1 305 ? 10.789 33.062 18.656 1 85.62 305 ILE A N 1
ATOM 2456 C CA . ILE A 1 305 ? 10.445 31.703 19.031 1 85.62 305 ILE A CA 1
ATOM 2457 C C . ILE A 1 305 ? 11.117 31.344 20.359 1 85.62 305 ILE A C 1
ATOM 2459 O O . ILE A 1 305 ? 12.344 31.25 20.422 1 85.62 305 ILE A O 1
ATOM 2463 N N . LYS A 1 306 ? 10.344 31.172 21.359 1 81.31 306 LYS A N 1
ATOM 2464 C CA . LYS A 1 306 ? 10.891 30.938 22.688 1 81.31 306 LYS A CA 1
ATOM 2465 C C . LYS A 1 306 ? 11.445 29.516 22.812 1 81.31 306 LYS A C 1
ATOM 2467 O O . LYS A 1 306 ? 12.578 29.328 23.281 1 81.31 306 LYS A O 1
ATOM 2472 N N . TYR A 1 307 ? 10.406 28.594 22.453 1 83.44 307 TYR A N 1
ATOM 2473 C CA . TYR A 1 307 ? 10.781 27.188 22.594 1 83.44 307 TYR A CA 1
ATOM 2474 C C . TYR A 1 307 ? 10.172 26.359 21.484 1 83.44 307 TYR A C 1
ATOM 2476 O O . TYR A 1 307 ? 9.094 26.672 20.984 1 83.44 307 TYR A O 1
ATOM 2484 N N . LEU A 1 308 ? 11.016 25.422 21.094 1 84.75 308 LEU A N 1
ATOM 2485 C CA . LEU A 1 308 ? 10.5 24.359 20.234 1 84.75 308 LEU A CA 1
ATOM 2486 C C . LEU A 1 308 ? 10 23.188 21.062 1 84.75 308 LEU A C 1
ATOM 2488 O O . LEU A 1 308 ? 10.781 22.531 21.766 1 84.75 308 LEU A O 1
ATOM 2492 N N . ASP A 1 309 ? 8.781 22.984 21.078 1 84.88 309 ASP A N 1
ATOM 2493 C CA . ASP A 1 309 ? 8.219 21.906 21.875 1 84.88 309 ASP A CA 1
ATOM 2494 C C . ASP A 1 309 ? 8.602 20.547 21.297 1 84.88 309 ASP A C 1
ATOM 2496 O O . ASP A 1 309 ? 9.375 19.797 21.906 1 84.88 309 ASP A O 1
ATOM 2500 N N . HIS A 1 310 ? 8.094 20.188 20.125 1 86.44 310 HIS A N 1
ATOM 2501 C CA . HIS A 1 310 ? 8.453 18.922 19.469 1 86.44 310 HIS A CA 1
ATOM 2502 C C . HIS A 1 310 ? 8.297 19.031 17.953 1 86.44 310 HIS A C 1
ATOM 2504 O O . HIS A 1 310 ? 7.5 19.828 17.469 1 86.44 310 HIS A O 1
ATOM 2510 N N . ILE A 1 311 ? 9.156 18.281 17.312 1 89.94 311 ILE A N 1
ATOM 2511 C CA . ILE A 1 311 ? 9.172 18.203 15.852 1 89.94 311 ILE A CA 1
ATOM 2512 C C . ILE A 1 311 ? 8.938 16.766 15.398 1 89.94 311 ILE A C 1
ATOM 2514 O O . ILE A 1 311 ? 9.555 15.836 15.922 1 89.94 311 ILE A O 1
ATOM 2518 N N . LEU A 1 312 ? 7.988 16.625 14.57 1 91.5 312 LEU A N 1
ATOM 2519 C CA . LEU A 1 312 ? 7.723 15.32 13.977 1 91.5 312 LEU A CA 1
ATOM 2520 C C . LEU A 1 312 ? 7.992 15.336 12.477 1 91.5 312 LEU A C 1
ATOM 2522 O O . LEU A 1 312 ? 7.48 16.203 11.766 1 91.5 312 LEU A O 1
ATOM 2526 N N . VAL A 1 313 ? 8.836 14.516 12.086 1 91.44 313 VAL A N 1
ATOM 2527 C CA . VAL A 1 313 ? 9.148 14.383 10.672 1 91.44 313 VAL A CA 1
ATOM 2528 C C . VAL A 1 313 ? 8.961 12.93 10.234 1 91.44 313 VAL A C 1
ATOM 2530 O O . VAL A 1 313 ? 9.57 12.023 10.797 1 91.44 313 VAL A O 1
ATOM 2533 N N . TYR A 1 314 ? 8.102 12.672 9.25 1 91.5 314 TYR A N 1
ATOM 2534 C CA . TYR A 1 314 ? 7.844 11.312 8.789 1 91.5 314 TYR A CA 1
ATOM 2535 C C . TYR A 1 314 ? 7.457 11.297 7.316 1 91.5 314 TYR A C 1
ATOM 2537 O O . TYR A 1 314 ? 7.016 12.312 6.773 1 91.5 314 TYR A O 1
ATOM 2545 N N . TYR A 1 315 ? 7.598 10.227 6.746 1 90.62 315 TYR A N 1
ATOM 2546 C CA . TYR A 1 315 ? 7.324 10.094 5.32 1 90.62 315 TYR A CA 1
ATOM 2547 C C . TYR A 1 315 ? 5.824 10.047 5.055 1 90.62 315 TYR A C 1
ATOM 2549 O O . TYR A 1 315 ? 5.074 9.422 5.801 1 90.62 315 TYR A O 1
ATOM 2557 N N . ILE A 1 316 ? 5.391 10.773 4.102 1 87.38 316 ILE A N 1
ATOM 2558 C CA . ILE A 1 316 ? 4.051 10.672 3.529 1 87.38 316 ILE A CA 1
ATOM 2559 C C . ILE A 1 316 ? 4.148 10.367 2.035 1 87.38 316 ILE A C 1
ATOM 2561 O O . ILE A 1 316 ? 3.852 11.227 1.2 1 87.38 316 ILE A O 1
ATOM 2565 N N . GLY A 1 317 ? 4.664 9.305 1.668 1 85.12 317 GLY A N 1
ATOM 2566 C CA . GLY A 1 317 ? 5.008 8.945 0.3 1 85.12 317 GLY A CA 1
ATOM 2567 C C . GLY A 1 317 ? 6.492 9.039 0.014 1 85.12 317 GLY A C 1
ATOM 2568 O O . GLY A 1 317 ? 7.312 8.562 0.801 1 85.12 317 GLY A O 1
ATOM 2569 N N . VAL A 1 318 ? 6.781 9.789 -1.12 1 83.31 318 VAL A N 1
ATOM 2570 C CA . VAL A 1 318 ? 8.18 9.898 -1.513 1 83.31 318 VAL A CA 1
ATOM 2571 C C . VAL A 1 318 ? 8.852 11.016 -0.717 1 83.31 318 VAL A C 1
ATOM 2573 O O . VAL A 1 318 ? 10.047 10.945 -0.419 1 83.31 318 VAL A O 1
ATOM 2576 N N . LYS A 1 319 ? 8.109 11.883 -0.316 1 88.75 319 LYS A N 1
ATOM 2577 C CA . LYS A 1 319 ? 8.617 13.016 0.454 1 88.75 319 LYS A CA 1
ATOM 2578 C C . LYS A 1 319 ? 8.07 13 1.879 1 88.75 319 LYS A C 1
ATOM 2580 O O . LYS A 1 319 ? 7.207 12.18 2.209 1 88.75 319 LYS A O 1
ATOM 2585 N N . ALA A 1 320 ? 8.633 13.945 2.705 1 91.62 320 ALA A N 1
ATOM 2586 C CA . ALA A 1 320 ? 8.32 13.898 4.129 1 91.62 320 ALA A CA 1
ATOM 2587 C C . ALA A 1 320 ? 7.414 15.055 4.531 1 91.62 320 ALA A C 1
ATOM 2589 O O . ALA A 1 320 ? 7.398 16.094 3.867 1 91.62 320 ALA A O 1
ATOM 2590 N N . GLN A 1 321 ? 6.645 14.812 5.488 1 93 321 GLN A N 1
ATOM 2591 C CA . GLN A 1 321 ? 5.852 15.844 6.152 1 93 321 GLN A CA 1
ATOM 2592 C C . GLN A 1 321 ? 6.488 16.266 7.473 1 93 321 GLN A C 1
ATOM 2594 O O . GLN A 1 321 ? 6.973 15.422 8.227 1 93 321 GLN A O 1
ATOM 2599 N N . VAL A 1 322 ? 6.547 17.547 7.695 1 94.31 322 VAL A N 1
ATOM 2600 C CA . VAL A 1 322 ? 7.172 18.094 8.891 1 94.31 322 VAL A CA 1
ATOM 2601 C C . VAL A 1 322 ? 6.125 18.812 9.742 1 94.31 322 VAL A C 1
ATOM 2603 O O . VAL A 1 322 ? 5.383 19.656 9.242 1 94.31 322 VAL A O 1
ATOM 2606 N N . GLU A 1 323 ? 6.027 18.406 10.945 1 93.44 323 GLU A N 1
ATOM 2607 C CA . GLU A 1 323 ? 5.18 19.078 11.922 1 93.44 323 GLU A CA 1
ATOM 2608 C C . GLU A 1 323 ? 6.012 19.719 13.031 1 93.44 323 GLU A C 1
ATOM 2610 O O . GLU A 1 323 ? 6.785 19.031 13.711 1 93.44 323 GLU A O 1
ATOM 2615 N N . ILE A 1 324 ? 5.828 20.953 13.188 1 93.69 324 ILE A N 1
ATOM 2616 C CA . ILE A 1 324 ? 6.613 21.656 14.195 1 93.69 324 ILE A CA 1
ATOM 2617 C C . ILE A 1 324 ? 5.68 22.344 15.195 1 93.69 324 ILE A C 1
ATOM 2619 O O . ILE A 1 324 ? 4.707 22.984 14.797 1 93.69 324 ILE A O 1
ATOM 2623 N N . TYR A 1 325 ? 5.98 22.156 16.375 1 91.44 325 TYR A N 1
ATOM 2624 C CA . TYR A 1 325 ? 5.27 22.828 17.453 1 91.44 325 TYR A CA 1
ATOM 2625 C C . TYR A 1 325 ? 6.16 23.859 18.141 1 91.44 325 TYR A C 1
ATOM 2627 O O . TYR A 1 325 ? 7.16 23.5 18.766 1 91.44 325 TYR A O 1
ATOM 2635 N N . ILE A 1 326 ? 5.723 25.062 18 1 90 326 ILE A N 1
ATOM 2636 C CA . ILE A 1 326 ? 6.535 26.141 18.531 1 90 326 ILE A CA 1
ATOM 2637 C C . ILE A 1 326 ? 5.758 26.891 19.609 1 90 326 ILE A C 1
ATOM 2639 O O . ILE A 1 326 ? 4.527 26.953 19.578 1 90 326 ILE A O 1
ATOM 2643 N N . ILE A 1 327 ? 6.531 27.469 20.578 1 90.12 327 ILE A N 1
ATOM 2644 C CA . ILE A 1 327 ? 5.965 28.281 21.641 1 90.12 327 ILE A CA 1
ATOM 2645 C C . ILE A 1 327 ? 6.434 29.719 21.484 1 90.12 327 ILE A C 1
ATOM 2647 O O . ILE A 1 327 ? 7.637 29.984 21.375 1 90.12 327 ILE A O 1
ATOM 2651 N N . MET A 1 328 ? 5.441 30.547 21.375 1 91.12 328 MET A N 1
ATOM 2652 C CA . MET A 1 328 ? 5.742 31.969 21.234 1 91.12 328 MET A CA 1
ATOM 2653 C C . MET A 1 328 ? 5.047 32.781 22.328 1 91.12 328 MET A C 1
ATOM 2655 O O . MET A 1 328 ? 4.289 32.219 23.125 1 91.12 328 MET A O 1
ATOM 2659 N N . ASP A 1 329 ? 5.352 34.062 22.328 1 88.75 329 ASP A N 1
ATOM 2660 C CA . ASP A 1 329 ? 4.77 34.969 23.328 1 88.75 329 ASP A CA 1
ATOM 2661 C C . ASP A 1 329 ? 3.275 35.156 23.094 1 88.75 329 ASP A C 1
ATOM 2663 O O . ASP A 1 329 ? 2.838 35.312 21.953 1 88.75 329 ASP A O 1
ATOM 2667 N N . GLU A 1 330 ? 2.551 35.156 24.078 1 88.88 330 GLU A N 1
ATOM 2668 C CA . GLU A 1 330 ? 1.094 35.219 24.016 1 88.88 330 GLU A CA 1
ATOM 2669 C C . GLU A 1 330 ? 0.62 36.562 23.484 1 88.88 330 GLU A C 1
ATOM 2671 O O . GLU A 1 330 ? -0.481 36.688 22.938 1 88.88 330 GLU A O 1
ATOM 2676 N N . LYS A 1 331 ? 1.437 37.562 23.594 1 88.38 331 LYS A N 1
ATOM 2677 C CA . LYS A 1 331 ? 1.015 38.906 23.266 1 88.38 331 LYS A CA 1
ATOM 2678 C C . LYS A 1 331 ? 1.278 39.25 21.812 1 88.38 331 LYS A C 1
ATOM 2680 O O . LYS A 1 331 ? 0.826 40.281 21.297 1 88.38 331 LYS A O 1
ATOM 2685 N N . LEU A 1 332 ? 1.84 38.312 21.172 1 89.69 332 LEU A N 1
ATOM 2686 C CA . LEU A 1 332 ? 2.129 38.531 19.766 1 89.69 332 LEU A CA 1
ATOM 2687 C C . LEU A 1 332 ? 0.847 38.562 18.938 1 89.69 332 LEU A C 1
ATOM 2689 O O . LEU A 1 332 ? -0.088 37.812 19.219 1 89.69 332 LEU A O 1
ATOM 2693 N N . THR A 1 333 ? 0.878 39.375 17.953 1 89.44 333 THR A N 1
ATOM 2694 C CA . THR A 1 333 ? -0.29 39.5 17.094 1 89.44 333 THR A CA 1
ATOM 2695 C C . THR A 1 333 ? -0.268 38.438 16.016 1 89.44 333 THR A C 1
ATOM 2697 O O . THR A 1 333 ? 0.775 37.812 15.75 1 89.44 333 THR A O 1
ATOM 2700 N N . LEU A 1 334 ? -1.393 38.219 15.398 1 90.19 334 LEU A N 1
ATOM 2701 C CA . LEU A 1 334 ? -1.518 37.219 14.328 1 90.19 334 LEU A CA 1
ATOM 2702 C C . LEU A 1 334 ? -0.647 37.594 13.141 1 90.19 334 LEU A C 1
ATOM 2704 O O . LEU A 1 334 ? -0.098 36.719 12.461 1 90.19 334 LEU A O 1
ATOM 2708 N N . LYS A 1 335 ? -0.546 38.844 12.867 1 89.38 335 LYS A N 1
ATOM 2709 C CA . LYS A 1 335 ? 0.283 39.312 11.758 1 89.38 335 LYS A CA 1
ATOM 2710 C C . LYS A 1 335 ? 1.743 38.906 11.961 1 89.38 335 LYS A C 1
ATOM 2712 O O . LYS A 1 335 ? 2.391 38.406 11.039 1 89.38 335 LYS A O 1
ATOM 2717 N N . ASP A 1 336 ? 2.213 39.156 13.148 1 89.12 336 ASP A N 1
ATOM 2718 C CA . ASP A 1 336 ? 3.6 38.812 13.461 1 89.12 336 ASP A CA 1
ATOM 2719 C C . ASP A 1 336 ? 3.832 37.312 13.406 1 89.12 336 ASP A C 1
ATOM 2721 O O . ASP A 1 336 ? 4.801 36.844 12.805 1 89.12 336 ASP A O 1
ATOM 2725 N N . THR A 1 337 ? 2.955 36.625 14.047 1 88.81 337 THR A N 1
ATOM 2726 C CA . THR A 1 337 ? 3.102 35.188 14.086 1 88.81 337 THR A CA 1
ATOM 2727 C C . THR A 1 337 ? 3.002 34.594 12.68 1 88.81 337 THR A C 1
ATOM 2729 O O . THR A 1 337 ? 3.758 33.688 12.328 1 88.81 337 THR A O 1
ATOM 2732 N N . HIS A 1 338 ? 2.082 35.094 11.945 1 89.19 338 HIS A N 1
ATOM 2733 C CA . HIS A 1 338 ? 1.893 34.594 10.586 1 89.19 338 HIS A CA 1
ATOM 2734 C C . HIS A 1 338 ? 3.139 34.844 9.742 1 89.19 338 HIS A C 1
ATOM 2736 O O . HIS A 1 338 ? 3.521 33.969 8.938 1 89.19 338 HIS A O 1
ATOM 2742 N N . THR A 1 339 ? 3.682 36 9.836 1 88.38 339 THR A N 1
ATOM 2743 C CA . THR A 1 339 ? 4.871 36.344 9.055 1 88.38 339 THR A CA 1
ATOM 2744 C C . THR A 1 339 ? 6.023 35.406 9.414 1 88.38 339 THR A C 1
ATOM 2746 O O . THR A 1 339 ? 6.734 34.906 8.531 1 88.38 339 THR A O 1
ATOM 2749 N N . ILE A 1 340 ? 6.184 35.156 10.656 1 89.69 340 ILE A N 1
ATOM 2750 C CA . ILE A 1 340 ? 7.25 34.25 11.109 1 89.69 340 ILE A CA 1
ATOM 2751 C C . ILE A 1 340 ? 7.016 32.844 10.586 1 89.69 340 ILE A C 1
ATOM 2753 O O . ILE A 1 340 ? 7.941 32.188 10.086 1 89.69 340 ILE A O 1
ATOM 2757 N N . ILE A 1 341 ? 5.824 32.406 10.695 1 90.44 341 ILE A N 1
ATOM 2758 C CA . ILE A 1 341 ? 5.457 31.047 10.289 1 90.44 341 ILE A CA 1
ATOM 2759 C C . ILE A 1 341 ? 5.617 30.906 8.773 1 90.44 341 ILE A C 1
ATOM 2761 O O . ILE A 1 341 ? 6.113 29.891 8.289 1 90.44 341 ILE A O 1
ATOM 2765 N N . LYS A 1 342 ? 5.211 31.859 8.055 1 89.69 342 LYS A N 1
ATOM 2766 C CA . LYS A 1 342 ? 5.297 31.828 6.594 1 89.69 342 LYS A CA 1
ATOM 2767 C C . LYS A 1 342 ? 6.75 31.734 6.133 1 89.69 342 LYS A C 1
ATOM 2769 O O . LYS A 1 342 ? 7.066 31 5.195 1 89.69 342 LYS A O 1
ATOM 2774 N N . GLU A 1 343 ? 7.551 32.5 6.754 1 89.06 343 GLU A N 1
ATOM 2775 C CA . GLU A 1 343 ? 8.969 32.5 6.398 1 89.06 343 GLU A CA 1
ATOM 2776 C C . GLU A 1 343 ? 9.609 31.156 6.742 1 89.06 343 GLU A C 1
ATOM 2778 O O . GLU A 1 343 ? 10.414 30.641 5.973 1 89.06 343 GLU A O 1
ATOM 2783 N N . LEU A 1 344 ? 9.297 30.703 7.883 1 90.44 344 LEU A N 1
ATOM 2784 C CA . LEU A 1 344 ? 9.828 29.406 8.281 1 90.44 344 LEU A CA 1
ATOM 2785 C C . LEU A 1 344 ? 9.344 28.312 7.344 1 90.44 344 LEU A C 1
ATOM 2787 O O . LEU A 1 344 ? 10.125 27.438 6.949 1 90.44 344 LEU A O 1
ATOM 2791 N N . LYS A 1 345 ? 8.086 28.312 7.07 1 91.19 345 LYS A N 1
ATOM 2792 C CA . LYS A 1 345 ? 7.512 27.344 6.145 1 91.19 345 LYS A CA 1
ATOM 2793 C C . LYS A 1 345 ? 8.219 27.391 4.793 1 91.19 345 LYS A C 1
ATOM 2795 O O . LYS A 1 345 ? 8.5 26.344 4.195 1 91.19 345 LYS A O 1
ATOM 2800 N N . HIS A 1 346 ? 8.453 28.547 4.348 1 87.19 346 HIS A N 1
ATOM 2801 C CA . HIS A 1 346 ? 9.141 28.719 3.068 1 87.19 346 HIS A CA 1
ATOM 2802 C C . HIS A 1 346 ? 10.539 28.125 3.113 1 87.19 346 HIS A C 1
ATOM 2804 O O . HIS A 1 346 ? 10.977 27.469 2.16 1 87.19 346 HIS A O 1
ATOM 2810 N N . LYS A 1 347 ? 11.273 28.359 4.141 1 86.25 347 LYS A N 1
ATOM 2811 C CA . LYS A 1 347 ? 12.625 27.828 4.305 1 86.25 347 LYS A CA 1
ATOM 2812 C C . LYS A 1 347 ? 12.625 26.297 4.312 1 86.25 347 LYS A C 1
ATOM 2814 O O . LYS A 1 347 ? 13.469 25.672 3.678 1 86.25 347 LYS A O 1
ATOM 2819 N N . LEU A 1 348 ? 11.68 25.781 4.977 1 90.44 348 LEU A N 1
ATOM 2820 C CA . LEU A 1 348 ? 11.609 24.328 5.098 1 90.44 348 LEU A CA 1
ATOM 2821 C C . LEU A 1 348 ? 11.172 23.688 3.783 1 90.44 348 LEU A C 1
ATOM 2823 O O . LEU A 1 348 ? 11.617 22.594 3.439 1 90.44 348 LEU A O 1
ATOM 2827 N N . ASN A 1 349 ? 10.344 24.328 3.092 1 88.06 349 ASN A N 1
ATOM 2828 C CA . ASN A 1 349 ? 9.844 23.828 1.815 1 88.06 349 ASN A CA 1
ATOM 2829 C C . ASN A 1 349 ? 10.945 23.797 0.757 1 88.06 349 ASN A C 1
ATOM 2831 O O . ASN A 1 349 ? 10.797 23.156 -0.281 1 88.06 349 ASN A O 1
ATOM 2835 N N . MET A 1 350 ? 11.984 24.453 1.039 1 83.31 350 MET A N 1
ATOM 2836 C CA . MET A 1 350 ? 13.094 24.469 0.093 1 83.31 350 MET A CA 1
ATOM 2837 C C . MET A 1 350 ? 13.922 23.188 0.199 1 83.31 350 MET A C 1
ATOM 2839 O O . MET A 1 350 ? 14.719 22.891 -0.693 1 83.31 350 MET A O 1
ATOM 2843 N N . LEU A 1 351 ? 13.695 22.547 1.213 1 85 351 LEU A N 1
ATOM 2844 C CA . LEU A 1 351 ? 14.375 21.266 1.338 1 85 351 LEU A CA 1
ATOM 2845 C C . LEU A 1 351 ? 13.789 20.25 0.362 1 85 351 LEU A C 1
ATOM 2847 O O . LEU A 1 351 ? 12.57 20.141 0.231 1 85 351 LEU A O 1
ATOM 2851 N N . ASP A 1 352 ? 14.531 19.531 -0.311 1 81.5 352 ASP A N 1
ATOM 2852 C CA . ASP A 1 352 ? 14.125 18.641 -1.396 1 81.5 352 ASP A CA 1
ATOM 2853 C C . ASP A 1 352 ? 13.297 17.469 -0.867 1 81.5 352 ASP A C 1
ATOM 2855 O O . ASP A 1 352 ? 12.477 16.906 -1.593 1 81.5 352 ASP A O 1
ATOM 2859 N N . PHE A 1 353 ? 13.492 17.109 0.405 1 86 353 PHE A N 1
ATOM 2860 C CA . PHE A 1 353 ? 12.828 15.922 0.913 1 86 353 PHE A CA 1
ATOM 2861 C C . PHE A 1 353 ? 11.523 16.281 1.619 1 86 353 PHE A C 1
ATOM 2863 O O . PHE A 1 353 ? 10.789 15.398 2.062 1 86 353 PHE A O 1
ATOM 2870 N N . VAL A 1 354 ? 11.195 17.562 1.666 1 90.38 354 VAL A N 1
ATOM 2871 C CA . VAL A 1 354 ? 10 18 2.387 1 90.38 354 VAL A CA 1
ATOM 2872 C C . VAL A 1 354 ? 8.867 18.266 1.4 1 90.38 354 VAL A C 1
ATOM 2874 O O . VAL A 1 354 ? 9.055 18.938 0.384 1 90.38 354 VAL A O 1
ATOM 2877 N N . GLU A 1 355 ? 7.785 17.656 1.703 1 88.19 355 GLU A N 1
ATOM 2878 C CA . GLU A 1 355 ? 6.609 17.891 0.87 1 88.19 355 GLU A CA 1
ATOM 2879 C C . GLU A 1 355 ? 5.684 18.922 1.493 1 88.19 355 GLU A C 1
ATOM 2881 O O . GLU A 1 355 ? 5.227 19.844 0.812 1 88.19 355 GLU A O 1
ATOM 2886 N N . ARG A 1 356 ? 5.469 18.719 2.793 1 89.88 356 ARG A N 1
ATOM 2887 C CA . ARG A 1 356 ? 4.535 19.594 3.496 1 89.88 356 ARG A CA 1
ATOM 2888 C C . ARG A 1 356 ? 5.043 19.938 4.895 1 89.88 356 ARG A C 1
ATOM 2890 O O . ARG A 1 356 ? 5.672 19.094 5.547 1 89.88 356 ARG A O 1
ATOM 2897 N N . VAL A 1 357 ? 4.676 21.156 5.266 1 94.06 357 VAL A N 1
ATOM 2898 C CA . VAL A 1 357 ? 5.09 21.625 6.586 1 94.06 357 VAL A CA 1
ATOM 2899 C C . VAL A 1 357 ? 3.885 22.156 7.352 1 94.06 357 VAL A C 1
ATOM 2901 O O . VAL A 1 357 ? 3.125 22.984 6.824 1 94.06 357 VAL A O 1
ATOM 2904 N N . PHE A 1 358 ? 3.66 21.65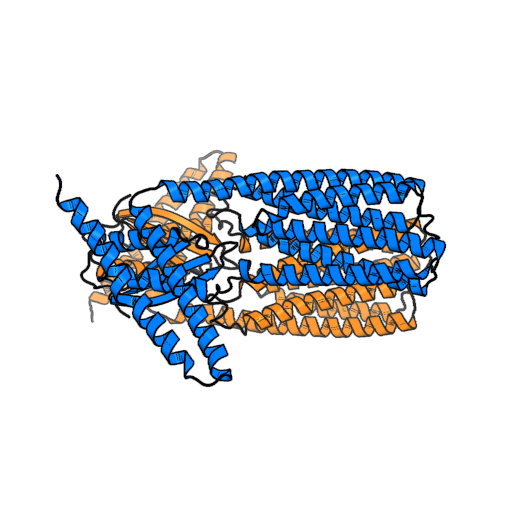6 8.469 1 93.69 358 PHE A N 1
ATOM 2905 C CA . PHE A 1 358 ? 2.631 22.156 9.375 1 93.69 358 PHE A CA 1
ATOM 2906 C C . PHE A 1 358 ? 3.254 22.734 10.633 1 93.69 358 PHE A C 1
ATOM 2908 O O . PHE A 1 358 ? 3.986 22.047 11.344 1 93.69 358 PHE A O 1
ATOM 2915 N N . ILE A 1 359 ? 2.975 23.953 10.867 1 93.25 359 ILE A N 1
ATOM 2916 C CA . ILE A 1 359 ? 3.533 24.625 12.039 1 93.25 359 ILE A CA 1
ATOM 2917 C C . ILE A 1 359 ? 2.408 25.016 12.992 1 93.25 359 ILE A C 1
ATOM 2919 O O . ILE A 1 359 ? 1.452 25.688 12.602 1 93.25 359 ILE A O 1
ATOM 2923 N N . HIS A 1 360 ? 2.488 24.562 14.148 1 90.94 360 HIS A N 1
ATOM 2924 C CA . HIS A 1 360 ? 1.539 24.875 15.203 1 90.94 360 HIS A CA 1
ATOM 2925 C C . HIS A 1 360 ? 2.158 25.828 16.234 1 90.94 360 HIS A C 1
ATOM 2927 O O . HIS A 1 360 ? 3.24 25.562 16.75 1 90.94 360 HIS A O 1
ATOM 2933 N N . CYS A 1 361 ? 1.447 26.859 16.469 1 89.69 361 CYS A N 1
ATOM 2934 C CA . CYS A 1 361 ? 1.927 27.859 17.422 1 89.69 361 CYS A CA 1
ATOM 2935 C C . CYS A 1 361 ? 1.12 27.812 18.703 1 89.69 361 CYS A C 1
ATOM 2937 O O . CYS A 1 361 ? -0.108 27.891 18.688 1 89.69 361 CYS A O 1
ATOM 2939 N N . ASP A 1 362 ? 1.895 27.656 19.812 1 86.94 362 ASP A N 1
ATOM 2940 C CA . ASP A 1 362 ? 1.292 27.656 21.141 1 86.94 362 ASP A CA 1
ATOM 2941 C C . ASP A 1 362 ? 1.961 28.703 22.047 1 86.94 362 ASP A C 1
ATOM 2943 O O . ASP A 1 362 ? 3.023 29.234 21.703 1 86.94 362 ASP A O 1
ATOM 2947 N N . TYR A 1 363 ? 1.22 29.172 23.031 1 85.12 363 TYR A N 1
ATOM 2948 C CA . TYR A 1 363 ? 1.82 30.125 23.969 1 85.12 363 TYR A CA 1
ATOM 2949 C C . TYR A 1 363 ? 2.166 29.453 25.281 1 85.12 363 TYR A C 1
ATOM 2951 O O . TYR A 1 363 ? 2.895 30.016 26.109 1 85.12 363 TYR A O 1
ATOM 2959 N N . LYS A 1 364 ? 1.556 28.328 25.547 1 74.44 364 LYS A N 1
ATOM 2960 C CA . LYS A 1 364 ? 1.885 27.594 26.766 1 74.44 364 LYS A CA 1
ATOM 2961 C C . LYS A 1 364 ? 2.402 26.188 26.453 1 74.44 364 LYS A C 1
ATOM 2963 O O . LYS A 1 364 ? 2.006 25.594 25.438 1 74.44 364 LYS A O 1
ATOM 2968 N N . SER A 1 365 ? 3.398 25.812 27.219 1 63.44 365 SER A N 1
ATOM 2969 C CA . SER A 1 365 ? 3.846 24.438 27.078 1 63.44 365 SER A CA 1
ATOM 2970 C C . SER A 1 365 ? 2.807 23.453 27.625 1 63.44 365 SER A C 1
ATOM 2972 O O . SER A 1 365 ? 2.121 23.766 28.609 1 63.44 365 SER A O 1
ATOM 2974 N N . MET B 1 1 ? -31.562 29.906 44.688 1 25.67 1 MET B N 1
ATOM 2975 C CA . MET B 1 1 ? -32.062 29.188 43.531 1 25.67 1 MET B CA 1
ATOM 2976 C C . MET B 1 1 ? -31.594 29.859 42.219 1 25.67 1 MET B C 1
ATOM 2978 O O . MET B 1 1 ? -31.938 31 41.938 1 25.67 1 MET B O 1
ATOM 2982 N N . ASP B 1 2 ? -30.422 29.562 41.781 1 28.17 2 ASP B N 1
ATOM 2983 C CA . ASP B 1 2 ? -29.422 30.297 41 1 28.17 2 ASP B CA 1
ATOM 2984 C C . ASP B 1 2 ? -29.859 30.438 39.531 1 28.17 2 ASP B C 1
ATOM 2986 O O . ASP B 1 2 ? -30.141 29.438 38.875 1 28.17 2 ASP B O 1
ATOM 2990 N N . LYS B 1 3 ? -30.359 31.625 39.031 1 40.66 3 LYS B N 1
ATOM 2991 C CA . LYS B 1 3 ? -30.953 32.156 37.812 1 40.66 3 LYS B CA 1
ATOM 2992 C C . LYS B 1 3 ? -30.094 31.844 36.594 1 40.66 3 LYS B C 1
ATOM 2994 O O . LYS B 1 3 ? -30.578 31.891 35.469 1 40.66 3 LYS B O 1
ATOM 2999 N N . ASN B 1 4 ? -28.781 31.828 36.781 1 34.44 4 ASN B N 1
ATOM 3000 C CA . ASN B 1 4 ? -27.906 31.719 35.625 1 34.44 4 ASN B CA 1
ATOM 3001 C C . ASN B 1 4 ? -28.047 30.359 34.938 1 34.44 4 ASN B C 1
ATOM 3003 O O . ASN B 1 4 ? -27.5 30.141 33.844 1 34.44 4 ASN B O 1
ATOM 3007 N N . ASN B 1 5 ? -28.484 29.312 35.625 1 36.28 5 ASN B N 1
ATOM 3008 C CA . ASN B 1 5 ? -28.609 27.969 35.062 1 36.28 5 ASN B CA 1
ATOM 3009 C C . ASN B 1 5 ? -29.781 27.906 34.062 1 36.28 5 ASN B C 1
ATOM 3011 O O . ASN B 1 5 ? -29.891 26.953 33.312 1 36.28 5 ASN B O 1
ATOM 3015 N N . ILE B 1 6 ? -30.859 28.781 34.281 1 36.16 6 ILE B N 1
ATOM 3016 C CA . ILE B 1 6 ? -32.094 28.703 33.5 1 36.16 6 ILE B CA 1
ATOM 3017 C C . ILE B 1 6 ? -31.859 29.234 32.094 1 36.16 6 ILE B C 1
ATOM 3019 O O . ILE B 1 6 ? -32.375 28.688 31.109 1 36.16 6 ILE B O 1
ATOM 3023 N N . THR B 1 7 ? -31.047 30.328 31.984 1 35.06 7 THR B N 1
ATOM 3024 C CA . THR B 1 7 ? -30.922 30.984 30.688 1 35.06 7 THR B CA 1
ATOM 3025 C C . THR B 1 7 ? -30.219 30.078 29.688 1 35.06 7 THR B C 1
ATOM 3027 O O . THR B 1 7 ? -30.422 30.188 28.484 1 35.06 7 THR B O 1
ATOM 3030 N N . ASN B 1 8 ? -29.312 29.234 30.188 1 34.22 8 ASN B N 1
ATOM 3031 C CA . ASN B 1 8 ? -28.578 28.391 29.25 1 34.22 8 ASN B CA 1
ATOM 3032 C C . ASN B 1 8 ? -29.453 27.297 28.672 1 34.22 8 ASN B C 1
ATOM 3034 O O . ASN B 1 8 ? -29.172 26.75 27.609 1 34.22 8 ASN B O 1
ATOM 3038 N N . GLU B 1 9 ? -30.484 26.828 29.453 1 34.69 9 GLU B N 1
ATOM 3039 C CA . GLU B 1 9 ? -31.375 25.781 28.953 1 34.69 9 GLU B CA 1
ATOM 3040 C C . GLU B 1 9 ? -32.312 26.328 27.875 1 34.69 9 GLU B C 1
ATOM 3042 O O . GLU B 1 9 ? -32.594 25.625 26.891 1 34.69 9 GLU B O 1
ATOM 3047 N N . CYS B 1 10 ? -32.875 27.594 28.047 1 34.16 10 CYS B N 1
ATOM 3048 C CA . CYS B 1 10 ? -33.844 28.188 27.125 1 34.16 10 CYS B CA 1
ATOM 3049 C C . CYS B 1 10 ? -33.188 28.453 25.766 1 34.16 10 CYS B C 1
ATOM 3051 O O . CYS B 1 10 ? -33.844 28.281 24.719 1 34.16 10 CYS B O 1
ATOM 3053 N N . SER B 1 11 ? -31.953 28.922 25.797 1 32.69 11 SER B N 1
ATOM 3054 C CA . SER B 1 11 ? -31.344 29.234 24.516 1 32.69 11 SER B CA 1
ATOM 3055 C C . SER B 1 11 ? -31.109 27.969 23.703 1 32.69 11 SER B C 1
ATOM 3057 O O . SER B 1 11 ? -31.047 28.031 22.469 1 32.69 11 SER B O 1
ATOM 3059 N N . LEU B 1 12 ? -30.938 26.812 24.344 1 32.88 12 LEU B N 1
ATOM 3060 C CA . LEU B 1 12 ? -30.797 25.531 23.625 1 32.88 12 LEU B CA 1
ATOM 3061 C C . LEU B 1 12 ? -32.125 25.109 23.016 1 32.88 12 LEU B C 1
ATOM 3063 O O . LEU B 1 12 ? -32.156 24.562 21.922 1 32.88 12 LEU B O 1
ATOM 3067 N N . GLN B 1 13 ? -33.281 25.219 23.656 1 35.44 13 GLN B N 1
ATOM 3068 C CA . GLN B 1 13 ? -34.625 24.891 23.141 1 35.44 13 GLN B CA 1
ATOM 3069 C C . GLN B 1 13 ? -34.969 25.781 21.953 1 35.44 13 GLN B C 1
ATOM 3071 O O . GLN B 1 13 ? -35.594 25.328 21 1 35.44 13 GLN B O 1
ATOM 3076 N N . LEU B 1 14 ? -34.781 27.141 22.031 1 32.62 14 LEU B N 1
ATOM 3077 C CA . LEU B 1 14 ? -35.125 28.094 20.969 1 32.62 14 LEU B CA 1
ATOM 3078 C C . LEU B 1 14 ? -34.281 27.828 19.719 1 32.62 14 LEU B C 1
ATOM 3080 O O . LEU B 1 14 ? -34.781 28.047 18.594 1 32.62 14 LEU B O 1
ATOM 3084 N N . LEU B 1 15 ? -33 27.516 19.812 1 31.44 15 LEU B N 1
ATOM 3085 C CA . LEU B 1 15 ? -32.188 27.203 18.625 1 31.44 15 LEU B CA 1
ATOM 3086 C C . LEU B 1 15 ? -32.719 25.938 17.953 1 31.44 15 LEU B C 1
ATOM 3088 O O . LEU B 1 15 ? -32.469 25.719 16.766 1 31.44 15 LEU B O 1
ATOM 3092 N N . LYS B 1 16 ? -33.312 24.969 18.625 1 36.25 16 LYS B N 1
ATOM 3093 C CA . LYS B 1 16 ? -34 23.812 18.078 1 36.25 16 LYS B CA 1
ATOM 3094 C C . LYS B 1 16 ? -35.188 24.234 17.234 1 36.25 16 LYS B C 1
ATOM 3096 O O . LYS B 1 16 ? -35.469 23.625 16.203 1 36.25 16 LYS B O 1
ATOM 3101 N N . SER B 1 17 ? -36.125 25.031 17.797 1 34.97 17 SER B N 1
ATOM 3102 C CA . SER B 1 17 ? -37.438 25.297 17.203 1 34.97 17 SER B CA 1
ATOM 3103 C C . SER B 1 17 ? -37.281 26.094 15.914 1 34.97 17 SER B C 1
ATOM 3105 O O . SER B 1 17 ? -38 25.844 14.938 1 34.97 17 SER B O 1
ATOM 3107 N N . LYS B 1 18 ? -36.719 27.391 15.953 1 35.03 18 LYS B N 1
ATOM 3108 C CA . LYS B 1 18 ? -36.969 28.375 14.898 1 35.03 18 LYS B CA 1
ATOM 3109 C C . LYS B 1 18 ? -36.344 27.938 13.578 1 35.03 18 LYS B C 1
ATOM 3111 O O . LYS B 1 18 ? -36.938 28.125 12.516 1 35.03 18 LYS B O 1
ATOM 3116 N N . TYR B 1 19 ? -35 27.734 13.508 1 33.59 19 TYR B N 1
ATOM 3117 C CA . TYR B 1 19 ? -34.5 27.781 12.133 1 33.59 19 TYR B CA 1
ATOM 3118 C C . TYR B 1 19 ? -35 26.594 11.328 1 33.59 19 TYR B C 1
ATOM 3120 O O . TYR B 1 19 ? -35.531 26.766 10.219 1 33.59 19 TYR B O 1
ATOM 3128 N N . THR B 1 20 ? -34.344 25.328 11.352 1 38.47 20 THR B N 1
ATOM 3129 C CA . THR B 1 20 ? -34.281 24.453 10.195 1 38.47 20 THR B CA 1
ATOM 3130 C C . THR B 1 20 ? -35.5 23.516 10.172 1 38.47 20 THR B C 1
ATOM 3132 O O . THR B 1 20 ? -35.812 22.938 9.133 1 38.47 20 THR B O 1
ATOM 3135 N N . GLU B 1 21 ? -36.094 23.25 11.266 1 38.78 21 GLU B N 1
ATOM 3136 C CA . GLU B 1 21 ? -37.125 22.234 11.078 1 38.78 21 GLU B CA 1
ATOM 3137 C C . GLU B 1 21 ? -38.344 22.797 10.398 1 38.78 21 GLU B C 1
ATOM 3139 O O . GLU B 1 21 ? -38.969 22.141 9.555 1 38.78 21 GLU B O 1
ATOM 3144 N N . LYS B 1 22 ? -38.781 24.016 10.773 1 40.56 22 LYS B N 1
ATOM 3145 C CA . LYS B 1 22 ? -40.031 24.516 10.195 1 40.56 22 LYS B CA 1
ATOM 3146 C C . LYS B 1 22 ? -39.844 24.797 8.703 1 40.56 22 LYS B C 1
ATOM 3148 O O . LYS B 1 22 ? -40.75 24.516 7.91 1 40.56 22 LYS B O 1
ATOM 3153 N N . LYS B 1 23 ? -38.75 25.453 8.305 1 42.41 23 LYS B N 1
ATOM 3154 C CA . LYS B 1 23 ? -38.656 25.75 6.883 1 42.41 23 LYS B CA 1
ATOM 3155 C C . LYS B 1 23 ? -38.406 24.484 6.074 1 42.41 23 LYS B C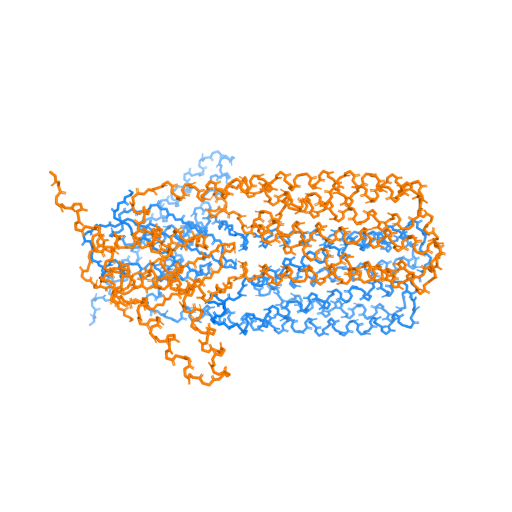 1
ATOM 3157 O O . LYS B 1 23 ? -38.938 24.344 4.961 1 42.41 23 LYS B O 1
ATOM 3162 N N . ILE B 1 24 ? -37.75 23.547 6.598 1 41.06 24 ILE B N 1
ATOM 3163 C CA . ILE B 1 24 ? -37.531 22.312 5.852 1 41.06 24 ILE B CA 1
ATOM 3164 C C . ILE B 1 24 ? -38.844 21.531 5.777 1 41.06 24 ILE B C 1
ATOM 3166 O O . ILE B 1 24 ? -39.188 21.016 4.715 1 41.06 24 ILE B O 1
ATOM 3170 N N . TYR B 1 25 ? -39.562 21.5 6.867 1 38.72 25 TYR B N 1
ATOM 3171 C CA . TYR B 1 25 ? -40.844 20.797 6.777 1 38.72 25 TYR B CA 1
ATOM 3172 C C . TYR B 1 25 ? -41.844 21.562 5.902 1 38.72 25 TYR B C 1
ATOM 3174 O O . TYR B 1 25 ? -42.625 20.953 5.164 1 38.72 25 TYR B O 1
ATOM 3182 N N . SER B 1 26 ? -41.875 22.875 6.027 1 43.19 26 SER B N 1
ATOM 3183 C CA . SER B 1 26 ? -42.781 23.594 5.145 1 43.19 26 SER B CA 1
ATOM 3184 C C . SER B 1 26 ? -42.375 23.422 3.682 1 43.19 26 SER B C 1
ATOM 3186 O O . SER B 1 26 ? -43.25 23.281 2.818 1 43.19 26 SER B O 1
ATOM 3188 N N . SER B 1 27 ? -41.094 23.375 3.344 1 44 27 SER B N 1
ATOM 3189 C CA . SER B 1 27 ? -40.688 23.141 1.96 1 44 27 SER B CA 1
ATOM 3190 C C . SER B 1 27 ? -41 21.703 1.54 1 44 27 SER B C 1
ATOM 3192 O O . SER B 1 27 ? -41.156 21.422 0.353 1 44 27 SER B O 1
ATOM 3194 N N . TYR B 1 28 ? -40.938 20.766 2.457 1 41.47 28 TYR B N 1
ATOM 3195 C CA . TYR B 1 28 ? -41.375 19.406 2.143 1 41.47 28 TYR B CA 1
ATOM 3196 C C . TYR B 1 28 ? -42.844 19.391 1.688 1 41.47 28 TYR B C 1
ATOM 3198 O O . TYR B 1 28 ? -43.188 18.672 0.759 1 41.47 28 TYR B O 1
ATOM 3206 N N . PHE B 1 29 ? -43.688 20.219 2.334 1 42.56 29 PHE B N 1
ATOM 3207 C CA . PHE B 1 29 ? -45.094 20.266 1.925 1 42.56 29 PHE B CA 1
ATOM 3208 C C . PHE B 1 29 ? -45.219 20.875 0.534 1 42.56 29 PHE B C 1
ATOM 3210 O O . PHE B 1 29 ? -46.094 20.469 -0.243 1 42.56 29 PHE B O 1
ATOM 3217 N N . ASN B 1 30 ? -44.469 21.891 0.295 1 43.66 30 ASN B N 1
ATOM 3218 C CA . ASN B 1 30 ? -44.656 22.453 -1.036 1 43.66 30 ASN B CA 1
ATOM 3219 C C . ASN B 1 30 ? -44.062 21.562 -2.115 1 43.66 30 ASN B C 1
ATOM 3221 O O . ASN B 1 30 ? -44.188 21.828 -3.307 1 43.66 30 ASN B O 1
ATOM 3225 N N . ILE B 1 31 ? -43.125 20.734 -1.771 1 44.5 31 ILE B N 1
ATOM 3226 C CA . ILE B 1 31 ? -42.594 19.828 -2.771 1 44.5 31 ILE B CA 1
ATOM 3227 C C . ILE B 1 31 ? -43.656 18.844 -3.213 1 44.5 31 ILE B C 1
ATOM 3229 O O . ILE B 1 31 ? -43.531 18.172 -4.238 1 44.5 31 ILE B O 1
ATOM 3233 N N . LEU B 1 32 ? -44.625 18.656 -2.432 1 39.78 32 LEU B N 1
ATOM 3234 C CA . LEU B 1 32 ? -45.719 17.781 -2.891 1 39.78 32 LEU B CA 1
ATOM 3235 C C . LEU B 1 32 ? -46.281 18.281 -4.219 1 39.78 32 LEU B C 1
ATOM 3237 O O . LEU B 1 32 ? -47 17.562 -4.891 1 39.78 32 LEU B O 1
ATOM 3241 N N . LYS B 1 33 ? -46.188 19.578 -4.434 1 41.88 33 LYS B N 1
ATOM 3242 C CA . LYS B 1 33 ? -46.781 20 -5.695 1 41.88 33 LYS B CA 1
ATOM 3243 C C . LYS B 1 33 ? -45.844 19.781 -6.863 1 41.88 33 LYS B C 1
ATOM 3245 O O . LYS B 1 33 ? -46.125 20.188 -7.992 1 41.88 33 LYS B O 1
ATOM 3250 N N . ILE B 1 34 ? -44.562 19.547 -6.516 1 42.72 34 ILE B N 1
ATOM 3251 C CA . ILE B 1 34 ? -43.688 19.438 -7.672 1 42.72 34 ILE B CA 1
ATOM 3252 C C . ILE B 1 34 ? -43.906 18.094 -8.367 1 42.72 34 ILE B C 1
ATOM 3254 O O . ILE B 1 34 ? -44.312 17.109 -7.73 1 42.72 34 ILE B O 1
ATOM 3258 N N . ASN B 1 35 ? -43.812 18 -9.734 1 44.78 35 ASN B N 1
ATOM 3259 C CA . ASN B 1 35 ? -43.969 16.875 -10.648 1 44.78 35 ASN B CA 1
ATOM 3260 C C . ASN B 1 35 ? -43.156 15.664 -10.203 1 44.78 35 ASN B C 1
ATOM 3262 O O . ASN B 1 35 ? -42.125 15.812 -9.547 1 44.78 35 ASN B O 1
ATOM 3266 N N . LYS B 1 36 ? -43.562 14.406 -10.453 1 47.78 36 LYS B N 1
ATOM 3267 C CA . LYS B 1 36 ? -43.156 13.078 -9.992 1 47.78 36 LYS B CA 1
ATOM 3268 C C . LYS B 1 36 ? -41.656 12.875 -10.148 1 47.78 36 LYS B C 1
ATOM 3270 O O . LYS B 1 36 ? -41.031 12.312 -9.258 1 47.78 36 LYS B O 1
ATOM 3275 N N . TYR B 1 37 ? -41.125 13.086 -11.273 1 49.91 37 TYR B N 1
ATOM 3276 C CA . TYR B 1 37 ? -39.719 12.781 -11.578 1 49.91 37 TYR B CA 1
ATOM 3277 C C . TYR B 1 37 ? -38.781 13.703 -10.812 1 49.91 37 TYR B C 1
ATOM 3279 O O . TYR B 1 37 ? -37.75 13.258 -10.281 1 49.91 37 TYR B O 1
ATOM 3287 N N . GLN B 1 38 ? -39 14.992 -10.875 1 51.72 38 GLN B N 1
ATOM 3288 C CA . GLN B 1 38 ? -38.25 15.992 -10.141 1 51.72 38 GLN B CA 1
ATOM 3289 C C . GLN B 1 38 ? -38.375 15.789 -8.633 1 51.72 38 GLN B C 1
ATOM 3291 O O . GLN B 1 38 ? -37.531 16.266 -7.867 1 51.72 38 GLN B O 1
ATOM 3296 N N . LYS B 1 39 ? -39.281 14.93 -8.32 1 53.03 39 LYS B N 1
ATOM 3297 C CA . LYS B 1 39 ? -39.562 14.656 -6.91 1 53.03 39 LYS B CA 1
ATOM 3298 C C . LYS B 1 39 ? -38.5 13.734 -6.312 1 53.03 39 LYS B C 1
ATOM 3300 O O . LYS B 1 39 ? -38.094 13.914 -5.168 1 53.03 39 LYS B O 1
ATOM 3305 N N . LYS B 1 40 ? -38.125 12.82 -7.277 1 56.81 40 LYS B N 1
ATOM 3306 C CA . LYS B 1 40 ? -37.188 11.867 -6.723 1 56.81 40 LYS B CA 1
ATOM 3307 C C . LYS B 1 40 ? -35.844 12.539 -6.418 1 56.81 40 LYS B C 1
ATOM 3309 O O . LYS B 1 40 ? -35.25 12.305 -5.363 1 56.81 40 LYS B O 1
ATOM 3314 N N . ASP B 1 41 ? -35.406 13.266 -7.426 1 58 41 ASP B N 1
ATOM 3315 C CA . ASP B 1 41 ? -34.125 13.953 -7.23 1 58 41 ASP B CA 1
ATOM 3316 C C . ASP B 1 41 ? -34.219 14.984 -6.105 1 58 41 ASP B C 1
ATOM 3318 O O . ASP B 1 41 ? -33.281 15.133 -5.309 1 58 41 ASP B O 1
ATOM 3322 N N . VAL B 1 42 ? -35.406 15.633 -6.168 1 56.91 42 VAL B N 1
ATOM 3323 C CA . VAL B 1 42 ? -35.625 16.641 -5.137 1 56.91 42 VAL B CA 1
ATOM 3324 C C . VAL B 1 42 ? -35.781 15.977 -3.775 1 56.91 42 VAL B C 1
ATOM 3326 O O . VAL B 1 42 ? -35.219 16.453 -2.775 1 56.91 42 VAL B O 1
ATOM 3329 N N . LEU B 1 43 ? -36.469 14.828 -3.816 1 56.97 43 LEU B N 1
ATOM 3330 C CA . LEU B 1 43 ? -36.625 14.086 -2.564 1 56.97 43 LEU B CA 1
ATOM 3331 C C . LEU B 1 43 ? -35.281 13.562 -2.08 1 56.97 43 LEU B C 1
ATOM 3333 O O . LEU B 1 43 ? -35 13.594 -0.882 1 56.97 43 LEU B O 1
ATOM 3337 N N . ALA B 1 44 ? -34.562 13.094 -3.107 1 60.22 44 ALA B N 1
ATOM 3338 C CA . ALA B 1 44 ? -33.25 12.594 -2.738 1 60.22 44 ALA B CA 1
ATOM 3339 C C . ALA B 1 44 ? -32.375 13.719 -2.176 1 60.22 44 ALA B C 1
ATOM 3341 O O . ALA B 1 44 ? -31.641 13.516 -1.209 1 60.22 44 ALA B O 1
ATOM 3342 N N . TYR B 1 45 ? -32.531 14.789 -2.824 1 60.59 45 TYR B N 1
ATOM 3343 C CA . TYR B 1 45 ? -31.812 15.969 -2.354 1 60.59 45 TYR B CA 1
ATOM 3344 C C . TYR B 1 45 ? -32.25 16.359 -0.95 1 60.59 45 TYR B C 1
ATOM 3346 O O . TYR B 1 45 ? -31.422 16.625 -0.076 1 60.59 45 TYR B O 1
ATOM 3354 N N . TYR B 1 46 ? -33.594 16.375 -0.783 1 54.62 46 TYR B N 1
ATOM 3355 C CA . TYR B 1 46 ? -34.125 16.766 0.523 1 54.62 46 TYR B CA 1
ATOM 3356 C C . TYR B 1 46 ? -33.781 15.727 1.583 1 54.62 46 TYR B C 1
ATOM 3358 O O . TYR B 1 46 ? -33.438 16.078 2.721 1 54.62 46 TYR B O 1
ATOM 3366 N N . GLU B 1 47 ? -33.844 14.555 1.199 1 60.03 47 GLU B N 1
ATOM 3367 C CA . GLU B 1 47 ? -33.438 13.508 2.139 1 60.03 47 GLU B CA 1
ATOM 3368 C C . GLU B 1 47 ? -31.984 13.625 2.512 1 60.03 47 GLU B C 1
ATOM 3370 O O . GLU B 1 47 ? -31.609 13.43 3.674 1 60.03 47 GLU B O 1
ATOM 3375 N N . LYS B 1 48 ? -31.219 13.867 1.54 1 65.12 48 LYS B N 1
ATOM 3376 C CA . LYS B 1 48 ? -29.812 14.078 1.813 1 65.12 48 LYS B CA 1
ATOM 3377 C C . LYS B 1 48 ? -29.594 15.273 2.74 1 65.12 48 LYS B C 1
ATOM 3379 O O . LYS B 1 48 ? -28.781 15.211 3.66 1 65.12 48 LYS B O 1
ATOM 3384 N N . GLU B 1 49 ? -30.391 16.266 2.465 1 61.94 49 GLU B N 1
ATOM 3385 C CA . GLU B 1 49 ? -30.266 17.469 3.283 1 61.94 49 GLU B CA 1
ATOM 3386 C C . GLU B 1 49 ? -30.734 17.203 4.715 1 61.94 49 GLU B C 1
ATOM 3388 O O . GLU B 1 49 ? -30.109 17.672 5.668 1 61.94 49 GLU B O 1
ATOM 3393 N N . LEU B 1 50 ? -31.844 16.469 4.836 1 59.19 50 LEU B N 1
ATOM 3394 C CA . LEU B 1 50 ? -32.344 16.141 6.16 1 59.19 50 LEU B CA 1
ATOM 3395 C C . LEU B 1 50 ? -31.359 15.25 6.914 1 59.19 50 LEU B C 1
ATOM 3397 O O . LEU B 1 50 ? -31.172 15.422 8.117 1 59.19 50 LEU B O 1
ATOM 3401 N N . ARG B 1 51 ? -30.906 14.359 6.242 1 63.41 51 ARG B N 1
ATOM 3402 C CA . ARG B 1 51 ? -29.906 13.5 6.867 1 63.41 51 ARG B CA 1
ATOM 3403 C C . ARG B 1 51 ? -28.703 14.312 7.324 1 63.41 51 ARG B C 1
ATOM 3405 O O . ARG B 1 51 ? -28.172 14.094 8.422 1 63.41 51 ARG B O 1
ATOM 3412 N N . LEU B 1 52 ? -28.344 15.211 6.488 1 68.62 52 LEU B N 1
ATOM 3413 C CA . LEU B 1 52 ? -27.219 16.078 6.836 1 68.62 52 LEU B CA 1
ATOM 3414 C C . LEU B 1 52 ? -27.531 16.906 8.07 1 68.62 52 LEU B C 1
ATOM 3416 O O . LEU B 1 52 ? -26.688 17.094 8.938 1 68.62 52 LEU B O 1
ATOM 3420 N N . LEU B 1 53 ? -28.734 17.391 8.109 1 63.66 53 LEU B N 1
ATOM 3421 C CA . LEU B 1 53 ? -29.141 18.203 9.242 1 63.66 53 LEU B CA 1
ATOM 3422 C C . LEU B 1 53 ? -29.156 17.391 10.531 1 63.66 53 LEU B C 1
ATOM 3424 O O . LEU B 1 53 ? -28.766 17.891 11.586 1 63.66 53 LEU B O 1
ATOM 3428 N N . LYS B 1 54 ? -29.609 16.188 10.414 1 64.56 54 LYS B N 1
ATOM 3429 C CA . LYS B 1 54 ? -29.625 15.32 11.586 1 64.56 54 LYS B CA 1
ATOM 3430 C C . LYS B 1 54 ? -28.203 15.031 12.062 1 64.56 54 LYS B C 1
ATOM 3432 O O . LYS B 1 54 ? -27.922 15.039 13.266 1 64.56 54 LYS B O 1
ATOM 3437 N N . ILE B 1 55 ? -27.391 14.82 11.133 1 67.94 55 ILE B N 1
ATOM 3438 C CA . ILE B 1 55 ? -26 14.531 11.453 1 67.94 55 ILE B CA 1
ATOM 3439 C C . ILE B 1 55 ? -25.359 15.766 12.102 1 67.94 55 ILE B C 1
ATOM 3441 O O . ILE B 1 55 ? -24.609 15.648 13.062 1 67.94 55 ILE B O 1
ATOM 3445 N N . PHE B 1 56 ? -25.828 16.875 11.578 1 69.5 56 PHE B N 1
ATOM 3446 C CA . PHE B 1 56 ? -25.312 18.125 12.125 1 69.5 56 PHE B CA 1
ATOM 3447 C C . PHE B 1 56 ? -25.766 18.312 13.57 1 69.5 56 PHE B C 1
ATOM 3449 O O . PHE B 1 56 ? -24.984 18.75 14.414 1 69.5 56 PHE B O 1
ATOM 3456 N N . GLN B 1 57 ? -26.969 17.953 13.742 1 64.12 57 GLN B N 1
ATOM 3457 C CA . GLN B 1 57 ? -27.516 18.094 15.094 1 64.12 57 GLN B CA 1
ATOM 3458 C C . GLN B 1 57 ? -26.828 17.109 16.047 1 64.12 57 GLN B C 1
ATOM 3460 O O . GLN B 1 57 ? -26.531 17.469 17.203 1 64.12 57 GLN B O 1
ATOM 3465 N N . GLU B 1 58 ? -26.609 16.016 15.562 1 67.44 58 GLU B N 1
ATOM 3466 C CA . GLU B 1 58 ? -25.922 15.023 16.375 1 67.44 58 GLU B CA 1
ATOM 3467 C C . GLU B 1 58 ? -24.5 15.461 16.703 1 67.44 58 GLU B C 1
ATOM 3469 O O . GLU B 1 58 ? -24.031 15.273 17.812 1 67.44 58 GLU B O 1
ATOM 3474 N N . ASP B 1 59 ? -23.922 15.969 15.719 1 69.88 59 ASP B N 1
ATOM 3475 C CA . ASP B 1 59 ? -22.562 16.438 15.922 1 69.88 59 ASP B CA 1
ATOM 3476 C C . ASP B 1 59 ? -22.516 17.594 16.938 1 69.88 59 ASP B C 1
ATOM 3478 O O . ASP B 1 59 ? -21.625 17.641 17.781 1 69.88 59 ASP B O 1
ATOM 3482 N N . LEU B 1 60 ? -23.484 18.469 16.781 1 64.06 60 LEU B N 1
ATOM 3483 C CA . LEU B 1 60 ? -23.547 19.594 17.703 1 64.06 60 LEU B CA 1
ATOM 3484 C C . LEU B 1 60 ? -23.844 19.125 19.125 1 64.06 60 LEU B C 1
ATOM 3486 O O . LEU B 1 60 ? -23.281 19.672 20.078 1 64.06 60 LEU B O 1
ATOM 3490 N N . TYR B 1 61 ? -24.609 18.109 19.125 1 62.25 61 TYR B N 1
ATOM 3491 C CA . TYR B 1 61 ? -24.938 17.547 20.422 1 62.25 61 TYR B CA 1
ATOM 3492 C C . TYR B 1 61 ? -23.703 16.922 21.078 1 62.25 61 TYR B C 1
ATOM 3494 O O . TYR B 1 61 ? -23.438 17.156 22.266 1 62.25 61 TYR B O 1
ATOM 3502 N N . ILE B 1 62 ? -23 16.266 20.344 1 62.47 62 ILE B N 1
ATOM 3503 C CA . ILE B 1 62 ? -21.812 15.602 20.859 1 62.47 62 ILE B CA 1
ATOM 3504 C C . ILE B 1 62 ? -20.781 16.641 21.281 1 62.47 62 ILE B C 1
ATOM 3506 O O . ILE B 1 62 ? -20.141 16.5 22.328 1 62.47 62 ILE B O 1
ATOM 3510 N N . THR B 1 63 ? -20.672 17.625 20.469 1 63.72 63 THR B N 1
ATOM 3511 C CA . THR B 1 63 ? -19.672 18.656 20.734 1 63.72 63 THR B CA 1
ATOM 3512 C C . THR B 1 63 ? -20.078 19.5 21.922 1 63.72 63 THR B C 1
ATOM 3514 O O . THR B 1 63 ? -19.234 19.953 22.703 1 63.72 63 THR B O 1
ATOM 3517 N N . HIS B 1 64 ? -21.297 19.797 21.969 1 59.56 64 HIS B N 1
ATOM 3518 C CA . HIS B 1 64 ? -21.781 20.594 23.094 1 59.56 64 HIS B CA 1
ATOM 3519 C C . HIS B 1 64 ? -21.719 19.812 24.406 1 59.56 64 HIS B C 1
ATOM 3521 O O . HIS B 1 64 ? -21.406 20.375 25.453 1 59.56 64 HIS B O 1
ATOM 3527 N N . LEU B 1 65 ? -22.125 18.562 24.297 1 54.12 65 LEU B N 1
ATOM 3528 C CA . LEU B 1 65 ? -22.078 17.734 25.5 1 54.12 65 LEU B CA 1
ATOM 3529 C C . LEU B 1 65 ? -20.641 17.531 25.953 1 54.12 65 LEU B C 1
ATOM 3531 O O . LEU B 1 65 ? -20.375 17.375 27.156 1 54.12 65 LEU B O 1
ATOM 3535 N N . SER B 1 66 ? -19.75 17.312 25.141 1 54.56 66 SER B N 1
ATOM 3536 C CA . SER B 1 66 ? -18.359 17.016 25.438 1 54.56 66 SER B CA 1
ATOM 3537 C C . SER B 1 66 ? -17.656 18.219 26.078 1 54.56 66 SER B C 1
ATOM 3539 O O . SER B 1 66 ? -16.562 18.078 26.625 1 54.56 66 SER B O 1
ATOM 3541 N N . ASN B 1 67 ? -17.953 19.438 25.719 1 52.12 67 ASN B N 1
ATOM 3542 C CA . ASN B 1 67 ? -17.406 20.484 26.562 1 52.12 67 ASN B CA 1
ATOM 3543 C C . ASN B 1 67 ? -17.5 20.141 28.047 1 52.12 67 ASN B C 1
ATOM 3545 O O . ASN B 1 67 ? -16.688 20.594 28.844 1 52.12 67 ASN B O 1
ATOM 3549 N N . ASN B 1 68 ? -18.484 19.438 28.5 1 46.03 68 ASN B N 1
ATOM 3550 C CA . ASN B 1 68 ? -18.547 19.031 29.891 1 46.03 68 ASN B CA 1
ATOM 3551 C C . ASN B 1 68 ? -17.906 17.656 30.125 1 46.03 68 ASN B C 1
ATOM 3553 O O . ASN B 1 68 ? -17.391 17.391 31.203 1 46.03 68 ASN B O 1
ATOM 3557 N N . ASN B 1 69 ? -18.109 16.344 29.469 1 45 69 ASN B N 1
ATOM 3558 C CA . ASN B 1 69 ? -17.75 15.008 29.922 1 45 69 ASN B CA 1
ATOM 3559 C C . ASN B 1 69 ? -16.641 14.406 29.062 1 45 69 ASN B C 1
ATOM 3561 O O . ASN B 1 69 ? -16.859 14.07 27.891 1 45 69 ASN B O 1
ATOM 3565 N N . ASN B 1 70 ? -15.297 14.68 29.125 1 50.16 70 ASN B N 1
ATOM 3566 C CA . ASN B 1 70 ? -14.086 13.914 28.812 1 50.16 70 ASN B CA 1
ATOM 3567 C C . ASN B 1 70 ? -14.383 12.422 28.688 1 50.16 70 ASN B C 1
ATOM 3569 O O . ASN B 1 70 ? -13.508 11.641 28.328 1 50.16 70 ASN B O 1
ATOM 3573 N N . LYS B 1 71 ? -15.484 12.039 29.203 1 48.66 71 LYS B N 1
ATOM 3574 C CA . LYS B 1 71 ? -15.836 10.633 29.359 1 48.66 71 LYS B CA 1
ATOM 3575 C C . LYS B 1 71 ? -16.188 10 28.016 1 48.66 71 LYS B C 1
ATOM 3577 O O . LYS B 1 71 ? -15.961 8.805 27.812 1 48.66 71 LYS B O 1
ATOM 3582 N N . MET B 1 72 ? -16.719 10.695 27.016 1 48.62 72 MET B N 1
ATOM 3583 C CA . MET B 1 72 ? -17.203 10.086 25.781 1 48.62 72 MET B CA 1
ATOM 3584 C C . MET B 1 72 ? -16.031 9.672 24.891 1 48.62 72 MET B C 1
ATOM 3586 O O . MET B 1 72 ? -16.062 8.609 24.266 1 48.62 72 MET B O 1
ATOM 3590 N N . LYS B 1 73 ? -15.023 10.562 24.766 1 54.5 73 LYS B N 1
ATOM 3591 C CA . LYS B 1 73 ? -13.852 10.156 24 1 54.5 73 LYS B CA 1
ATOM 3592 C C . LYS B 1 73 ? -13.195 8.922 24.609 1 54.5 73 LYS B C 1
ATOM 3594 O O . LYS B 1 73 ? -12.734 8.031 23.891 1 54.5 73 LYS B O 1
ATOM 3599 N N . ASN B 1 74 ? -13.242 8.969 25.812 1 57.06 74 ASN B N 1
ATOM 3600 C CA . ASN B 1 74 ? -12.672 7.801 26.484 1 57.06 74 ASN B CA 1
ATOM 3601 C C . ASN B 1 74 ? -13.469 6.535 26.172 1 57.06 74 ASN B C 1
ATOM 3603 O O . ASN B 1 74 ? -12.891 5.449 26.047 1 57.06 74 ASN B O 1
ATOM 3607 N N . LYS B 1 75 ? -14.781 6.746 26.016 1 53.97 75 LYS B N 1
ATOM 3608 C CA . LYS B 1 75 ? -15.602 5.59 25.688 1 53.97 75 LYS B CA 1
ATOM 3609 C C . LYS B 1 75 ? -15.336 5.117 24.266 1 53.97 75 LYS B C 1
ATOM 3611 O O . LYS B 1 75 ? -15.258 3.914 24 1 53.97 75 LYS B O 1
ATOM 3616 N N . ASP B 1 76 ? -15.25 6.02 23.281 1 58.34 76 ASP B N 1
ATOM 3617 C CA . ASP B 1 76 ? -14.984 5.641 21.906 1 58.34 76 ASP B CA 1
ATOM 3618 C C . ASP B 1 76 ? -13.602 5.004 21.766 1 58.34 76 ASP B C 1
ATOM 3620 O O . ASP B 1 76 ? -13.438 4.012 21.047 1 58.34 76 ASP B O 1
ATOM 3624 N N . ASN B 1 77 ? -12.742 5.59 22.516 1 63.91 77 ASN B N 1
ATOM 3625 C CA . ASN B 1 77 ? -11.414 4.984 22.531 1 63.91 77 ASN B CA 1
ATOM 3626 C C . ASN B 1 77 ? -11.438 3.598 23.172 1 63.91 77 ASN B C 1
ATOM 3628 O O . ASN B 1 77 ? -10.727 2.693 22.719 1 63.91 77 ASN B O 1
ATOM 3632 N N . TYR B 1 78 ? -12.344 3.566 24.156 1 60.59 78 TYR B N 1
ATOM 3633 C CA . TYR B 1 78 ? -12.484 2.273 24.812 1 60.59 78 TYR B CA 1
ATOM 3634 C C . TYR B 1 78 ? -13.094 1.244 23.875 1 60.59 78 TYR B C 1
ATOM 3636 O O . TYR B 1 78 ? -12.625 0.108 23.781 1 60.59 78 TYR B O 1
ATOM 3644 N N . ASN B 1 79 ? -14.125 1.59 23.141 1 65.88 79 ASN B N 1
ATOM 3645 C CA . ASN B 1 79 ? -14.758 0.689 22.188 1 65.88 79 ASN B CA 1
ATOM 3646 C C . ASN B 1 79 ? -13.805 0.32 21.047 1 65.88 79 ASN B C 1
ATOM 3648 O O . ASN B 1 79 ? -13.781 -0.829 20.609 1 65.88 79 ASN B O 1
ATOM 3652 N N . ASP B 1 80 ? -13.031 1.25 20.734 1 71.25 80 ASP B N 1
ATOM 3653 C CA . ASP B 1 80 ? -12.062 0.977 19.672 1 71.25 80 ASP B CA 1
ATOM 3654 C C . ASP B 1 80 ? -11 -0.016 20.141 1 71.25 80 ASP B C 1
ATOM 3656 O O . ASP B 1 80 ? -10.594 -0.906 19.391 1 71.25 80 ASP B O 1
ATOM 3660 N N . ASN B 1 81 ? -10.703 0.117 21.375 1 72.56 81 ASN B N 1
ATOM 3661 C CA . ASN B 1 81 ? -9.711 -0.788 21.938 1 72.56 81 ASN B CA 1
ATOM 3662 C C . ASN B 1 81 ? -10.266 -2.199 22.109 1 72.56 81 ASN B C 1
ATOM 3664 O O . ASN B 1 81 ? -9.57 -3.182 21.844 1 72.56 81 ASN B O 1
ATOM 3668 N N . LEU B 1 82 ? -11.508 -2.262 22.5 1 74.25 82 LEU B N 1
ATOM 3669 C CA . LEU B 1 82 ? -12.148 -3.562 22.656 1 74.25 82 LEU B CA 1
ATOM 3670 C C . LEU B 1 82 ? -12.305 -4.254 21.297 1 74.25 82 LEU B C 1
ATOM 3672 O O . LEU B 1 82 ? -12.07 -5.461 21.188 1 74.25 82 LEU B O 1
ATOM 3676 N N . ASN B 1 83 ? -12.695 -3.506 20.422 1 77.88 83 ASN B N 1
ATOM 3677 C CA . ASN B 1 83 ? -12.836 -4.039 19.062 1 77.88 83 ASN B CA 1
ATOM 3678 C C . ASN B 1 83 ? -11.5 -4.523 18.516 1 77.88 83 ASN B C 1
ATOM 3680 O O . ASN B 1 83 ? -11.43 -5.566 17.859 1 77.88 83 ASN B O 1
ATOM 3684 N N . ARG B 1 84 ? -10.547 -3.852 18.922 1 78.69 84 ARG B N 1
ATOM 3685 C CA . ARG B 1 84 ? -9.219 -4.227 18.438 1 78.69 84 ARG B CA 1
ATOM 3686 C C . ARG B 1 84 ? -8.742 -5.508 19.109 1 78.69 84 ARG B C 1
ATOM 3688 O O . ARG B 1 84 ? -8.18 -6.387 18.453 1 78.69 84 ARG B O 1
ATOM 3695 N N . GLN B 1 85 ? -9.031 -5.688 20.328 1 82.38 85 GLN B N 1
ATOM 3696 C CA . GLN B 1 85 ? -8.625 -6.887 21.062 1 82.38 85 GLN B CA 1
ATOM 3697 C C . GLN B 1 85 ? -9.383 -8.117 20.562 1 82.38 85 GLN B C 1
ATOM 3699 O O . GLN B 1 85 ? -8.805 -9.195 20.422 1 82.38 85 GLN B O 1
ATOM 3704 N N . THR B 1 86 ? -10.625 -7.906 20.344 1 82.69 86 THR B N 1
ATOM 3705 C CA . THR B 1 86 ? -11.438 -9 19.812 1 82.69 86 THR B CA 1
ATOM 3706 C C . THR B 1 86 ? -10.945 -9.43 18.438 1 82.69 86 THR B C 1
ATOM 3708 O O . THR B 1 86 ? -10.875 -10.617 18.141 1 82.69 86 THR B O 1
ATOM 3711 N N . TYR B 1 87 ? -10.586 -8.461 17.719 1 82.94 87 TYR B N 1
ATOM 3712 C CA . TYR B 1 87 ? -10.07 -8.758 16.375 1 82.94 87 TYR B CA 1
ATOM 3713 C C . TYR B 1 87 ? -8.766 -9.539 16.469 1 82.94 87 TYR B C 1
ATOM 3715 O O . TYR B 1 87 ? -8.547 -10.477 15.688 1 82.94 87 TYR B O 1
ATOM 3723 N N . ILE B 1 88 ? -7.992 -9.234 17.406 1 84.81 88 ILE B N 1
ATOM 3724 C CA . ILE B 1 88 ? -6.707 -9.906 17.562 1 84.81 88 ILE B CA 1
ATOM 3725 C C . ILE B 1 88 ? -6.926 -11.367 17.938 1 84.81 88 ILE B C 1
ATOM 3727 O O . ILE B 1 88 ? -6.262 -12.258 17.422 1 84.81 88 ILE B O 1
ATOM 3731 N N . ILE B 1 89 ? -7.898 -11.609 18.688 1 86.44 89 ILE B N 1
ATOM 3732 C CA . ILE B 1 89 ? -8.219 -12.969 19.109 1 86.44 89 ILE B CA 1
ATOM 3733 C C . ILE B 1 89 ? -8.773 -13.758 17.938 1 86.44 89 ILE B C 1
ATOM 3735 O O . ILE B 1 89 ? -8.406 -14.922 17.719 1 86.44 89 ILE B O 1
ATOM 3739 N N . LEU B 1 90 ? -9.594 -13.141 17.219 1 86.19 90 LEU B N 1
ATOM 3740 C CA . LEU B 1 90 ? -10.188 -13.805 16.062 1 86.19 90 LEU B CA 1
ATOM 3741 C C . LEU B 1 90 ? -9.117 -14.133 15.023 1 86.19 90 LEU B C 1
ATOM 3743 O O . LEU B 1 90 ? -9.133 -15.219 14.438 1 86.19 90 LEU B O 1
ATOM 3747 N N . SER B 1 91 ? -8.242 -13.188 14.844 1 87.44 91 SER B N 1
ATOM 3748 C CA . SER B 1 91 ? -7.164 -13.406 13.891 1 87.44 91 SER B CA 1
ATOM 3749 C C . SER B 1 91 ? -6.25 -14.539 14.344 1 87.44 91 SER B C 1
ATOM 3751 O O . SER B 1 91 ? -5.828 -15.367 13.531 1 87.44 91 SER B O 1
ATOM 3753 N N . ARG B 1 92 ? -6.027 -14.711 15.578 1 89.06 92 ARG B N 1
ATOM 3754 C CA . ARG B 1 92 ? -5.195 -15.781 16.125 1 89.06 92 ARG B CA 1
ATOM 3755 C C . ARG B 1 92 ? -5.891 -17.141 15.992 1 89.06 92 ARG B C 1
ATOM 3757 O O . ARG B 1 92 ? -5.25 -18.141 15.672 1 89.06 92 ARG B O 1
ATOM 3764 N N . THR B 1 93 ? -7.125 -17.094 16.25 1 88.5 93 THR B N 1
ATOM 3765 C CA . THR B 1 93 ? -7.902 -18.312 16.125 1 88.5 93 THR B CA 1
ATOM 3766 C C . THR B 1 93 ? -7.922 -18.797 14.672 1 88.5 93 THR B C 1
ATOM 3768 O O . THR B 1 93 ? -7.781 -19.984 14.398 1 88.5 93 THR B O 1
ATOM 3771 N N . SER B 1 94 ? -8.102 -17.844 13.797 1 88.69 94 SER B N 1
ATOM 3772 C CA . SER B 1 94 ? -8.07 -18.188 12.375 1 88.69 94 SER B CA 1
ATOM 3773 C C . SER B 1 94 ? -6.723 -18.781 11.969 1 88.69 94 SER B C 1
ATOM 3775 O O . SER B 1 94 ? -6.664 -19.734 11.195 1 88.69 94 SER B O 1
ATOM 3777 N N . LEU B 1 95 ? -5.684 -18.234 12.531 1 90.69 95 LEU B N 1
ATOM 3778 C CA . LEU B 1 95 ? -4.34 -18.734 12.242 1 90.69 95 LEU B CA 1
ATOM 3779 C C . LEU B 1 95 ? -4.168 -20.156 12.734 1 90.69 95 LEU B C 1
ATOM 3781 O O . LEU B 1 95 ? -3.609 -21 12.031 1 90.69 95 LEU B O 1
ATOM 3785 N N . ILE B 1 96 ? -4.672 -20.422 13.836 1 90.75 96 ILE B N 1
ATOM 3786 C CA . ILE B 1 96 ? -4.578 -21.75 14.422 1 90.75 96 ILE B CA 1
ATOM 3787 C C . ILE B 1 96 ? -5.348 -22.75 13.555 1 90.75 96 ILE B C 1
ATOM 3789 O O . ILE B 1 96 ? -4.855 -23.844 13.273 1 90.75 96 ILE B O 1
ATOM 3793 N N . ILE B 1 97 ? -6.469 -22.391 13.172 1 87.31 97 ILE B N 1
ATOM 3794 C CA . ILE B 1 97 ? -7.289 -23.25 12.328 1 87.31 97 ILE B CA 1
ATOM 3795 C C . ILE B 1 97 ? -6.562 -23.516 11.016 1 87.31 97 ILE B C 1
ATOM 3797 O O . ILE B 1 97 ? -6.57 -24.656 10.516 1 87.31 97 ILE B O 1
ATOM 3801 N N . ASN B 1 98 ? -5.922 -22.516 10.508 1 87.81 98 ASN B N 1
ATOM 3802 C CA . ASN B 1 98 ? -5.184 -22.672 9.258 1 87.81 98 ASN B CA 1
ATOM 3803 C C . ASN B 1 98 ? -3.979 -23.594 9.43 1 87.81 98 ASN B C 1
ATOM 3805 O O . ASN B 1 98 ? -3.648 -24.359 8.531 1 87.81 98 ASN B O 1
ATOM 3809 N N . VAL B 1 99 ? -3.393 -23.531 10.555 1 90.38 99 VAL B N 1
ATOM 3810 C CA . VAL B 1 99 ? -2.258 -24.406 10.828 1 90.38 99 VAL B CA 1
ATOM 3811 C C . VAL B 1 99 ? -2.734 -25.859 10.914 1 90.38 99 VAL B C 1
ATOM 3813 O O . VAL B 1 99 ? -2.115 -26.75 10.336 1 90.38 99 VAL B O 1
ATOM 3816 N N . VAL B 1 100 ? -3.809 -26.094 11.562 1 87.12 100 VAL B N 1
ATOM 3817 C CA . VAL B 1 100 ? -4.383 -27.422 11.695 1 87.12 100 VAL B CA 1
ATOM 3818 C C . VAL B 1 100 ? -4.777 -27.969 10.32 1 87.12 100 VAL B C 1
ATOM 3820 O O . VAL B 1 100 ? -4.5 -29.125 10 1 87.12 100 VAL B O 1
ATOM 3823 N N . ARG B 1 101 ? -5.418 -27.156 9.578 1 82.75 101 ARG B N 1
ATOM 3824 C CA . ARG B 1 101 ? -5.824 -27.547 8.234 1 82.75 101 ARG B CA 1
ATOM 3825 C C . ARG B 1 101 ? -4.617 -27.906 7.379 1 82.75 101 ARG B C 1
ATOM 3827 O O . ARG B 1 101 ? -4.664 -28.859 6.594 1 82.75 101 ARG B O 1
ATOM 3834 N N . LEU B 1 102 ? -3.557 -27.156 7.48 1 85.88 102 LEU B N 1
ATOM 3835 C CA . LEU B 1 102 ? -2.346 -27.438 6.715 1 85.88 102 LEU B CA 1
ATOM 3836 C C . LEU B 1 102 ? -1.763 -28.797 7.102 1 85.88 102 LEU B C 1
ATOM 3838 O O . LEU B 1 102 ? -1.354 -29.578 6.234 1 85.88 102 LEU B O 1
ATOM 3842 N N . ILE B 1 103 ? -1.753 -29.094 8.352 1 86.44 103 ILE B N 1
ATOM 3843 C CA . ILE B 1 103 ? -1.2 -30.359 8.844 1 86.44 103 ILE B CA 1
ATOM 3844 C C . ILE B 1 103 ? -2.053 -31.531 8.359 1 86.44 103 ILE B C 1
ATOM 3846 O O . ILE B 1 103 ? -1.521 -32.531 7.883 1 86.44 103 ILE B O 1
ATOM 3850 N N . VAL B 1 104 ? -3.293 -31.406 8.414 1 79.25 104 VAL B N 1
ATOM 3851 C CA . VAL B 1 104 ? -4.211 -32.469 7.992 1 79.25 104 VAL B CA 1
ATOM 3852 C C . VAL B 1 104 ? -4.043 -32.719 6.496 1 79.25 104 VAL B C 1
ATOM 3854 O O . VAL B 1 104 ? -3.967 -33.875 6.062 1 79.25 104 VAL B O 1
ATOM 3857 N N . ASN B 1 105 ? -3.92 -31.672 5.723 1 76.81 105 ASN B N 1
ATOM 3858 C CA . ASN B 1 105 ? -3.768 -31.828 4.277 1 76.81 105 ASN B CA 1
ATOM 3859 C C . ASN B 1 105 ? -2.395 -32.375 3.914 1 76.81 105 ASN B C 1
ATOM 3861 O O . ASN B 1 105 ? -2.258 -33.125 2.938 1 76.81 105 ASN B O 1
ATOM 3865 N N . LEU B 1 106 ? -1.437 -31.984 4.711 1 78.19 106 LEU B N 1
ATOM 3866 C CA . LEU B 1 106 ? -0.096 -32.5 4.488 1 78.19 106 LEU B CA 1
ATOM 3867 C C . LEU B 1 106 ? -0.068 -34.031 4.695 1 78.19 106 LEU B C 1
ATOM 3869 O O . LEU B 1 106 ? 0.507 -34.75 3.885 1 78.19 106 LEU B O 1
ATOM 3873 N N . ILE B 1 107 ? -0.679 -34.531 5.715 1 77.31 107 ILE B N 1
ATOM 3874 C CA . ILE B 1 107 ? -0.754 -35.938 6.016 1 77.31 107 ILE B CA 1
ATOM 3875 C C . ILE B 1 107 ? -1.549 -36.656 4.926 1 77.31 107 ILE B C 1
ATOM 3877 O O . ILE B 1 107 ? -1.143 -37.719 4.449 1 77.31 107 ILE B O 1
ATOM 3881 N N . ALA B 1 108 ? -2.619 -36.062 4.512 1 69.62 108 ALA B N 1
ATOM 3882 C CA . ALA B 1 108 ? -3.451 -36.625 3.459 1 69.62 108 ALA B CA 1
ATOM 3883 C C . ALA B 1 108 ? -2.699 -36.688 2.133 1 69.62 108 ALA B C 1
ATOM 3885 O O . ALA B 1 108 ? -2.828 -37.656 1.378 1 69.62 108 ALA B O 1
ATOM 3886 N N . SER B 1 109 ? -1.926 -35.688 1.817 1 69.75 109 SER B N 1
ATOM 3887 C CA . SER B 1 109 ? -1.167 -35.625 0.572 1 69.75 109 SER B CA 1
ATOM 3888 C C . SER B 1 109 ? -0.078 -36.688 0.536 1 69.75 109 SER B C 1
ATOM 3890 O O . SER B 1 109 ? 0.171 -37.312 -0.508 1 69.75 109 SER B O 1
ATOM 3892 N N . PHE B 1 110 ? 0.556 -36.969 1.641 1 70.19 110 PHE B N 1
ATOM 3893 C CA . PHE B 1 110 ? 1.611 -37.969 1.704 1 70.19 110 PHE B CA 1
ATOM 3894 C C . PHE B 1 110 ? 1.028 -39.375 1.61 1 70.19 110 PHE B C 1
ATOM 3896 O O . PHE B 1 110 ? 1.671 -40.281 1.082 1 70.19 110 PHE B O 1
ATOM 3903 N N . THR B 1 111 ? -0.178 -39.5 1.988 1 66 111 THR B N 1
ATOM 3904 C CA . THR B 1 111 ? -0.785 -40.812 1.988 1 66 111 THR B CA 1
ATOM 3905 C C . THR B 1 111 ? -1.48 -41.094 0.658 1 66 111 THR B C 1
ATOM 3907 O O . THR B 1 111 ? -1.45 -42.219 0.159 1 66 111 THR B O 1
ATOM 3910 N N . SER B 1 112 ? -2.146 -40.094 0.085 1 59.12 112 SER B N 1
ATOM 3911 C CA . SER B 1 112 ? -2.945 -40.344 -1.11 1 59.12 112 SER B CA 1
ATOM 3912 C C . SER B 1 112 ? -2.137 -40.094 -2.379 1 59.12 112 SER B C 1
ATOM 3914 O O . SER B 1 112 ? -2.375 -40.719 -3.408 1 59.12 112 SER B O 1
ATOM 3916 N N . GLY B 1 113 ? -1.036 -39.344 -2.299 1 54.16 113 GLY B N 1
ATOM 3917 C CA . GLY B 1 113 ? -0.202 -39 -3.441 1 54.16 113 GLY B CA 1
ATOM 3918 C C . GLY B 1 113 ? -0.972 -38.344 -4.57 1 54.16 113 GLY B C 1
ATOM 3919 O O . GLY B 1 113 ? -0.489 -38.281 -5.703 1 54.16 113 GLY B O 1
ATOM 3920 N N . SER B 1 114 ? -2.254 -38 -4.406 1 53.72 114 SER B N 1
ATOM 3921 C CA . SER B 1 114 ? -3.104 -37.469 -5.469 1 53.72 114 SER B CA 1
ATOM 3922 C C . SER B 1 114 ? -2.824 -36 -5.715 1 53.72 114 SER B C 1
ATOM 3924 O O . SER B 1 114 ? -2.424 -35.281 -4.801 1 53.72 114 SER B O 1
ATOM 3926 N N . TYR B 1 115 ? -2.764 -35.5 -6.945 1 52.38 115 TYR B N 1
ATOM 3927 C CA . TYR B 1 115 ? -2.578 -34.094 -7.379 1 52.38 115 TYR B CA 1
ATOM 3928 C C . TYR B 1 115 ? -3.588 -33.188 -6.703 1 52.38 115 TYR B C 1
ATOM 3930 O O . TYR B 1 115 ? -3.277 -32.031 -6.402 1 52.38 115 TYR B O 1
ATOM 3938 N N . SER B 1 116 ? -4.797 -33.688 -6.504 1 55.25 116 SER B N 1
ATOM 3939 C CA . SER B 1 116 ? -5.848 -32.906 -5.863 1 55.25 116 SER B CA 1
ATOM 3940 C C . SER B 1 116 ? -5.441 -32.469 -4.457 1 55.25 116 SER B C 1
ATOM 3942 O O . SER B 1 116 ? -5.719 -31.344 -4.039 1 55.25 116 SER B O 1
ATOM 3944 N N . VAL B 1 117 ? -4.664 -33.406 -3.885 1 56.94 117 VAL B N 1
ATOM 3945 C CA . VAL B 1 117 ? -4.254 -33.156 -2.51 1 56.94 117 VAL B CA 1
ATOM 3946 C C . VAL B 1 117 ? -3.166 -32.062 -2.496 1 56.94 117 VAL B C 1
ATOM 3948 O O . VAL B 1 117 ? -3.135 -31.234 -1.602 1 56.94 117 VAL B O 1
ATOM 3951 N N . ILE B 1 118 ? -2.465 -32.031 -3.594 1 60.84 118 ILE B N 1
ATOM 3952 C CA . ILE B 1 118 ? -1.406 -31.031 -3.695 1 60.84 118 ILE B CA 1
ATOM 3953 C C . ILE B 1 118 ? -2.02 -29.656 -3.854 1 60.84 118 ILE B C 1
ATOM 3955 O O . ILE B 1 118 ? -1.553 -28.688 -3.244 1 60.84 118 ILE B O 1
ATOM 3959 N N . SER B 1 119 ? -3.1 -29.609 -4.621 1 63.75 119 SER B N 1
ATOM 3960 C CA . SER B 1 119 ? -3.787 -28.328 -4.812 1 63.75 119 SER B CA 1
ATOM 3961 C C . SER B 1 119 ? -4.383 -27.828 -3.504 1 63.75 119 SER B C 1
ATOM 3963 O O . SER B 1 119 ? -4.32 -26.625 -3.207 1 63.75 119 SER B O 1
ATOM 3965 N N . THR B 1 120 ? -4.809 -28.734 -2.678 1 66.62 120 THR B N 1
ATOM 3966 C CA . THR B 1 120 ? -5.391 -28.359 -1.396 1 66.62 120 THR B CA 1
ATOM 3967 C C . THR B 1 120 ? -4.305 -27.938 -0.41 1 66.62 120 THR B C 1
ATOM 3969 O O . THR B 1 120 ? -4.527 -27.047 0.422 1 66.62 120 THR B O 1
ATOM 3972 N N . LEU B 1 121 ? -3.215 -28.609 -0.553 1 70.81 121 LEU B N 1
ATOM 3973 C CA . LEU B 1 121 ? -2.084 -28.234 0.287 1 70.81 121 LEU B CA 1
ATOM 3974 C C . LEU B 1 121 ? -1.635 -26.812 -0.018 1 70.81 121 LEU B C 1
ATOM 3976 O O . LEU B 1 121 ? -1.36 -26.031 0.897 1 70.81 121 LEU B O 1
ATOM 3980 N N . LEU B 1 122 ? -1.61 -26.469 -1.255 1 72.06 122 LEU B N 1
ATOM 3981 C CA . LEU B 1 122 ? -1.225 -25.125 -1.663 1 72.06 122 LEU B CA 1
ATOM 3982 C C . LEU B 1 122 ? -2.219 -24.094 -1.141 1 72.06 122 LEU B C 1
ATOM 3984 O O . LEU B 1 122 ? -1.821 -23.031 -0.663 1 72.06 122 LEU B O 1
ATOM 3988 N N . ASP B 1 123 ? -3.371 -24.469 -1.202 1 74.31 123 ASP B N 1
ATOM 3989 C CA . ASP B 1 123 ? -4.426 -23.594 -0.697 1 74.31 123 ASP B CA 1
ATOM 3990 C C . ASP B 1 123 ? -4.258 -23.344 0.8 1 74.31 123 ASP B C 1
ATOM 3992 O O . ASP B 1 123 ? -4.336 -22.203 1.256 1 74.31 123 ASP B O 1
ATOM 3996 N N . SER B 1 124 ? -4.027 -24.438 1.482 1 81.75 124 SER B N 1
ATOM 3997 C CA . SER B 1 124 ? -3.836 -24.312 2.924 1 81.75 124 SER B CA 1
ATOM 3998 C C . SER B 1 124 ? -2.596 -23.484 3.246 1 81.75 124 SER B C 1
ATOM 4000 O O . SER B 1 124 ? -2.576 -22.734 4.23 1 81.75 124 SER B O 1
ATOM 4002 N N . PHE B 1 125 ? -1.694 -23.641 2.439 1 84.25 125 PHE B N 1
ATOM 4003 C CA . PHE B 1 125 ? -0.475 -22.859 2.635 1 84.25 125 PHE B CA 1
ATOM 4004 C C . PHE B 1 125 ? -0.736 -21.375 2.416 1 84.25 125 PHE B C 1
ATOM 4006 O O . PHE B 1 125 ? -0.234 -20.547 3.164 1 84.25 125 PHE B O 1
ATOM 4013 N N . LEU B 1 126 ? -1.482 -21.094 1.426 1 85.62 126 LEU B N 1
ATOM 4014 C CA . LEU B 1 126 ? -1.839 -19.703 1.139 1 85.62 126 LEU B CA 1
ATOM 4015 C C . LEU B 1 126 ? -2.654 -19.109 2.279 1 85.62 126 LEU B C 1
ATOM 4017 O O . LEU B 1 126 ? -2.451 -17.953 2.652 1 85.62 126 LEU B O 1
ATOM 4021 N N . ASP B 1 127 ? -3.445 -19.906 2.854 1 86.62 127 ASP B N 1
ATOM 4022 C CA . ASP B 1 127 ? -4.246 -19.453 3.99 1 86.62 127 ASP B CA 1
ATOM 4023 C C . ASP B 1 127 ? -3.359 -19.125 5.188 1 86.62 127 ASP B C 1
ATOM 4025 O O . ASP B 1 127 ? -3.584 -18.125 5.871 1 86.62 127 ASP B O 1
ATOM 4029 N N . LEU B 1 128 ? -2.486 -19.984 5.324 1 89.81 128 LEU B N 1
ATOM 4030 C CA . LEU B 1 128 ? -1.556 -19.75 6.426 1 89.81 128 LEU B CA 1
ATOM 4031 C C . LEU B 1 128 ? -0.74 -18.484 6.195 1 89.81 128 LEU B C 1
ATOM 4033 O O . LEU B 1 128 ? -0.486 -17.734 7.133 1 89.81 128 LEU B O 1
ATOM 4037 N N . THR B 1 129 ? -0.42 -18.281 5.012 1 88.62 129 THR B N 1
ATOM 4038 C CA . THR B 1 129 ? 0.35 -17.094 4.66 1 88.62 129 THR B CA 1
ATOM 4039 C C . THR B 1 129 ? -0.459 -15.82 4.922 1 88.62 129 THR B C 1
ATOM 4041 O O . THR B 1 129 ? 0.04 -14.883 5.539 1 88.62 129 THR B O 1
ATOM 4044 N N . ILE B 1 130 ? -1.685 -15.859 4.48 1 89.25 130 ILE B N 1
ATOM 4045 C CA . ILE B 1 130 ? -2.557 -14.711 4.68 1 89.25 130 ILE B CA 1
ATOM 4046 C C . ILE B 1 130 ? -2.748 -14.461 6.172 1 89.25 130 ILE B C 1
ATOM 4048 O O . ILE B 1 130 ? -2.613 -13.32 6.641 1 89.25 130 ILE B O 1
ATOM 4052 N N . GLY B 1 131 ? -3.018 -15.562 6.898 1 88.25 131 GLY B N 1
ATOM 4053 C CA . GLY B 1 131 ? -3.148 -15.43 8.344 1 88.25 131 GLY B CA 1
ATOM 4054 C C . GLY B 1 131 ? -1.881 -14.938 9.016 1 88.25 131 GLY B C 1
ATOM 4055 O O . GLY B 1 131 ? -1.938 -14.141 9.953 1 88.25 131 GLY B O 1
ATOM 4056 N N . GLY B 1 132 ? -0.83 -15.383 8.516 1 90.56 132 GLY B N 1
ATOM 4057 C CA . GLY B 1 132 ? 0.453 -14.953 9.047 1 90.56 132 GLY B CA 1
ATOM 4058 C C . GLY B 1 132 ? 0.739 -13.484 8.805 1 90.56 132 GLY B C 1
ATOM 4059 O O . GLY B 1 132 ? 1.232 -12.789 9.688 1 90.56 132 GLY B O 1
ATOM 4060 N N . ILE B 1 133 ? 0.39 -13.008 7.641 1 90.62 133 ILE B N 1
ATOM 4061 C CA . ILE B 1 133 ? 0.603 -11.609 7.277 1 90.62 133 ILE B CA 1
ATOM 4062 C C . ILE B 1 133 ? -0.246 -10.711 8.172 1 90.62 133 ILE B C 1
ATOM 4064 O O . ILE B 1 133 ? 0.249 -9.719 8.711 1 90.62 133 ILE B O 1
ATOM 4068 N N . ILE B 1 134 ? -1.443 -11.148 8.328 1 87.38 134 ILE B N 1
ATOM 4069 C CA . ILE B 1 134 ? -2.359 -10.359 9.148 1 87.38 134 ILE B CA 1
ATOM 4070 C C . ILE B 1 134 ? -1.875 -10.352 10.602 1 87.38 134 ILE B C 1
ATOM 4072 O O . ILE B 1 134 ? -1.86 -9.297 11.25 1 87.38 134 ILE B O 1
ATOM 4076 N N . HIS B 1 135 ? -1.453 -11.5 11.047 1 88.38 135 HIS B N 1
ATOM 4077 C CA . HIS B 1 135 ? -0.961 -11.602 12.414 1 88.38 135 HIS B CA 1
ATOM 4078 C C . HIS B 1 135 ? 0.286 -10.75 12.617 1 88.38 135 HIS B C 1
ATOM 4080 O O . HIS B 1 135 ? 0.412 -10.055 13.625 1 88.38 135 HIS B O 1
ATOM 4086 N N . TYR B 1 136 ? 1.085 -10.773 11.719 1 88.19 136 TYR B N 1
ATOM 4087 C CA . TYR B 1 136 ? 2.314 -9.992 11.812 1 88.19 136 TYR B CA 1
ATOM 4088 C C . TYR B 1 136 ? 2.018 -8.5 11.773 1 88.19 136 TYR B C 1
ATOM 4090 O O . TYR B 1 136 ? 2.648 -7.711 12.484 1 88.19 136 TYR B O 1
ATOM 4098 N N . ALA B 1 137 ? 1.151 -8.078 10.898 1 87.62 137 ALA B N 1
ATOM 4099 C CA . ALA B 1 137 ? 0.758 -6.672 10.812 1 87.62 137 ALA B CA 1
ATOM 4100 C C . ALA B 1 137 ? 0.198 -6.18 12.148 1 87.62 137 ALA B C 1
ATOM 4102 O O . ALA B 1 137 ? 0.578 -5.113 12.633 1 87.62 137 ALA B O 1
ATOM 4103 N N . ASN B 1 138 ? -0.634 -7.023 12.758 1 86 138 ASN B N 1
ATOM 4104 C CA . ASN B 1 138 ? -1.217 -6.656 14.039 1 86 138 ASN B CA 1
ATOM 4105 C C . ASN B 1 138 ? -0.154 -6.559 15.133 1 86 138 ASN B C 1
ATOM 4107 O O . ASN B 1 138 ? -0.171 -5.633 15.945 1 86 138 ASN B O 1
ATOM 4111 N N . HIS B 1 139 ? 0.679 -7.457 15.062 1 87.81 139 HIS B N 1
ATOM 4112 C CA . HIS B 1 139 ? 1.76 -7.457 16.047 1 87.81 139 HIS B CA 1
ATOM 4113 C C . HIS B 1 139 ? 2.654 -6.234 15.875 1 87.81 139 HIS B C 1
ATOM 4115 O O . HIS B 1 139 ? 3.041 -5.605 16.859 1 87.81 139 HIS B O 1
ATOM 4121 N N . ALA B 1 140 ? 2.928 -5.871 14.734 1 88 140 ALA B N 1
ATOM 4122 C CA . ALA B 1 140 ? 3.775 -4.719 14.438 1 88 140 ALA B CA 1
ATOM 4123 C C . ALA B 1 140 ? 3.096 -3.418 14.852 1 88 140 ALA B C 1
ATOM 4125 O O . ALA B 1 140 ? 3.75 -2.502 15.359 1 88 140 ALA B O 1
ATOM 4126 N N . ILE B 1 141 ? 1.821 -3.336 14.68 1 86.5 141 ILE B N 1
ATOM 4127 C CA . ILE B 1 141 ? 1.066 -2.139 15.031 1 86.5 141 ILE B CA 1
ATOM 4128 C C . ILE B 1 141 ? 1.013 -1.995 16.547 1 86.5 141 ILE B C 1
ATOM 4130 O O . ILE B 1 141 ? 1.177 -0.895 17.078 1 86.5 141 ILE B O 1
ATOM 4134 N N . GLU B 1 142 ? 0.862 -3.094 17.188 1 84.94 142 GLU B N 1
ATOM 4135 C CA . GLU B 1 142 ? 0.759 -3.074 18.656 1 84.94 142 GLU B CA 1
ATOM 4136 C C . GLU B 1 142 ? 2.105 -2.754 19.297 1 84.94 142 GLU B C 1
ATOM 4138 O O . GLU B 1 142 ? 2.16 -2.109 20.344 1 84.94 142 GLU B O 1
ATOM 4143 N N . ASN B 1 143 ? 3.17 -3.139 18.672 1 87.31 143 ASN B N 1
ATOM 4144 C CA . ASN B 1 143 ? 4.504 -2.918 19.219 1 87.31 143 ASN B CA 1
ATOM 4145 C C . ASN B 1 143 ? 5.242 -1.815 18.469 1 87.31 143 ASN B C 1
ATOM 4147 O O . ASN B 1 143 ? 6.445 -1.927 18.219 1 87.31 143 ASN B O 1
ATOM 4151 N N . THR B 1 144 ? 4.531 -0.862 18.172 1 86.5 144 THR B N 1
ATOM 4152 C CA . THR B 1 144 ? 5.125 0.212 17.391 1 86.5 144 THR B CA 1
ATOM 4153 C C . THR B 1 144 ? 6.082 1.045 18.234 1 86.5 144 THR B C 1
ATOM 4155 O O . THR B 1 144 ? 5.754 1.414 19.359 1 86.5 144 THR B O 1
ATOM 4158 N N . ASN B 1 145 ? 7.285 1.237 17.688 1 84 145 ASN B N 1
ATOM 4159 C CA . ASN B 1 145 ? 8.219 2.195 18.266 1 84 145 ASN B CA 1
ATOM 4160 C C . ASN B 1 145 ? 7.945 3.613 17.766 1 84 145 ASN B C 1
ATOM 4162 O O . ASN B 1 145 ? 8.141 3.916 16.594 1 84 145 ASN B O 1
ATOM 4166 N N . LYS B 1 146 ? 7.602 4.465 18.656 1 83.06 146 LYS B N 1
ATOM 4167 C CA . LYS B 1 146 ? 7.203 5.824 18.297 1 83.06 146 LYS B CA 1
ATOM 4168 C C . LYS B 1 146 ? 8.398 6.637 17.797 1 83.06 146 LYS B C 1
ATOM 4170 O O . LYS B 1 146 ? 8.227 7.68 17.172 1 83.06 146 LYS B O 1
ATOM 4175 N N . LEU B 1 147 ? 9.547 6.141 18 1 80.88 147 LEU B N 1
ATOM 4176 C CA . LEU B 1 147 ? 10.727 6.832 17.5 1 80.88 147 LEU B CA 1
ATOM 4177 C C . LEU B 1 147 ? 10.891 6.602 16 1 80.88 147 LEU B C 1
ATOM 4179 O O . LEU B 1 147 ? 11.242 7.523 15.258 1 80.88 147 LEU B O 1
ATOM 4183 N N . LEU B 1 148 ? 10.555 5.426 15.648 1 85.25 148 LEU B N 1
ATOM 4184 C CA . LEU B 1 148 ? 10.711 5.074 14.242 1 85.25 148 LEU B CA 1
ATOM 4185 C C . LEU B 1 148 ? 9.461 5.461 13.445 1 85.25 148 LEU B C 1
ATOM 4187 O O . LEU B 1 148 ? 9.562 5.836 12.273 1 85.25 148 LEU B O 1
ATOM 4191 N N . TYR B 1 149 ? 8.391 5.309 14.125 1 88.62 149 TYR B N 1
ATOM 4192 C CA . TYR B 1 149 ? 7.117 5.672 13.516 1 88.62 149 TYR B CA 1
ATOM 4193 C C . TYR B 1 149 ? 6.344 6.641 14.398 1 88.62 149 TYR B C 1
ATOM 4195 O O . TYR B 1 149 ? 5.488 6.223 15.188 1 88.62 149 TYR B O 1
ATOM 4203 N N . PRO B 1 150 ? 6.625 7.844 14.203 1 81.94 150 PRO B N 1
ATOM 4204 C CA . PRO B 1 150 ? 6.094 8.859 15.109 1 81.94 150 PRO B CA 1
ATOM 4205 C C . PRO B 1 150 ? 4.566 8.891 15.133 1 81.94 150 PRO B C 1
ATOM 4207 O O . PRO B 1 150 ? 3.965 9.203 16.156 1 81.94 150 PRO B O 1
ATOM 4210 N N . ARG B 1 151 ? 3.92 8.594 14.047 1 82 151 ARG B N 1
ATOM 4211 C CA . ARG B 1 151 ? 2.463 8.664 14.008 1 82 151 ARG B CA 1
ATOM 4212 C C . ARG B 1 151 ? 1.846 7.27 14.031 1 82 151 ARG B C 1
ATOM 4214 O O . ARG B 1 151 ? 0.657 7.109 13.75 1 82 151 ARG B O 1
ATOM 4221 N N . GLY B 1 152 ? 2.648 6.348 14.336 1 79.5 152 GLY B N 1
ATOM 4222 C CA . GLY B 1 152 ? 2.129 4.988 14.406 1 79.5 152 GLY B CA 1
ATOM 4223 C C . GLY B 1 152 ? 2.189 4.262 13.07 1 79.5 152 GLY B C 1
ATOM 4224 O O . GLY B 1 152 ? 2.566 4.848 12.055 1 79.5 152 GLY B O 1
ATOM 4225 N N . ARG B 1 153 ? 1.755 2.951 13.172 1 83.62 153 ARG B N 1
ATOM 4226 C CA . ARG B 1 153 ? 1.83 2.094 11.992 1 83.62 153 ARG B CA 1
ATOM 4227 C C . ARG B 1 153 ? 0.453 1.559 11.617 1 83.62 153 ARG B C 1
ATOM 4229 O O . ARG B 1 153 ? 0.317 0.396 11.227 1 83.62 153 ARG B O 1
ATOM 4236 N N . GLU B 1 154 ? -0.5 2.293 11.711 1 84.56 154 GLU B N 1
ATOM 4237 C CA . GLU B 1 154 ? -1.853 1.822 11.422 1 84.56 154 GLU B CA 1
ATOM 4238 C C . GLU B 1 154 ? -2.061 1.617 9.93 1 84.56 154 GLU B C 1
ATOM 4240 O O . GLU B 1 154 ? -2.891 0.803 9.516 1 84.56 154 GLU B O 1
ATOM 4245 N N . ARG B 1 155 ? -1.294 2.25 9.18 1 89.94 155 ARG B N 1
ATOM 4246 C CA . ARG B 1 155 ? -1.411 2.141 7.734 1 89.94 155 ARG B CA 1
ATOM 4247 C C . ARG B 1 155 ? -0.945 0.774 7.246 1 89.94 155 ARG B C 1
ATOM 4249 O O . ARG B 1 155 ? -1.25 0.372 6.121 1 89.94 155 ARG B O 1
ATOM 4256 N N . LEU B 1 156 ? -0.238 0.162 8.102 1 90.69 156 LEU B N 1
ATOM 4257 C CA . LEU B 1 156 ? 0.25 -1.172 7.766 1 90.69 156 LEU B CA 1
ATOM 4258 C C . LEU B 1 156 ? -0.911 -2.141 7.566 1 90.69 156 LEU B C 1
ATOM 4260 O O . LEU B 1 156 ? -0.804 -3.096 6.793 1 90.69 156 LEU B O 1
ATOM 4264 N N . GLU B 1 157 ? -1.993 -1.873 8.258 1 89.38 157 GLU B N 1
ATOM 4265 C CA . GLU B 1 157 ? -3.174 -2.721 8.125 1 89.38 157 GLU B CA 1
ATOM 4266 C C . GLU B 1 157 ? -3.727 -2.682 6.703 1 89.38 157 GLU B C 1
ATOM 4268 O O . GLU B 1 157 ? -4.047 -3.723 6.125 1 89.38 157 GLU B O 1
ATOM 4273 N N . ILE B 1 158 ? -3.777 -1.554 6.164 1 91.38 158 ILE B N 1
ATOM 4274 C CA . ILE B 1 158 ? -4.305 -1.372 4.816 1 91.38 158 ILE B CA 1
ATOM 4275 C C . ILE B 1 158 ? -3.348 -1.983 3.799 1 91.38 158 ILE B C 1
ATOM 4277 O O . ILE B 1 158 ? -3.773 -2.672 2.869 1 91.38 158 ILE B O 1
ATOM 4281 N N . LEU B 1 159 ? -2.107 -1.798 4.039 1 92.31 159 LEU B N 1
ATOM 4282 C CA . LEU B 1 159 ? -1.089 -2.34 3.146 1 92.31 159 LEU B CA 1
ATOM 4283 C C . LEU B 1 159 ? -1.151 -3.863 3.111 1 92.31 159 LEU B C 1
ATOM 4285 O O . LEU B 1 159 ? -1.081 -4.469 2.039 1 92.31 159 LEU B O 1
ATOM 4289 N N . CYS B 1 160 ? -1.248 -4.418 4.219 1 91.38 160 CYS B N 1
ATOM 4290 C CA . CYS B 1 160 ? -1.352 -5.871 4.305 1 91.38 160 CYS B CA 1
ATOM 4291 C C . CYS B 1 160 ? -2.598 -6.371 3.582 1 91.38 160 CYS B C 1
ATOM 4293 O O . CYS B 1 160 ? -2.57 -7.426 2.949 1 91.38 160 CYS B O 1
ATOM 4295 N N . GLY B 1 161 ? -3.672 -5.633 3.75 1 91 161 GLY B N 1
ATOM 4296 C CA . GLY B 1 161 ? -4.871 -5.984 3.008 1 91 161 GLY B CA 1
ATOM 4297 C C . GLY B 1 161 ? -4.66 -6.012 1.506 1 91 161 GLY B C 1
ATOM 4298 O O . GLY B 1 161 ? -5.148 -6.91 0.82 1 91 161 GLY B O 1
ATOM 4299 N N . ILE B 1 162 ? -3.916 -5.125 1.032 1 92.81 162 ILE B N 1
ATOM 4300 C CA . ILE B 1 162 ? -3.629 -5.031 -0.395 1 92.81 162 ILE B CA 1
ATOM 4301 C C . ILE B 1 162 ? -2.75 -6.203 -0.823 1 92.81 162 ILE B C 1
ATOM 4303 O O . ILE B 1 162 ? -3.025 -6.859 -1.829 1 92.81 162 ILE B O 1
ATOM 4307 N N . ILE B 1 163 ? -1.746 -6.469 -0.063 1 93.25 163 ILE B N 1
ATOM 4308 C CA . ILE B 1 163 ? -0.834 -7.57 -0.352 1 93.25 163 ILE B CA 1
ATOM 4309 C C . ILE B 1 163 ? -1.608 -8.883 -0.382 1 93.25 163 ILE B C 1
ATOM 4311 O O . ILE B 1 163 ? -1.445 -9.688 -1.305 1 93.25 163 ILE B O 1
ATOM 4315 N N . CYS B 1 164 ? -2.471 -9.062 0.57 1 92.69 164 CYS B N 1
ATOM 4316 C CA . CYS B 1 164 ? -3.279 -10.273 0.642 1 92.69 164 CYS B CA 1
ATOM 4317 C C . CYS B 1 164 ? -4.203 -10.383 -0.565 1 92.69 164 CYS B C 1
ATOM 4319 O O . CYS B 1 164 ? -4.379 -11.469 -1.119 1 92.69 164 CYS B O 1
ATOM 4321 N N . ALA B 1 165 ? -4.766 -9.281 -0.894 1 93.31 165 ALA B N 1
ATOM 4322 C CA . ALA B 1 165 ? -5.672 -9.273 -2.037 1 93.31 165 ALA B CA 1
ATOM 4323 C C . ALA B 1 165 ? -4.949 -9.695 -3.314 1 93.31 165 ALA B C 1
ATOM 4325 O O . ALA B 1 165 ? -5.473 -10.484 -4.102 1 93.31 165 ALA B O 1
ATOM 4326 N N . VAL B 1 166 ? -3.758 -9.297 -3.471 1 92.25 166 VAL B N 1
ATOM 4327 C CA . VAL B 1 166 ? -2.984 -9.609 -4.668 1 92.25 166 VAL B CA 1
ATOM 4328 C C . VAL B 1 166 ? -2.584 -11.086 -4.652 1 92.25 166 VAL B C 1
ATOM 4330 O O . VAL B 1 166 ? -2.758 -11.789 -5.645 1 92.25 166 VAL B O 1
ATOM 4333 N N . ILE B 1 167 ? -2.113 -11.508 -3.561 1 92.12 167 ILE B N 1
ATOM 4334 C CA . ILE B 1 167 ? -1.685 -12.891 -3.418 1 92.12 167 ILE B CA 1
ATOM 4335 C C . ILE B 1 167 ? -2.852 -13.828 -3.721 1 92.12 167 ILE B C 1
ATOM 4337 O O . ILE B 1 167 ? -2.715 -14.766 -4.512 1 92.12 167 ILE B O 1
ATOM 4341 N N . MET B 1 168 ? -3.988 -13.516 -3.166 1 90.56 168 MET B N 1
ATOM 4342 C CA . MET B 1 168 ? -5.141 -14.398 -3.307 1 90.56 168 MET B CA 1
ATOM 4343 C C . MET B 1 168 ? -5.707 -14.336 -4.723 1 90.56 168 MET B C 1
ATOM 4345 O O . MET B 1 168 ? -6.219 -15.328 -5.234 1 90.56 168 MET B O 1
ATOM 4349 N N . SER B 1 169 ? -5.594 -13.18 -5.289 1 90.19 169 SER B N 1
ATOM 4350 C CA . SER B 1 169 ? -6.043 -13.055 -6.676 1 90.19 169 SER B CA 1
ATOM 4351 C C . SER B 1 169 ? -5.191 -13.914 -7.609 1 90.19 169 SER B C 1
ATOM 4353 O O . SER B 1 169 ? -5.727 -14.641 -8.453 1 90.19 169 SER B O 1
ATOM 4355 N N . ILE B 1 170 ? -3.91 -13.883 -7.41 1 88.25 170 ILE B N 1
ATOM 4356 C CA . ILE B 1 170 ? -2.998 -14.656 -8.25 1 88.25 170 ILE B CA 1
ATOM 4357 C C . ILE B 1 170 ? -3.223 -16.156 -8.008 1 88.25 170 ILE B C 1
ATOM 4359 O O . ILE B 1 170 ? -3.309 -16.922 -8.961 1 88.25 170 ILE B O 1
ATOM 4363 N N . ALA B 1 171 ? -3.316 -16.5 -6.789 1 87.94 171 ALA B N 1
ATOM 4364 C CA . ALA B 1 171 ? -3.531 -17.891 -6.438 1 87.94 171 ALA B CA 1
ATOM 4365 C C . ALA B 1 171 ? -4.789 -18.438 -7.105 1 87.94 171 ALA B C 1
ATOM 4367 O O . ALA B 1 171 ? -4.785 -19.562 -7.633 1 87.94 171 ALA B O 1
ATOM 4368 N N . ASN B 1 172 ? -5.863 -17.672 -7.141 1 88.5 172 ASN B N 1
ATOM 4369 C CA . ASN B 1 172 ? -7.125 -18.125 -7.719 1 88.5 172 ASN B CA 1
ATOM 4370 C C . ASN B 1 172 ? -7.074 -18.125 -9.242 1 88.5 172 ASN B C 1
ATOM 4372 O O . ASN B 1 172 ? -7.719 -18.938 -9.891 1 88.5 172 ASN B O 1
ATOM 4376 N N . CYS B 1 173 ? -6.289 -17.281 -9.773 1 86.75 173 CYS B N 1
ATOM 4377 C CA . CYS B 1 173 ? -6.09 -17.297 -11.219 1 86.75 173 CYS B CA 1
ATOM 4378 C C . CYS B 1 173 ? -5.359 -18.562 -11.648 1 86.75 173 CYS B C 1
ATOM 4380 O O . CYS B 1 173 ? -5.715 -19.188 -12.648 1 86.75 173 CYS B O 1
ATOM 4382 N N . ILE B 1 174 ? -4.359 -18.922 -10.867 1 84.25 174 ILE B N 1
ATOM 4383 C CA . ILE B 1 174 ? -3.621 -20.141 -11.133 1 84.25 174 ILE B CA 1
ATOM 4384 C C . ILE B 1 174 ? -4.559 -21.344 -11.016 1 84.25 174 ILE B C 1
ATOM 4386 O O . ILE B 1 174 ? -4.496 -22.266 -11.836 1 84.25 174 ILE B O 1
ATOM 4390 N N . MET B 1 175 ? -5.43 -21.281 -10.047 1 83.44 175 MET B N 1
ATOM 4391 C CA . MET B 1 175 ? -6.387 -22.375 -9.859 1 83.44 175 MET B CA 1
ATOM 4392 C C . MET B 1 175 ? -7.328 -22.484 -11.047 1 83.44 175 MET B C 1
ATOM 4394 O O . MET B 1 175 ? -7.695 -23.594 -11.453 1 83.44 175 MET B O 1
ATOM 4398 N N . ILE B 1 176 ? -7.719 -21.375 -11.586 1 84.62 176 ILE B N 1
ATOM 4399 C CA . ILE B 1 176 ? -8.578 -21.359 -12.766 1 84.62 176 ILE B CA 1
ATOM 4400 C C . ILE B 1 176 ? -7.844 -22 -13.938 1 84.62 176 ILE B C 1
ATOM 4402 O O . ILE B 1 176 ? -8.406 -22.859 -14.641 1 84.62 176 ILE B O 1
ATOM 4406 N N . LEU B 1 177 ? -6.574 -21.719 -14.141 1 82.19 177 LEU B N 1
ATOM 4407 C CA . LEU B 1 177 ? -5.785 -22.25 -15.242 1 82.19 177 LEU B CA 1
ATOM 4408 C C . LEU B 1 177 ? -5.594 -23.766 -15.086 1 82.19 177 LEU B C 1
ATOM 4410 O O . LEU B 1 177 ? -5.691 -24.516 -16.062 1 82.19 177 LEU B O 1
ATOM 4414 N N . ASN B 1 178 ? -5.324 -24.156 -13.883 1 79 178 ASN B N 1
ATOM 4415 C CA . ASN B 1 178 ? -5.172 -25.578 -13.617 1 79 178 ASN B CA 1
ATOM 4416 C C . ASN B 1 178 ? -6.469 -26.344 -13.883 1 79 178 ASN B C 1
ATOM 4418 O O . ASN B 1 178 ? -6.441 -27.469 -14.398 1 79 178 ASN B O 1
ATOM 4422 N N . SER B 1 179 ? -7.602 -25.719 -13.5 1 80.75 179 SER B N 1
ATOM 4423 C CA . SER B 1 179 ? -8.891 -26.359 -13.734 1 80.75 179 SER B CA 1
ATOM 4424 C C . SER B 1 179 ? -9.195 -26.469 -15.219 1 80.75 179 SER B C 1
ATOM 4426 O O . SER B 1 179 ? -9.75 -27.469 -15.672 1 80.75 179 SER B O 1
ATOM 4428 N N . ILE B 1 180 ? -8.812 -25.516 -15.914 1 80.62 180 ILE B N 1
ATOM 4429 C CA . ILE B 1 180 ? -8.992 -25.547 -17.359 1 80.62 180 ILE B CA 1
ATOM 4430 C C . ILE B 1 180 ? -8.117 -26.625 -17.969 1 80.62 180 ILE B C 1
ATOM 4432 O O . ILE B 1 180 ? -8.555 -27.359 -18.875 1 80.62 180 ILE B O 1
ATOM 4436 N N . LYS B 1 181 ? -6.895 -26.797 -17.562 1 77.81 181 LYS B N 1
ATOM 4437 C CA . LYS B 1 181 ? -5.98 -27.828 -18.031 1 77.81 181 LYS B CA 1
ATOM 4438 C C . LYS B 1 181 ? -6.543 -29.219 -17.766 1 77.81 181 LYS B C 1
ATOM 4440 O O . LYS B 1 181 ? -6.426 -30.109 -18.609 1 77.81 181 LYS B O 1
ATOM 4445 N N . VAL B 1 182 ? -7.133 -29.375 -16.625 1 75.19 182 VAL B N 1
ATOM 4446 C CA . VAL B 1 182 ? -7.691 -30.672 -16.25 1 75.19 182 VAL B CA 1
ATOM 4447 C C . VAL B 1 182 ? -8.852 -31.031 -17.172 1 75.19 182 VAL B C 1
ATOM 4449 O O . VAL B 1 182 ? -9.031 -32.188 -17.547 1 75.19 182 VAL B O 1
ATOM 4452 N N . ILE B 1 183 ? -9.594 -30.078 -17.5 1 76.56 183 ILE B N 1
ATOM 4453 C CA . ILE B 1 183 ? -10.727 -30.297 -18.391 1 76.56 183 ILE B CA 1
ATOM 4454 C C . ILE B 1 183 ? -10.227 -30.766 -19.766 1 76.56 183 ILE B C 1
ATOM 4456 O O . ILE B 1 183 ? -10.812 -31.656 -20.375 1 76.56 183 ILE B O 1
ATOM 4460 N N . PHE B 1 184 ? -9.117 -30.25 -20.203 1 76.62 184 PHE B N 1
ATOM 4461 C CA . PHE B 1 184 ? -8.609 -30.547 -21.547 1 76.62 184 PHE B CA 1
ATOM 4462 C C . PHE B 1 184 ? -7.793 -31.828 -21.547 1 76.62 184 PHE B C 1
ATOM 4464 O O . PHE B 1 184 ? -7.773 -32.562 -22.531 1 76.62 184 PHE B O 1
ATOM 4471 N N . THR B 1 185 ? -6.984 -32.094 -20.531 1 69.38 185 THR B N 1
ATOM 4472 C CA . THR B 1 185 ? -6.113 -33.25 -20.5 1 69.38 185 THR B CA 1
ATOM 4473 C C . THR B 1 185 ? -6.867 -34.469 -19.984 1 69.38 185 THR B C 1
ATOM 4475 O O . THR B 1 185 ? -6.422 -35.594 -20.172 1 69.38 185 THR B O 1
ATOM 4478 N N . GLY B 1 186 ? -8.016 -34.406 -19.641 1 60.31 186 GLY B N 1
ATOM 4479 C CA . GLY B 1 186 ? -8.797 -35.531 -19.156 1 60.31 186 GLY B CA 1
ATOM 4480 C C . GLY B 1 186 ? -8.523 -35.875 -17.703 1 60.31 186 GLY B C 1
ATOM 4481 O O . GLY B 1 186 ? -7.445 -35.562 -17.188 1 60.31 186 GLY B O 1
ATOM 4482 N N . TYR B 1 187 ? -9.5 -35.812 -16.766 1 55.28 187 TYR B N 1
ATOM 4483 C CA . TYR B 1 187 ? -9.586 -36.031 -15.328 1 55.28 187 TYR B CA 1
ATOM 4484 C C . TYR B 1 187 ? -8.945 -37.344 -14.922 1 55.28 187 TYR B C 1
ATOM 4486 O O . TYR B 1 187 ? -9.547 -38.406 -15.094 1 55.28 187 TYR B O 1
ATOM 4494 N N . LYS B 1 188 ? -7.703 -37.594 -15.352 1 51.59 188 LYS B N 1
ATOM 4495 C CA . LYS B 1 188 ? -7.359 -38.969 -14.961 1 51.59 188 LYS B CA 1
ATOM 4496 C C . LYS B 1 188 ? -7.641 -39.219 -13.484 1 51.59 188 LYS B C 1
ATOM 4498 O O . LYS B 1 188 ? -7.812 -40.344 -13.055 1 51.59 188 LYS B O 1
ATOM 4503 N N . ASN B 1 189 ? -7.195 -38.406 -12.664 1 48.5 189 ASN B N 1
ATOM 4504 C CA . ASN B 1 189 ? -7.133 -38.875 -11.289 1 48.5 189 ASN B CA 1
ATOM 4505 C C . ASN B 1 189 ? -8.453 -38.688 -10.555 1 48.5 189 ASN B C 1
ATOM 4507 O O . ASN B 1 189 ? -8.891 -37.531 -10.359 1 48.5 189 ASN B O 1
ATOM 4511 N N . ILE B 1 190 ? -9.273 -39.719 -10.695 1 47.47 190 ILE B N 1
ATOM 4512 C CA . ILE B 1 190 ? -10.508 -39.938 -9.953 1 47.47 190 ILE B CA 1
ATOM 4513 C C . ILE B 1 190 ? -10.336 -39.469 -8.516 1 47.47 190 ILE B C 1
ATOM 4515 O O . ILE B 1 190 ? -9.477 -39.969 -7.781 1 47.47 190 ILE B O 1
ATOM 4519 N N . LEU B 1 191 ? -10.664 -38.344 -8.242 1 49.75 191 LEU B N 1
ATOM 4520 C CA . LEU B 1 191 ? -10.781 -37.812 -6.879 1 49.75 191 LEU B CA 1
ATOM 4521 C C . LEU B 1 191 ? -11.461 -38.844 -5.969 1 49.75 191 LEU B C 1
ATOM 4523 O O . LEU B 1 191 ? -12.672 -39.062 -6.086 1 49.75 191 LEU B O 1
ATOM 4527 N N . ASN B 1 192 ? -10.875 -40.062 -5.77 1 51.12 192 ASN B N 1
ATOM 4528 C CA . ASN B 1 192 ? -11.477 -40.844 -4.684 1 51.12 192 ASN B CA 1
ATOM 4529 C C . ASN B 1 192 ? -11.648 -40 -3.426 1 51.12 192 ASN B C 1
ATOM 4531 O O . ASN B 1 192 ? -10.703 -39.812 -2.654 1 51.12 192 ASN B O 1
ATOM 4535 N N . VAL B 1 193 ? -12.5 -39 -3.584 1 56.12 193 VAL B N 1
ATOM 4536 C CA . VAL B 1 193 ? -12.805 -38.219 -2.396 1 56.12 193 VAL B CA 1
ATOM 4537 C C . VAL B 1 193 ? -13.352 -39.125 -1.298 1 56.12 193 VAL B C 1
ATOM 4539 O O . VAL B 1 193 ? -14.453 -39.688 -1.432 1 56.12 193 VAL B O 1
ATOM 4542 N N . ASP B 1 194 ? -12.375 -39.719 -0.451 1 63.62 194 ASP B N 1
ATOM 4543 C CA . ASP B 1 194 ? -12.727 -40.531 0.713 1 63.62 194 ASP B CA 1
ATOM 4544 C C . ASP B 1 194 ? -13.648 -39.781 1.657 1 63.62 194 ASP B C 1
ATOM 4546 O O . ASP B 1 194 ? -13.625 -38.531 1.69 1 63.62 194 ASP B O 1
ATOM 4550 N N . THR B 1 195 ? -14.766 -40.438 2.156 1 68.75 195 THR B N 1
ATOM 4551 C CA . THR B 1 195 ? -15.719 -39.906 3.131 1 68.75 195 THR B CA 1
ATOM 4552 C C . THR B 1 195 ? -15 -39.156 4.234 1 68.75 195 THR B C 1
ATOM 4554 O O . THR B 1 195 ? -15.5 -38.125 4.727 1 68.75 195 THR B O 1
ATOM 4557 N N . MET B 1 196 ? -13.812 -39.562 4.516 1 69 196 MET B N 1
ATOM 4558 C CA . MET B 1 196 ? -13.047 -38.906 5.574 1 69 196 MET B CA 1
ATOM 4559 C C . MET B 1 196 ? -12.617 -37.5 5.156 1 69 196 MET B C 1
ATOM 4561 O O . MET B 1 196 ? -12.648 -36.594 5.961 1 69 196 MET B O 1
ATOM 4565 N N . THR B 1 197 ? -12.312 -37.406 3.885 1 67.69 197 THR B N 1
ATOM 4566 C CA . THR B 1 197 ? -11.891 -36.094 3.369 1 67.69 197 THR B CA 1
ATOM 4567 C C . THR B 1 197 ? -13.055 -35.125 3.387 1 67.69 197 THR B C 1
ATOM 4569 O O . THR B 1 197 ? -12.875 -33.938 3.727 1 67.69 197 THR B O 1
ATOM 4572 N N . ILE B 1 198 ? -14.195 -35.656 3.156 1 73 198 ILE B N 1
ATOM 4573 C CA . ILE B 1 198 ? -15.383 -34.781 3.129 1 73 198 ILE B CA 1
ATOM 4574 C C . ILE B 1 198 ? -15.695 -34.312 4.543 1 73 198 ILE B C 1
ATOM 4576 O O . ILE B 1 198 ? -16.047 -33.125 4.738 1 73 198 ILE B O 1
ATOM 4580 N N . LEU B 1 199 ? -15.492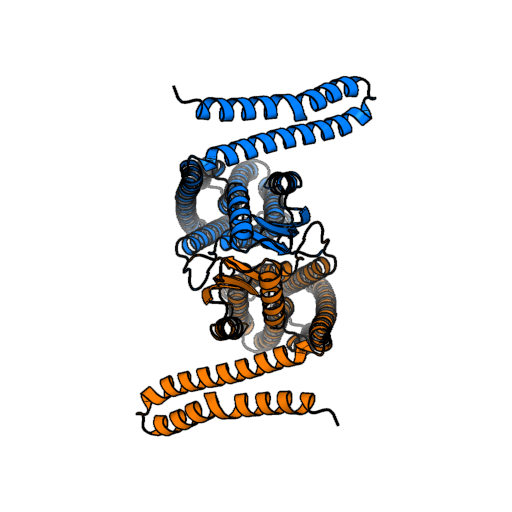 -35.156 5.512 1 74.06 199 LEU B N 1
ATOM 4581 C CA . LEU B 1 199 ? -15.789 -34.812 6.898 1 74.06 199 LEU B CA 1
ATOM 4582 C C . LEU B 1 199 ? -14.812 -33.75 7.406 1 74.06 199 LEU B C 1
ATOM 4584 O O . LEU B 1 199 ? -15.211 -32.812 8.117 1 74.06 199 LEU B O 1
ATOM 4588 N N . ILE B 1 200 ? -13.617 -33.875 6.984 1 71.75 200 ILE B N 1
ATOM 4589 C CA . ILE B 1 200 ? -12.594 -32.906 7.406 1 71.75 200 ILE B CA 1
ATOM 4590 C C . ILE B 1 200 ? -12.867 -31.547 6.77 1 71.75 200 ILE B C 1
ATOM 4592 O O . ILE B 1 200 ? -12.758 -30.516 7.43 1 71.75 200 ILE B O 1
ATOM 4596 N N . LEU B 1 201 ? -13.305 -31.625 5.543 1 75.38 201 LEU B N 1
ATOM 4597 C CA . LEU B 1 201 ? -13.602 -30.375 4.836 1 75.38 201 LEU B CA 1
ATOM 4598 C C . LEU B 1 201 ? -14.82 -29.688 5.438 1 75.38 201 LEU B C 1
ATOM 4600 O O . LEU B 1 201 ? -14.828 -28.469 5.586 1 75.38 201 LEU B O 1
ATOM 4604 N N . LEU B 1 202 ? -15.719 -30.531 5.84 1 80.25 202 LEU B N 1
ATOM 4605 C CA . LEU B 1 202 ? -16.938 -30 6.43 1 80.25 202 LEU B CA 1
ATOM 4606 C C . LEU B 1 202 ? -16.656 -29.359 7.785 1 80.25 202 LEU B C 1
ATOM 4608 O O . LEU B 1 202 ? -17.203 -28.297 8.109 1 80.25 202 LEU B O 1
ATOM 4612 N N . PHE B 1 203 ? -15.812 -30 8.516 1 81.44 203 PHE B N 1
ATOM 4613 C CA . PHE B 1 203 ? -15.43 -29.453 9.812 1 81.44 203 PHE B CA 1
ATOM 4614 C C . PHE B 1 203 ? -14.703 -28.125 9.641 1 81.44 203 PHE B C 1
ATOM 4616 O O . PHE B 1 203 ? -14.945 -27.172 10.391 1 81.44 203 PHE B O 1
ATOM 4623 N N . GLY B 1 204 ? -13.883 -28.016 8.672 1 79.5 204 GLY B N 1
ATOM 4624 C CA . GLY B 1 204 ? -13.18 -26.781 8.391 1 79.5 204 GLY B CA 1
ATOM 4625 C C . GLY B 1 204 ? -14.109 -25.641 7.996 1 79.5 204 GLY B C 1
ATOM 4626 O O . GLY B 1 204 ? -13.93 -24.5 8.438 1 79.5 204 GLY B O 1
ATOM 4627 N N . VAL B 1 205 ? -15.156 -25.953 7.328 1 86 205 VAL B N 1
ATOM 4628 C CA . VAL B 1 205 ? -16.125 -24.969 6.855 1 86 205 VAL B CA 1
ATOM 4629 C C . VAL B 1 205 ? -16.906 -24.422 8.039 1 86 205 VAL B C 1
ATOM 4631 O O . VAL B 1 205 ? -17.156 -23.219 8.125 1 86 205 VAL B O 1
ATOM 4634 N N . ILE B 1 206 ? -17.188 -25.281 8.922 1 88.69 206 ILE B N 1
ATOM 4635 C CA . ILE B 1 206 ? -17.984 -24.875 10.078 1 88.69 206 ILE B CA 1
ATOM 4636 C C . ILE B 1 206 ? -17.172 -23.953 10.969 1 88.69 206 ILE B C 1
ATOM 4638 O O . ILE B 1 206 ? -17.672 -22.922 11.43 1 88.69 206 ILE B O 1
ATOM 4642 N N . CYS B 1 207 ? -15.977 -24.297 11.141 1 87.81 207 CYS B N 1
ATOM 4643 C CA . CYS B 1 207 ? -15.102 -23.484 11.969 1 87.81 207 CYS B CA 1
ATOM 4644 C C . CYS B 1 207 ? -14.914 -22.094 11.359 1 87.81 207 CYS B C 1
ATOM 4646 O O . CYS B 1 207 ? -14.984 -21.078 12.07 1 87.81 207 CYS B O 1
ATOM 4648 N N . LYS B 1 208 ? -14.812 -22.047 10.102 1 87.25 208 LYS B N 1
ATOM 4649 C CA . LYS B 1 208 ? -14.586 -20.766 9.445 1 87.25 208 LYS B CA 1
ATOM 4650 C C . LYS B 1 208 ? -15.867 -19.938 9.406 1 87.25 208 LYS B C 1
ATOM 4652 O O . LYS B 1 208 ? -15.812 -18.703 9.453 1 87.25 208 LYS B O 1
ATOM 4657 N N . PHE B 1 209 ? -16.891 -20.625 9.445 1 90.88 209 PHE B N 1
ATOM 4658 C CA . PHE B 1 209 ? -18.172 -19.922 9.469 1 90.88 209 PHE B CA 1
ATOM 4659 C C . PHE B 1 209 ? -18.406 -19.25 10.812 1 90.88 209 PHE B C 1
ATOM 4661 O O . PHE B 1 209 ? -18.906 -18.125 10.883 1 90.88 209 PHE B O 1
ATOM 4668 N N . LEU B 1 210 ? -18.031 -19.922 11.797 1 89.56 210 LEU B N 1
ATOM 4669 C CA . LEU B 1 210 ? -18.172 -19.359 13.133 1 89.56 210 LEU B CA 1
ATOM 4670 C C . LEU B 1 210 ? -17.25 -18.156 13.312 1 89.56 210 LEU B C 1
ATOM 4672 O O . LEU B 1 210 ? -17.641 -17.156 13.93 1 89.56 210 LEU B O 1
ATOM 4676 N N . LEU B 1 211 ? -16.188 -18.266 12.789 1 89.69 211 LEU B N 1
ATOM 4677 C CA . LEU B 1 211 ? -15.242 -17.156 12.867 1 89.69 211 LEU B CA 1
ATOM 4678 C C . LEU B 1 211 ? -15.758 -15.953 12.086 1 89.69 211 LEU B C 1
ATOM 4680 O O . LEU B 1 211 ? -15.586 -14.805 12.516 1 89.69 211 LEU B O 1
ATOM 4684 N N . LEU B 1 212 ? -16.406 -16.188 10.977 1 91.12 212 LEU B N 1
ATOM 4685 C CA . LEU B 1 212 ? -16.953 -15.133 10.133 1 91.12 212 LEU B CA 1
ATOM 4686 C C . LEU B 1 212 ? -18.016 -14.336 10.883 1 91.12 212 LEU B C 1
ATOM 4688 O O . LEU B 1 212 ? -18.078 -13.109 10.75 1 91.12 212 LEU B O 1
ATOM 4692 N N . LEU B 1 213 ? -18.719 -15.008 11.664 1 89 213 LEU B N 1
ATOM 4693 C CA . LEU B 1 213 ? -19.75 -14.344 12.438 1 89 213 LEU B CA 1
ATOM 4694 C C . LEU B 1 213 ? -19.141 -13.414 13.477 1 89 213 LEU B C 1
ATOM 4696 O O . LEU B 1 213 ? -19.688 -12.336 13.75 1 89 213 LEU B O 1
ATOM 4700 N N . GLY B 1 214 ? -18.047 -13.781 13.992 1 84.75 214 GLY B N 1
ATOM 4701 C CA . GLY B 1 214 ? -17.359 -12.938 14.953 1 84.75 214 GLY B CA 1
ATOM 4702 C C . GLY B 1 214 ? -16.688 -11.734 14.312 1 84.75 214 GLY B C 1
ATOM 4703 O O . GLY B 1 214 ? -16.688 -10.641 14.883 1 84.75 214 GLY B O 1
ATOM 4704 N N . CYS B 1 215 ? -16.234 -11.867 13.109 1 83.75 215 CYS B N 1
ATOM 4705 C CA . CYS B 1 215 ? -15.516 -10.805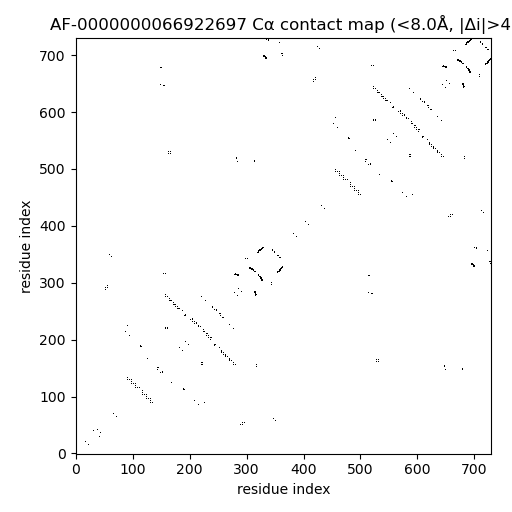 12.422 1 83.75 215 CYS B CA 1
ATOM 4706 C C . CYS B 1 215 ? -16.484 -9.727 11.922 1 83.75 215 CYS B C 1
ATOM 4708 O O . CYS B 1 215 ? -16.109 -8.555 11.82 1 83.75 215 CYS B O 1
ATOM 4710 N N . ARG B 1 216 ? -17.641 -10.023 11.641 1 81.88 216 ARG B N 1
ATOM 4711 C CA . ARG B 1 216 ? -18.625 -9.094 11.094 1 81.88 216 ARG B CA 1
ATOM 4712 C C . ARG B 1 216 ? -18.953 -8 12.102 1 81.88 216 ARG B C 1
ATOM 4714 O O . ARG B 1 216 ? -19.422 -6.918 11.719 1 81.88 216 ARG B O 1
ATOM 4721 N N . ARG B 1 217 ? -18.531 -8.102 13.273 1 79.44 217 ARG B N 1
ATOM 4722 C CA . ARG B 1 217 ? -18.844 -7.137 14.32 1 79.44 217 ARG B CA 1
ATOM 4723 C C . ARG B 1 217 ? -17.766 -6.078 14.438 1 79.44 217 ARG B C 1
ATOM 4725 O O . ARG B 1 217 ? -17.969 -5.016 15.023 1 79.44 217 ARG B O 1
ATOM 4732 N N . ILE B 1 218 ? -16.75 -6.434 13.82 1 81.12 218 ILE B N 1
ATOM 4733 C CA . ILE B 1 218 ? -15.609 -5.539 13.945 1 81.12 218 ILE B CA 1
ATOM 4734 C C . ILE B 1 218 ? -15.391 -4.789 12.633 1 81.12 218 ILE B C 1
ATOM 4736 O O . ILE B 1 218 ? -15.555 -5.363 11.547 1 81.12 218 ILE B O 1
ATOM 4740 N N . ASN B 1 219 ? -15.328 -3.494 12.711 1 75.56 219 ASN B N 1
ATOM 4741 C CA . ASN B 1 219 ? -15.203 -2.688 11.5 1 75.56 219 ASN B CA 1
ATOM 4742 C C . ASN B 1 219 ? -13.797 -2.117 11.352 1 75.56 219 ASN B C 1
ATOM 4744 O O . ASN B 1 219 ? -13.609 -0.9 11.367 1 75.56 219 ASN B O 1
ATOM 4748 N N . THR B 1 220 ? -12.812 -3.023 11.188 1 76.19 220 THR B N 1
ATOM 4749 C CA . THR B 1 220 ? -11.453 -2.6 10.875 1 76.19 220 THR B CA 1
ATOM 4750 C C . THR B 1 220 ? -11.031 -3.096 9.5 1 76.19 220 THR B C 1
ATOM 4752 O O . THR B 1 220 ? -11.586 -4.07 8.984 1 76.19 220 THR B O 1
ATOM 4755 N N . PRO B 1 221 ? -10.242 -2.387 8.852 1 77.19 221 PRO B N 1
ATOM 4756 C CA . PRO B 1 221 ? -9.797 -2.836 7.527 1 77.19 221 PRO B CA 1
ATOM 4757 C C . PRO B 1 221 ? -9.227 -4.254 7.547 1 77.19 221 PRO B C 1
ATOM 4759 O O . PRO B 1 221 ? -9.484 -5.035 6.625 1 77.19 221 PRO B O 1
ATOM 4762 N N . SER B 1 222 ? -8.477 -4.598 8.539 1 78.75 222 SER B N 1
ATOM 4763 C CA . SER B 1 222 ? -7.914 -5.941 8.625 1 78.75 222 SER B CA 1
ATOM 4764 C C . SER B 1 222 ? -9.008 -6.984 8.82 1 78.75 222 SER B C 1
ATOM 4766 O O . SER B 1 222 ? -8.906 -8.094 8.289 1 78.75 222 SER B O 1
ATOM 4768 N N . SER B 1 223 ? -10.008 -6.566 9.602 1 83.81 223 SER B N 1
ATOM 4769 C CA . SER B 1 223 ? -11.109 -7.492 9.828 1 83.81 223 SER B CA 1
ATOM 4770 C C . SER B 1 223 ? -11.891 -7.738 8.539 1 83.81 223 SER B C 1
ATOM 4772 O O . SER B 1 223 ? -12.383 -8.844 8.312 1 83.81 223 SER B O 1
ATOM 4774 N N . ARG B 1 224 ? -11.945 -6.801 7.711 1 83.88 224 ARG B N 1
ATOM 4775 C CA . ARG B 1 224 ? -12.617 -6.949 6.422 1 83.88 224 ARG B CA 1
ATOM 4776 C C . ARG B 1 224 ? -11.867 -7.922 5.52 1 83.88 224 ARG B C 1
ATOM 4778 O O . ARG B 1 224 ? -12.469 -8.766 4.863 1 83.88 224 ARG B O 1
ATOM 4785 N N . VAL B 1 225 ? -10.617 -7.766 5.527 1 86.81 225 VAL B N 1
ATOM 4786 C CA . VAL B 1 225 ? -9.781 -8.656 4.727 1 86.81 225 VAL B CA 1
ATOM 4787 C C . VAL B 1 225 ? -9.938 -10.094 5.219 1 86.81 225 VAL B C 1
ATOM 4789 O O . VAL B 1 225 ? -10.094 -11.016 4.414 1 86.81 225 VAL B O 1
ATOM 4792 N N . LEU B 1 226 ? -9.914 -10.219 6.512 1 87.56 226 LEU B N 1
ATOM 4793 C CA . LEU B 1 226 ? -10.109 -11.539 7.086 1 87.56 226 LEU B CA 1
ATOM 4794 C C . LEU B 1 226 ? -11.484 -12.094 6.734 1 87.56 226 LEU B C 1
ATOM 4796 O O . LEU B 1 226 ? -11.625 -13.281 6.434 1 87.56 226 LEU B O 1
ATOM 4800 N N . SER B 1 227 ? -12.406 -11.25 6.777 1 89.5 227 SER B N 1
ATOM 4801 C CA . SER B 1 227 ? -13.766 -11.656 6.453 1 89.5 227 SER B CA 1
ATOM 4802 C C . SER B 1 227 ? -13.875 -12.125 5.004 1 89.5 227 SER B C 1
ATOM 4804 O O . SER B 1 227 ? -14.531 -13.133 4.719 1 89.5 227 SER B O 1
ATOM 4806 N N . VAL B 1 228 ? -13.312 -11.406 4.105 1 88.56 228 VAL B N 1
ATOM 4807 C CA . VAL B 1 228 ? -13.336 -11.789 2.697 1 88.56 228 VAL B CA 1
ATOM 4808 C C . VAL B 1 228 ? -12.648 -13.141 2.521 1 88.56 228 VAL B C 1
ATOM 4810 O O . VAL B 1 228 ? -13.125 -14 1.771 1 88.56 228 VAL B O 1
ATOM 4813 N N . ASP B 1 229 ? -11.562 -13.305 3.227 1 89.69 229 ASP B N 1
ATOM 4814 C CA . ASP B 1 229 ? -10.836 -14.57 3.18 1 89.69 229 ASP B CA 1
ATOM 4815 C C . ASP B 1 229 ? -11.703 -15.719 3.688 1 89.69 229 ASP B C 1
ATOM 4817 O O . ASP B 1 229 ? -11.797 -16.766 3.035 1 89.69 229 ASP B O 1
ATOM 4821 N N . LEU B 1 230 ? -12.312 -15.484 4.777 1 89.69 230 LEU B N 1
ATOM 4822 C CA . LEU B 1 230 ? -13.164 -16.516 5.371 1 89.69 230 LEU B CA 1
ATOM 4823 C C . LEU B 1 230 ? -14.344 -16.844 4.461 1 89.69 230 LEU B C 1
ATOM 4825 O O . LEU B 1 230 ? -14.672 -18.016 4.266 1 89.69 230 LEU B O 1
ATOM 4829 N N . LYS B 1 231 ? -14.945 -15.891 3.873 1 90.62 231 LYS B N 1
ATOM 4830 C CA . LYS B 1 231 ? -16.062 -16.094 2.955 1 90.62 231 LYS B CA 1
ATOM 4831 C C . LYS B 1 231 ? -15.625 -16.891 1.729 1 90.62 231 LYS B C 1
ATOM 4833 O O . LYS B 1 231 ? -16.344 -17.797 1.283 1 90.62 231 LYS B O 1
ATOM 4838 N N . SER B 1 232 ? -14.516 -16.484 1.218 1 88.06 232 SER B N 1
ATOM 4839 C CA . SER B 1 232 ? -13.977 -17.172 0.048 1 88.06 232 SER B CA 1
ATOM 4840 C C . SER B 1 232 ? -13.703 -18.641 0.35 1 88.06 232 SER B C 1
ATOM 4842 O O . SER B 1 232 ? -14.031 -19.516 -0.451 1 88.06 232 SER B O 1
ATOM 4844 N N . ASP B 1 233 ? -13.172 -18.875 1.463 1 86.88 233 ASP B N 1
ATOM 4845 C CA . ASP B 1 233 ? -12.836 -20.234 1.85 1 86.88 233 ASP B CA 1
ATOM 4846 C C . ASP B 1 233 ? -14.094 -21.078 2.033 1 86.88 233 ASP B C 1
ATOM 4848 O O . ASP B 1 233 ? -14.133 -22.234 1.612 1 86.88 233 ASP B O 1
ATOM 4852 N N . ILE B 1 234 ? -15.008 -20.516 2.678 1 88 234 ILE B N 1
ATOM 4853 C CA . ILE B 1 234 ? -16.266 -21.234 2.904 1 88 234 ILE B CA 1
ATOM 4854 C C . ILE B 1 234 ? -16.906 -21.578 1.564 1 88 234 ILE B C 1
ATOM 4856 O O . ILE B 1 234 ? -17.328 -22.719 1.351 1 88 234 ILE B O 1
ATOM 4860 N N . LEU B 1 235 ? -16.891 -20.688 0.673 1 86.38 235 LEU B N 1
ATOM 4861 C CA . LEU B 1 235 ? -17.516 -20.891 -0.635 1 86.38 235 LEU B CA 1
ATOM 4862 C C . LEU B 1 235 ? -16.75 -21.953 -1.431 1 86.38 235 LEU B C 1
ATOM 4864 O O . LEU B 1 235 ? -17.359 -22.844 -2.02 1 86.38 235 LEU B O 1
ATOM 4868 N N . THR B 1 236 ? -15.445 -21.859 -1.399 1 81.94 236 THR B N 1
ATOM 4869 C CA . THR B 1 236 ? -14.641 -22.812 -2.156 1 81.94 236 THR B CA 1
ATOM 4870 C C . THR B 1 236 ? -14.805 -24.219 -1.606 1 81.94 236 THR B C 1
ATOM 4872 O O . THR B 1 236 ? -14.883 -25.188 -2.371 1 81.94 236 THR B O 1
ATOM 4875 N N . ASN B 1 237 ? -14.867 -24.328 -0.339 1 78.62 237 ASN B N 1
ATOM 4876 C CA . ASN B 1 237 ? -15 -25.641 0.266 1 78.62 237 ASN B CA 1
ATOM 4877 C C . ASN B 1 237 ? -16.375 -26.25 -0.005 1 78.62 237 ASN B C 1
ATOM 4879 O O . ASN B 1 237 ? -16.484 -27.438 -0.267 1 78.62 237 ASN B O 1
ATOM 4883 N N . ILE B 1 238 ? -17.344 -25.469 0.007 1 81.25 238 ILE B N 1
ATOM 4884 C CA . ILE B 1 238 ? -18.703 -25.938 -0.278 1 81.25 238 ILE B CA 1
ATOM 4885 C C . ILE B 1 238 ? -18.781 -26.438 -1.723 1 81.25 238 ILE B C 1
ATOM 4887 O O . ILE B 1 238 ? -19.328 -27.5 -1.991 1 81.25 238 ILE B O 1
ATOM 4891 N N . VAL B 1 239 ? -18.266 -25.703 -2.582 1 81.25 239 VAL B N 1
ATOM 4892 C CA . VAL B 1 239 ? -18.312 -26.062 -3.996 1 81.25 239 VAL B CA 1
ATOM 4893 C C . VAL B 1 239 ? -17.438 -27.281 -4.25 1 81.25 239 VAL B C 1
ATOM 4895 O O . VAL B 1 239 ? -17.781 -28.141 -5.062 1 81.25 239 VAL B O 1
ATOM 4898 N N . ALA B 1 240 ? -16.266 -27.297 -3.574 1 74.56 240 ALA B N 1
ATOM 4899 C CA . ALA B 1 240 ? -15.383 -28.453 -3.721 1 74.56 240 ALA B CA 1
ATOM 4900 C C . ALA B 1 240 ? -16.078 -29.734 -3.273 1 74.56 240 ALA B C 1
ATOM 4902 O O . ALA B 1 240 ? -15.992 -30.766 -3.943 1 74.56 240 ALA B O 1
ATOM 4903 N N . ILE B 1 241 ? -16.766 -29.656 -2.129 1 74.81 241 ILE B N 1
ATOM 4904 C CA . ILE B 1 241 ? -17.469 -30.812 -1.594 1 74.81 241 ILE B CA 1
ATOM 4905 C C . ILE B 1 241 ? -18.594 -31.219 -2.539 1 74.81 241 ILE B C 1
ATOM 4907 O O . ILE B 1 241 ? -18.734 -32.406 -2.887 1 74.81 241 ILE B O 1
ATOM 4911 N N . THR B 1 242 ? -19.312 -30.312 -2.998 1 77.88 242 THR B N 1
ATOM 4912 C CA . THR B 1 242 ? -20.453 -30.578 -3.885 1 77.88 242 THR B CA 1
ATOM 4913 C C . THR B 1 242 ? -19.953 -31.062 -5.246 1 77.88 242 THR B C 1
ATOM 4915 O O . THR B 1 242 ? -20.547 -31.984 -5.828 1 77.88 242 THR B O 1
ATOM 4918 N N . GLY B 1 243 ? -18.984 -30.391 -5.707 1 75.19 243 GLY B N 1
ATOM 4919 C CA . GLY B 1 243 ? -18.422 -30.812 -6.977 1 75.19 243 GLY B CA 1
ATOM 4920 C C . GLY B 1 243 ? -17.828 -32.219 -6.93 1 75.19 243 GLY B C 1
ATOM 4921 O O . GLY B 1 243 ? -18 -33 -7.863 1 75.19 243 GLY B O 1
ATOM 4922 N N . ALA B 1 244 ? -17.094 -32.469 -5.828 1 68.69 244 ALA B N 1
ATOM 4923 C CA . ALA B 1 244 ? -16.547 -33.812 -5.66 1 68.69 244 ALA B CA 1
ATOM 4924 C C . ALA B 1 244 ? -17.656 -34.844 -5.598 1 68.69 244 ALA B C 1
ATOM 4926 O O . ALA B 1 244 ? -17.516 -35.938 -6.164 1 68.69 244 ALA B O 1
ATOM 4927 N N . TYR B 1 245 ? -18.688 -34.5 -4.891 1 71.69 245 TYR B N 1
ATOM 4928 C CA . TYR B 1 245 ? -19.812 -35.438 -4.762 1 71.69 245 TYR B CA 1
ATOM 4929 C C . TYR B 1 245 ? -20.484 -35.656 -6.109 1 71.69 245 TYR B C 1
ATOM 4931 O O . TYR B 1 245 ? -20.75 -36.812 -6.484 1 71.69 245 TYR B O 1
ATOM 4939 N N . ILE B 1 246 ? -20.688 -34.625 -6.801 1 73.88 246 ILE B N 1
ATOM 4940 C CA . ILE B 1 246 ? -21.359 -34.719 -8.094 1 73.88 246 ILE B CA 1
ATOM 4941 C C . ILE B 1 246 ? -20.422 -35.344 -9.117 1 73.88 246 ILE B C 1
ATOM 4943 O O . ILE B 1 246 ? -20.859 -36.094 -9.992 1 73.88 246 ILE B O 1
ATOM 4947 N N . GLY B 1 247 ? -19.203 -35.031 -9.062 1 69.94 247 GLY B N 1
ATOM 4948 C CA . GLY B 1 247 ? -18.203 -35.531 -9.984 1 69.94 247 GLY B CA 1
ATOM 4949 C C . GLY B 1 247 ? -18.016 -37.031 -9.875 1 69.94 247 GLY B C 1
ATOM 4950 O O . GLY B 1 247 ? -17.844 -37.719 -10.891 1 69.94 247 GLY B O 1
ATOM 4951 N N . THR B 1 248 ? -18.078 -37.625 -8.695 1 68.69 248 THR B N 1
ATOM 4952 C CA . THR B 1 248 ? -17.891 -39.062 -8.5 1 68.69 248 THR B CA 1
ATOM 4953 C C . THR B 1 248 ? -19.141 -39.812 -8.938 1 68.69 248 THR B C 1
ATOM 4955 O O . THR B 1 248 ? -19.031 -40.938 -9.438 1 68.69 248 THR B O 1
ATOM 4958 N N . ASN B 1 249 ? -20.234 -39.219 -8.789 1 72.38 249 ASN B N 1
ATOM 4959 C CA . ASN B 1 249 ? -21.453 -40 -8.984 1 72.38 249 ASN B CA 1
ATOM 4960 C C . ASN B 1 249 ? -22.125 -39.656 -10.32 1 72.38 249 ASN B C 1
ATOM 4962 O O . ASN B 1 249 ? -22.828 -40.5 -10.883 1 72.38 249 ASN B O 1
ATOM 4966 N N . TYR B 1 250 ? -21.828 -38.469 -10.797 1 71.12 250 TYR B N 1
ATOM 4967 C CA . TYR B 1 250 ? -22.656 -38.094 -11.938 1 71.12 250 TYR B CA 1
ATOM 4968 C C . TYR B 1 250 ? -21.797 -37.625 -13.109 1 71.12 250 TYR B C 1
ATOM 4970 O O . TYR B 1 250 ? -21.797 -38.25 -14.18 1 71.12 250 TYR B O 1
ATOM 4978 N N . TRP B 1 251 ? -21.203 -36.562 -13.031 1 72.56 251 TRP B N 1
ATOM 4979 C CA . TRP B 1 251 ? -20.484 -35.906 -14.125 1 72.56 251 TRP B CA 1
ATOM 4980 C C . TRP B 1 251 ? -19.078 -35.5 -13.688 1 72.56 251 TRP B C 1
ATOM 4982 O O . TRP B 1 251 ? -18.922 -34.688 -12.781 1 72.56 251 TRP B O 1
ATOM 4992 N N . ILE B 1 252 ? -18.109 -36.094 -14.281 1 71.31 252 ILE B N 1
ATOM 4993 C CA . ILE B 1 252 ? -16.703 -35.938 -13.93 1 71.31 252 ILE B CA 1
ATOM 4994 C C . ILE B 1 252 ? -16.266 -34.5 -14.109 1 71.31 252 ILE B C 1
ATOM 4996 O O . ILE B 1 252 ? -15.406 -34 -13.383 1 71.31 252 ILE B O 1
ATOM 5000 N N . TYR B 1 253 ? -16.953 -33.75 -15.023 1 75.44 253 TYR B N 1
ATOM 5001 C CA . TYR B 1 253 ? -16.5 -32.406 -15.32 1 75.44 253 TYR B CA 1
ATOM 5002 C C . TYR B 1 253 ? -17.172 -31.391 -14.391 1 75.44 253 TYR B C 1
ATOM 5004 O O . TYR B 1 253 ? -16.906 -30.188 -14.477 1 75.44 253 TYR B O 1
ATOM 5012 N N . ALA B 1 254 ? -17.906 -31.875 -13.516 1 74.31 254 ALA B N 1
ATOM 5013 C CA . ALA B 1 254 ? -18.609 -30.984 -12.594 1 74.31 254 ALA B CA 1
ATOM 5014 C C . ALA B 1 254 ? -17.625 -30.312 -11.633 1 74.31 254 ALA B C 1
ATOM 5016 O O . ALA B 1 254 ? -17.766 -29.125 -11.312 1 74.31 254 ALA B O 1
ATOM 5017 N N . ASP B 1 255 ? -16.578 -30.938 -11.281 1 76.69 255 ASP B N 1
ATOM 5018 C CA . ASP B 1 255 ? -15.609 -30.438 -10.312 1 76.69 255 ASP B CA 1
ATOM 5019 C C . ASP B 1 255 ? -14.789 -29.297 -10.891 1 76.69 255 ASP B C 1
ATOM 5021 O O . ASP B 1 255 ? -14.781 -28.188 -10.344 1 76.69 255 ASP B O 1
ATOM 5025 N N . PRO B 1 256 ? -14.305 -29.547 -12.141 1 78.5 256 PRO B N 1
ATOM 5026 C CA . PRO B 1 256 ? -13.5 -28.453 -12.695 1 78.5 256 PRO B CA 1
ATOM 5027 C C . PRO B 1 256 ? -14.336 -27.234 -13.062 1 78.5 256 PRO B C 1
ATOM 5029 O O . PRO B 1 256 ? -13.875 -26.094 -12.93 1 78.5 256 PRO B O 1
ATOM 5032 N N . ILE B 1 257 ? -15.461 -27.391 -13.445 1 81.75 257 ILE B N 1
ATOM 5033 C CA . ILE B 1 257 ? -16.328 -26.281 -13.789 1 81.75 257 ILE B CA 1
ATOM 5034 C C . ILE B 1 257 ? -16.719 -25.516 -12.523 1 81.75 257 ILE B C 1
ATOM 5036 O O . ILE B 1 257 ? -16.75 -24.281 -12.516 1 81.75 257 ILE B O 1
ATOM 5040 N N . GLY B 1 258 ? -17.094 -26.266 -11.484 1 81.94 258 GLY B N 1
ATOM 5041 C CA . GLY B 1 258 ? -17.375 -25.641 -10.211 1 81.94 258 GLY B CA 1
ATOM 5042 C C . GLY B 1 258 ? -16.203 -24.844 -9.664 1 81.94 258 GLY B C 1
ATOM 5043 O O . GLY B 1 258 ? -16.375 -23.75 -9.125 1 81.94 258 GLY B O 1
ATOM 5044 N N . ALA B 1 259 ? -15.062 -25.344 -9.844 1 82.75 259 ALA B N 1
ATOM 5045 C CA . ALA B 1 259 ? -13.852 -24.656 -9.383 1 82.75 259 ALA B CA 1
ATOM 5046 C C . ALA B 1 259 ? -13.625 -23.359 -10.133 1 82.75 259 ALA B C 1
ATOM 5048 O O . ALA B 1 259 ? -13.281 -22.344 -9.531 1 82.75 259 ALA B O 1
ATOM 5049 N N . ILE B 1 260 ? -13.875 -23.359 -11.391 1 86.69 260 ILE B N 1
ATOM 5050 C CA . ILE B 1 260 ? -13.664 -22.172 -12.211 1 86.69 260 ILE B CA 1
ATOM 5051 C C . ILE B 1 260 ? -14.656 -21.078 -11.797 1 86.69 260 ILE B C 1
ATOM 5053 O O . ILE B 1 260 ? -14.273 -19.906 -11.664 1 86.69 260 ILE B O 1
ATOM 5057 N N . LEU B 1 261 ? -15.797 -21.484 -11.523 1 88.12 261 LEU B N 1
ATOM 5058 C CA . LEU B 1 261 ? -16.828 -20.516 -11.164 1 88.12 261 LEU B CA 1
ATOM 5059 C C . LEU B 1 261 ? -16.531 -19.875 -9.805 1 88.12 261 LEU B C 1
ATOM 5061 O O . LEU B 1 261 ? -16.609 -18.656 -9.656 1 88.12 261 LEU B O 1
ATOM 5065 N N . VAL B 1 262 ? -16.219 -20.672 -8.898 1 87.75 262 VAL B N 1
ATOM 5066 C CA . VAL B 1 262 ? -15.969 -20.172 -7.551 1 87.75 262 VAL B CA 1
ATOM 5067 C C . VAL B 1 262 ? -14.703 -19.312 -7.547 1 87.75 262 VAL B C 1
ATOM 5069 O O . VAL B 1 262 ? -14.672 -18.25 -6.93 1 87.75 262 VAL B O 1
ATOM 5072 N N . CYS B 1 263 ? -13.688 -19.734 -8.234 1 90.06 263 CYS B N 1
ATOM 5073 C CA . CYS B 1 263 ? -12.438 -18.984 -8.273 1 90.06 263 CYS B CA 1
ATOM 5074 C C . CYS B 1 263 ? -12.633 -17.641 -8.953 1 90.06 263 CYS B C 1
ATOM 5076 O O . CYS B 1 263 ? -12.008 -16.656 -8.562 1 90.06 263 CYS B O 1
ATOM 5078 N N . SER B 1 264 ? -13.461 -17.672 -9.922 1 91.81 264 SER B N 1
ATOM 5079 C CA . SER B 1 264 ? -13.75 -16.406 -10.578 1 91.81 264 SER B CA 1
ATOM 5080 C C . SER B 1 264 ? -14.445 -15.438 -9.625 1 91.81 264 SER B C 1
ATOM 5082 O O . SER B 1 264 ? -14.156 -14.242 -9.617 1 91.81 264 SER B O 1
ATOM 5084 N N . TRP B 1 265 ? -15.297 -15.977 -8.859 1 91.62 265 TRP B N 1
ATOM 5085 C CA . TRP B 1 265 ? -15.984 -15.156 -7.871 1 91.62 265 TRP B CA 1
ATOM 5086 C C . TRP B 1 265 ? -15.008 -14.648 -6.812 1 91.62 265 TRP B C 1
ATOM 5088 O O . TRP B 1 265 ? -15.117 -13.508 -6.352 1 91.62 265 TRP B O 1
ATOM 5098 N N . ILE B 1 266 ? -14.094 -15.398 -6.402 1 91 266 ILE B N 1
ATOM 5099 C CA . ILE B 1 266 ? -13.117 -15.023 -5.387 1 91 266 ILE B CA 1
ATOM 5100 C C . ILE B 1 266 ? -12.211 -13.922 -5.918 1 91 266 ILE B C 1
ATOM 5102 O O . ILE B 1 266 ? -11.93 -12.945 -5.219 1 91 266 ILE B O 1
ATOM 5106 N N . VAL B 1 267 ? -11.828 -14.094 -7.129 1 92.44 267 VAL B N 1
ATOM 5107 C CA . VAL B 1 267 ? -10.984 -13.07 -7.75 1 92.44 267 VAL B CA 1
ATOM 5108 C C . VAL B 1 267 ? -11.727 -11.742 -7.785 1 92.44 267 VAL B C 1
ATOM 5110 O O . VAL B 1 267 ? -11.141 -10.688 -7.504 1 92.44 267 VAL B O 1
ATOM 5113 N N . TYR B 1 268 ? -12.93 -11.828 -8.109 1 93.25 268 TYR B N 1
ATOM 5114 C CA . TYR B 1 268 ? -13.742 -10.617 -8.148 1 93.25 268 TYR B CA 1
ATOM 5115 C C . TYR B 1 268 ? -13.867 -10 -6.758 1 93.25 268 TYR B C 1
ATOM 5117 O O . TYR B 1 268 ? -13.766 -8.781 -6.605 1 93.25 268 TYR B O 1
ATOM 5125 N N . SER B 1 269 ? -14.047 -10.82 -5.781 1 92.19 269 SER B N 1
ATOM 5126 C CA . SER B 1 269 ? -14.172 -10.352 -4.402 1 92.19 269 SER B CA 1
ATOM 5127 C C . SER B 1 269 ? -12.898 -9.664 -3.934 1 92.19 269 SER B C 1
ATOM 5129 O O . SER B 1 269 ? -12.945 -8.609 -3.303 1 92.19 269 SER B O 1
ATOM 5131 N N . TRP B 1 270 ? -11.82 -10.219 -4.273 1 91.69 270 TRP B N 1
ATOM 5132 C CA . TRP B 1 270 ? -10.539 -9.641 -3.869 1 91.69 270 TRP B CA 1
ATOM 5133 C C . TRP B 1 270 ? -10.234 -8.383 -4.668 1 91.69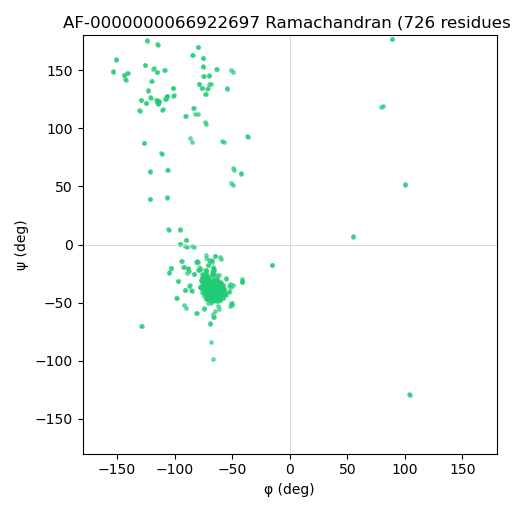 270 TRP B C 1
ATOM 5135 O O . TRP B 1 270 ? -9.609 -7.453 -4.156 1 91.69 270 TRP B O 1
ATOM 5145 N N . TYR B 1 271 ? -10.719 -8.328 -5.875 1 91.31 271 TYR B N 1
ATOM 5146 C CA . TYR B 1 271 ? -10.578 -7.133 -6.691 1 91.31 271 TYR B CA 1
ATOM 5147 C C . TYR B 1 271 ? -11.344 -5.965 -6.086 1 91.31 271 TYR B C 1
ATOM 5149 O O . TYR B 1 271 ? -10.82 -4.852 -5.992 1 91.31 271 TYR B O 1
ATOM 5157 N N . THR B 1 272 ? -12.461 -6.23 -5.664 1 92.12 272 THR B N 1
ATOM 5158 C CA . THR B 1 272 ? -13.273 -5.199 -5.027 1 92.12 272 THR B CA 1
ATOM 5159 C C . THR B 1 272 ? -12.641 -4.727 -3.727 1 92.12 272 THR B C 1
ATOM 5161 O O . THR B 1 272 ? -12.641 -3.533 -3.426 1 92.12 272 THR B O 1
ATOM 5164 N N . SER B 1 273 ? -12.133 -5.684 -2.988 1 90.81 273 SER B N 1
ATOM 5165 C CA . SER B 1 273 ? -11.453 -5.336 -1.747 1 90.81 273 SER B CA 1
ATOM 5166 C C . SER B 1 273 ? -10.25 -4.438 -2.012 1 90.81 273 SER B C 1
ATOM 5168 O O . SER B 1 273 ? -10 -3.484 -1.269 1 90.81 273 SER B O 1
ATOM 5170 N N . LEU B 1 274 ? -9.586 -4.684 -3.055 1 90.81 274 LEU B N 1
ATOM 5171 C CA . LEU B 1 274 ? -8.414 -3.91 -3.438 1 90.81 274 LEU B CA 1
ATOM 5172 C C . LEU B 1 274 ? -8.789 -2.471 -3.773 1 90.81 274 LEU B C 1
ATOM 5174 O O . LEU B 1 274 ? -8.164 -1.529 -3.281 1 90.81 274 LEU B O 1
ATOM 5178 N N . ILE B 1 275 ? -9.805 -2.209 -4.465 1 90.81 275 ILE B N 1
ATOM 5179 C CA . ILE B 1 275 ? -10.227 -0.892 -4.926 1 90.81 275 ILE B CA 1
ATOM 5180 C C . ILE B 1 275 ? -10.75 -0.072 -3.748 1 90.81 275 ILE B C 1
ATOM 5182 O O . ILE B 1 275 ? -10.617 1.155 -3.732 1 90.81 275 ILE B O 1
ATOM 5186 N N . GLU B 1 276 ? -11.234 -0.803 -2.805 1 88.69 276 GLU B N 1
ATOM 5187 C CA . GLU B 1 276 ? -11.742 -0.115 -1.622 1 88.69 276 GLU B CA 1
ATOM 5188 C C . GLU B 1 276 ? -10.609 0.34 -0.714 1 88.69 276 GLU B C 1
ATOM 5190 O O . GLU B 1 276 ? -10.719 1.358 -0.029 1 88.69 276 GLU B O 1
ATOM 5195 N N . GLN B 1 277 ? -9.547 -0.394 -0.726 1 90.38 277 GLN B N 1
ATOM 5196 C CA . GLN B 1 277 ? -8.461 -0.113 0.202 1 90.38 277 GLN B CA 1
ATOM 5197 C C . GLN B 1 277 ? -7.48 0.897 -0.391 1 90.38 277 GLN B C 1
ATOM 5199 O O . GLN B 1 277 ? -6.855 1.668 0.341 1 90.38 277 GLN B O 1
ATOM 5204 N N . ILE B 1 278 ? -7.438 1.08 -1.681 1 91.19 278 ILE B N 1
ATOM 5205 C CA . ILE B 1 278 ? -6.438 1.899 -2.357 1 91.19 278 ILE B CA 1
ATOM 5206 C C . ILE B 1 278 ? -6.648 3.369 -2.002 1 91.19 278 ILE B C 1
ATOM 5208 O O . ILE B 1 278 ? -5.707 4.059 -1.598 1 91.19 278 ILE B O 1
ATOM 5212 N N . PRO B 1 279 ? -7.887 3.857 -2.027 1 90.25 279 PRO B N 1
ATOM 5213 C CA . PRO B 1 279 ? -8.07 5.273 -1.701 1 90.25 279 PRO B CA 1
ATOM 5214 C C . PRO B 1 279 ? -7.738 5.594 -0.247 1 90.25 279 PRO B C 1
ATOM 5216 O O . PRO B 1 279 ? -7.395 6.734 0.075 1 90.25 279 PRO B O 1
ATOM 5219 N N . LEU B 1 280 ? -7.723 4.637 0.62 1 90.5 280 LEU B N 1
ATOM 5220 C CA . LEU B 1 280 ? -7.43 4.859 2.031 1 90.5 280 LEU B CA 1
ATOM 5221 C C . LEU B 1 280 ? -5.953 5.191 2.234 1 90.5 280 LEU B C 1
ATOM 5223 O O . LEU B 1 280 ? -5.605 5.977 3.119 1 90.5 280 LEU B O 1
ATOM 5227 N N . ILE B 1 281 ? -5.172 4.617 1.405 1 90.44 281 ILE B N 1
ATOM 5228 C CA . ILE B 1 281 ? -3.74 4.816 1.584 1 90.44 281 ILE B CA 1
ATOM 5229 C C . ILE B 1 281 ? -3.254 5.934 0.663 1 90.44 281 ILE B C 1
ATOM 5231 O O . ILE B 1 281 ? -2.318 6.66 1.001 1 90.44 281 ILE B O 1
ATOM 5235 N N . VAL B 1 282 ? -3.857 6.102 -0.494 1 90.44 282 VAL B N 1
ATOM 5236 C CA . VAL B 1 282 ? -3.426 7.094 -1.477 1 90.44 282 VAL B CA 1
ATOM 5237 C C . VAL B 1 282 ? -3.936 8.477 -1.073 1 90.44 282 VAL B C 1
ATOM 5239 O O . VAL B 1 282 ? -3.342 9.492 -1.44 1 90.44 282 VAL B O 1
ATOM 5242 N N . GLY B 1 283 ? -4.91 8.578 -0.309 1 89.06 283 GLY B N 1
ATOM 5243 C CA . GLY B 1 283 ? -5.445 9.859 0.138 1 89.06 283 GLY B CA 1
ATOM 5244 C C . GLY B 1 283 ? -6.676 10.289 -0.631 1 89.06 283 GLY B C 1
ATOM 5245 O O . GLY B 1 283 ? -6.742 11.422 -1.124 1 89.06 283 GLY B O 1
ATOM 5246 N N . GLY B 1 284 ? -7.5 9.492 -0.691 1 89.44 284 GLY B N 1
ATOM 5247 C CA . GLY B 1 284 ? -8.742 9.812 -1.378 1 89.44 284 GLY B CA 1
ATOM 5248 C C . GLY B 1 284 ? -9.648 10.719 -0.573 1 89.44 284 GLY B C 1
ATOM 5249 O O . GLY B 1 284 ? -9.477 10.867 0.639 1 89.44 284 GLY B O 1
ATOM 5250 N N . GLN B 1 285 ? -10.523 11.312 -1.275 1 87.88 285 GLN B N 1
ATOM 5251 C CA . GLN B 1 285 ? -11.469 12.211 -0.622 1 87.88 285 GLN B CA 1
ATOM 5252 C C . GLN B 1 285 ? -12.539 11.422 0.141 1 87.88 285 GLN B C 1
ATOM 5254 O O . GLN B 1 285 ? -12.883 10.305 -0.239 1 87.88 285 GLN B O 1
ATOM 5259 N N . LEU B 1 286 ? -13.039 12.062 1.128 1 86.5 286 LEU B N 1
ATOM 5260 C CA . LEU B 1 286 ? -14.133 11.477 1.903 1 86.5 286 LEU B CA 1
ATOM 5261 C C . LEU B 1 286 ? -15.469 11.656 1.19 1 86.5 286 LEU B C 1
ATOM 5263 O O . LEU B 1 286 ? -15.539 12.344 0.167 1 86.5 286 LEU B O 1
ATOM 5267 N N . LYS B 1 287 ? -16.328 11.031 1.706 1 84.75 287 LYS B N 1
ATOM 5268 C CA . LYS B 1 287 ? -17.688 11.203 1.2 1 84.75 287 LYS B CA 1
ATOM 5269 C C . LYS B 1 287 ? -18.188 12.625 1.424 1 84.75 287 LYS B C 1
ATOM 5271 O O . LYS B 1 287 ? -17.75 13.305 2.359 1 84.75 287 LYS B O 1
ATOM 5276 N N . GLN B 1 288 ? -19.016 13.094 0.65 1 82.94 288 GLN B N 1
ATOM 5277 C CA . GLN B 1 288 ? -19.531 14.453 0.695 1 82.94 288 GLN B CA 1
ATOM 5278 C C . GLN B 1 288 ? -20.188 14.75 2.041 1 82.94 288 GLN B C 1
ATOM 5280 O O . GLN B 1 288 ? -20.078 15.859 2.559 1 82.94 288 GLN B O 1
ATOM 5285 N N . GLU B 1 289 ? -20.797 13.727 2.551 1 82.5 289 GLU B N 1
ATOM 5286 C CA . GLU B 1 289 ? -21.453 13.898 3.842 1 82.5 289 GLU B CA 1
ATOM 5287 C C . GLU B 1 289 ? -20.438 14.25 4.934 1 82.5 289 GLU B C 1
ATOM 5289 O O . GLU B 1 289 ? -20.688 15.141 5.75 1 82.5 289 GLU B O 1
ATOM 5294 N N . GLN B 1 290 ? -19.391 13.523 4.953 1 85.81 290 GLN B N 1
ATOM 5295 C CA . GLN B 1 290 ? -18.359 13.758 5.961 1 85.81 290 GLN B CA 1
ATOM 5296 C C . GLN B 1 290 ? -17.703 15.117 5.758 1 85.81 290 GLN B C 1
ATOM 5298 O O . GLN B 1 290 ? -17.406 15.828 6.727 1 85.81 290 GLN B O 1
ATOM 5303 N N . TYR B 1 291 ? -17.531 15.469 4.527 1 86.19 291 TYR B N 1
ATOM 5304 C CA . TYR B 1 291 ? -16.969 16.766 4.188 1 86.19 291 TYR B CA 1
ATOM 5305 C C . TYR B 1 291 ? -17.859 17.906 4.684 1 86.19 291 TYR B C 1
ATOM 5307 O O . TYR B 1 291 ? -17.391 18.859 5.289 1 86.19 291 TYR B O 1
ATOM 5315 N N . ASN B 1 292 ? -19.109 17.766 4.496 1 84.5 292 ASN B N 1
ATOM 5316 C CA . ASN B 1 292 ? -20.078 18.781 4.902 1 84.5 292 ASN B CA 1
ATOM 5317 C C . ASN B 1 292 ? -20.125 18.922 6.422 1 84.5 292 ASN B C 1
ATOM 5319 O O . ASN B 1 292 ? -20.344 20.031 6.938 1 84.5 292 ASN B O 1
ATOM 5323 N N . ARG B 1 293 ? -19.938 17.844 7.031 1 85.19 293 ARG B N 1
ATOM 5324 C CA . ARG B 1 293 ? -19.938 17.875 8.492 1 85.19 293 ARG B CA 1
ATOM 5325 C C . ARG B 1 293 ? -18.766 18.703 9.016 1 85.19 293 ARG B C 1
ATOM 5327 O O . ARG B 1 293 ? -18.938 19.484 9.953 1 85.19 293 ARG B O 1
ATOM 5334 N N . VAL B 1 294 ? -17.672 18.547 8.375 1 88.31 294 VAL B N 1
ATOM 5335 C CA . VAL B 1 294 ? -16.484 19.297 8.789 1 88.31 294 VAL B CA 1
ATOM 5336 C C . VAL B 1 294 ? -16.672 20.781 8.484 1 88.31 294 VAL B C 1
ATOM 5338 O O . VAL B 1 294 ? -16.344 21.625 9.32 1 88.31 294 VAL B O 1
ATOM 5341 N N . VAL B 1 295 ? -17.266 21.094 7.375 1 85.62 295 VAL B N 1
ATOM 5342 C CA . VAL B 1 295 ? -17.484 22.484 6.965 1 85.62 295 VAL B CA 1
ATOM 5343 C C . VAL B 1 295 ? -18.469 23.156 7.918 1 85.62 295 VAL B C 1
ATOM 5345 O O . VAL B 1 295 ? -18.219 24.281 8.375 1 85.62 295 VAL B O 1
ATOM 5348 N N . HIS B 1 296 ? -19.453 22.484 8.234 1 84.19 296 HIS B N 1
ATOM 5349 C CA . HIS B 1 296 ? -20.5 23.047 9.094 1 84.19 296 HIS B CA 1
ATOM 5350 C C . HIS B 1 296 ? -19.953 23.344 10.492 1 84.19 296 HIS B C 1
ATOM 5352 O O . HIS B 1 296 ? -20.266 24.391 11.07 1 84.19 296 HIS B O 1
ATOM 5358 N N . LEU B 1 297 ? -19.188 22.453 11.008 1 85.88 297 LEU B N 1
ATOM 5359 C CA . LEU B 1 297 ? -18.609 22.625 12.336 1 85.88 297 LEU B CA 1
ATOM 5360 C C . LEU B 1 297 ? -17.625 23.797 12.352 1 85.88 297 LEU B C 1
ATOM 5362 O O . LEU B 1 297 ? -17.516 24.5 13.359 1 85.88 297 LEU B O 1
ATOM 5366 N N . SER B 1 298 ? -16.938 23.984 11.258 1 86.62 298 SER B N 1
ATOM 5367 C CA . SER B 1 298 ? -15.922 25.031 11.18 1 86.62 298 SER B CA 1
ATOM 5368 C C . SER B 1 298 ? -16.562 26.406 11.023 1 86.62 298 SER B C 1
ATOM 5370 O O . SER B 1 298 ? -16.078 27.391 11.594 1 86.62 298 SER B O 1
ATOM 5372 N N . ILE B 1 299 ? -17.641 26.484 10.297 1 81.88 299 ILE B N 1
ATOM 5373 C CA . ILE B 1 299 ? -18.281 27.766 10.039 1 81.88 299 ILE B CA 1
ATOM 5374 C C . ILE B 1 299 ? -19.016 28.25 11.289 1 81.88 299 ILE B C 1
ATOM 5376 O O . ILE B 1 299 ? -19.031 29.438 11.594 1 81.88 299 ILE B O 1
ATOM 5380 N N . ASN B 1 300 ? -19.547 27.375 12.031 1 80.19 300 ASN B N 1
ATOM 5381 C CA . ASN B 1 300 ? -20.391 27.734 13.164 1 80.19 300 ASN B CA 1
ATOM 5382 C C . ASN B 1 300 ? -19.609 27.766 14.469 1 80.19 300 ASN B C 1
ATOM 5384 O O . ASN B 1 300 ? -20.188 27.891 15.547 1 80.19 300 ASN B O 1
ATOM 5388 N N . HIS B 1 301 ? -18.375 27.75 14.477 1 83.12 301 HIS B N 1
ATOM 5389 C CA . HIS B 1 301 ? -17.562 27.625 15.68 1 83.12 301 HIS B CA 1
ATOM 5390 C C . HIS B 1 301 ? -17.422 28.969 16.391 1 83.12 301 HIS B C 1
ATOM 5392 O O . HIS B 1 301 ? -17.734 29.094 17.578 1 83.12 301 HIS B O 1
ATOM 5398 N N . ASP B 1 302 ? -16.875 29.953 15.695 1 84 302 ASP B N 1
ATOM 5399 C CA . ASP B 1 302 ? -16.578 31.25 16.297 1 84 302 ASP B CA 1
ATOM 5400 C C . ASP B 1 302 ? -16.812 32.375 15.305 1 84 302 ASP B C 1
ATOM 5402 O O . ASP B 1 302 ? -16.453 32.281 14.133 1 84 302 ASP B O 1
ATOM 5406 N N . ARG B 1 303 ? -17.266 33.531 15.781 1 79.38 303 ARG B N 1
ATOM 5407 C CA . ARG B 1 303 ? -17.578 34.688 14.945 1 79.38 303 ARG B CA 1
ATOM 5408 C C . ARG B 1 303 ? -16.312 35.438 14.555 1 79.38 303 ARG B C 1
ATOM 5410 O O . ARG B 1 303 ? -16.328 36.25 13.617 1 79.38 303 ARG B O 1
ATOM 5417 N N . ARG B 1 304 ? -15.297 35.219 15.281 1 83.38 304 ARG B N 1
ATOM 5418 C CA . ARG B 1 304 ? -14.055 35.906 15 1 83.38 304 ARG B CA 1
ATOM 5419 C C . ARG B 1 304 ? -13.383 35.375 13.75 1 83.38 304 ARG B C 1
ATOM 5421 O O . A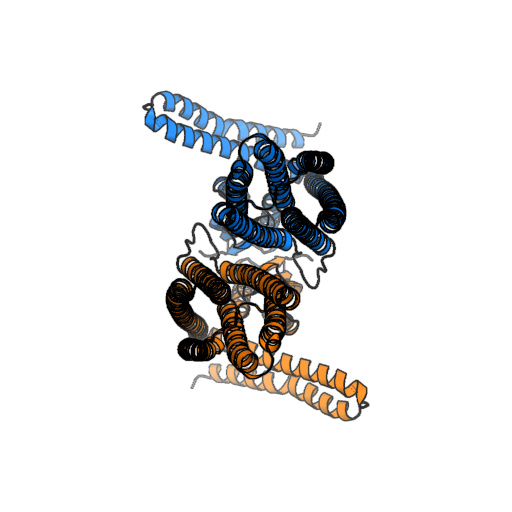RG B 1 304 ? -12.438 35.969 13.227 1 83.38 304 ARG B O 1
ATOM 5428 N N . ILE B 1 305 ? -13.922 34.219 13.281 1 85.62 305 ILE B N 1
ATOM 5429 C CA . ILE B 1 305 ? -13.477 33.688 11.992 1 85.62 305 ILE B CA 1
ATOM 5430 C C . ILE B 1 305 ? -14.172 34.438 10.859 1 85.62 305 ILE B C 1
ATOM 5432 O O . ILE B 1 305 ? -15.383 34.312 10.68 1 85.62 305 ILE B O 1
ATOM 5436 N N . LYS B 1 306 ? -13.422 35.188 10.117 1 81.5 306 LYS B N 1
ATOM 5437 C CA . LYS B 1 306 ? -14 36.031 9.07 1 81.5 306 LYS B CA 1
ATOM 5438 C C . LYS B 1 306 ? -14.43 35.188 7.871 1 81.5 306 LYS B C 1
ATOM 5440 O O . LYS B 1 306 ? -15.562 35.312 7.391 1 81.5 306 LYS B O 1
ATOM 5445 N N . TYR B 1 307 ? -13.305 34.438 7.434 1 83.5 307 TYR B N 1
ATOM 5446 C CA . TYR B 1 307 ? -13.547 33.625 6.246 1 83.5 307 TYR B CA 1
ATOM 5447 C C . TYR B 1 307 ? -12.82 32.281 6.328 1 83.5 307 TYR B C 1
ATOM 5449 O O . TYR B 1 307 ? -11.75 32.188 6.938 1 83.5 307 TYR B O 1
ATOM 5457 N N . LEU B 1 308 ? -13.555 31.312 5.82 1 84.81 308 LEU B N 1
ATOM 5458 C CA . LEU B 1 308 ? -12.906 30.031 5.562 1 84.81 308 LEU B CA 1
ATOM 5459 C C . LEU B 1 308 ? -12.328 29.984 4.148 1 84.81 308 LEU B C 1
ATOM 5461 O O . LEU B 1 308 ? -13.078 30.062 3.17 1 84.81 308 LEU B O 1
ATOM 5465 N N . ASP B 1 309 ? -11.102 29.984 4.027 1 85 309 ASP B N 1
ATOM 5466 C CA . ASP B 1 309 ? -10.484 29.984 2.709 1 85 309 ASP B CA 1
ATOM 5467 C C . ASP B 1 309 ? -10.711 28.656 2 1 85 309 ASP B C 1
ATOM 5469 O O . ASP B 1 309 ? -11.438 28.594 1.008 1 85 309 ASP B O 1
ATOM 5473 N N . HIS B 1 310 ? -10.125 27.562 2.492 1 86.56 310 HIS B N 1
ATOM 5474 C CA . HIS B 1 310 ? -10.336 26.234 1.916 1 86.56 310 HIS B CA 1
ATOM 5475 C C . HIS B 1 310 ? -10.133 25.141 2.959 1 86.56 310 HIS B C 1
ATOM 5477 O O . HIS B 1 310 ? -9.383 25.328 3.922 1 86.56 310 HIS B O 1
ATOM 5483 N N . ILE B 1 311 ? -10.883 24.078 2.744 1 90 311 ILE B N 1
ATOM 5484 C CA . ILE B 1 311 ? -10.828 22.906 3.611 1 90 311 ILE B CA 1
ATOM 5485 C C . ILE B 1 311 ? -10.445 21.688 2.793 1 90 311 ILE B C 1
ATOM 5487 O O . ILE B 1 311 ? -10.992 21.453 1.715 1 90 311 ILE B O 1
ATOM 5491 N N . LEU B 1 312 ? -9.453 21.031 3.252 1 91.5 312 LEU B N 1
ATOM 5492 C CA . LEU B 1 312 ? -9.039 19.781 2.629 1 91.5 312 LEU B CA 1
ATOM 5493 C C . LEU B 1 312 ? -9.25 18.609 3.58 1 91.5 312 LEU B C 1
ATOM 5495 O O . LEU B 1 312 ? -8.781 18.641 4.723 1 91.5 312 LEU B O 1
ATOM 5499 N N . VAL B 1 313 ? -10.008 17.719 3.148 1 91.56 313 VAL B N 1
ATOM 5500 C CA . VAL B 1 313 ? -10.242 16.5 3.928 1 91.56 313 VAL B CA 1
ATOM 5501 C C . VAL B 1 313 ? -9.914 15.273 3.088 1 91.56 313 VAL B C 1
ATOM 5503 O O . VAL B 1 313 ? -10.469 15.086 2.002 1 91.56 313 VAL B O 1
ATOM 5506 N N . TYR B 1 314 ? -8.984 14.43 3.551 1 91.56 314 TYR B N 1
ATOM 5507 C CA . TYR B 1 314 ? -8.578 13.25 2.795 1 91.56 314 TYR B CA 1
ATOM 5508 C C . TYR B 1 314 ? -8.125 12.133 3.729 1 91.56 314 TYR B C 1
ATOM 5510 O O . TYR B 1 314 ? -7.762 12.391 4.879 1 91.56 314 TYR B O 1
ATOM 5518 N N . TYR B 1 315 ? -8.148 11.008 3.248 1 90.69 315 TYR B N 1
ATOM 5519 C CA . TYR B 1 315 ? -7.801 9.844 4.055 1 90.69 315 TYR B CA 1
ATOM 5520 C C . TYR B 1 315 ? -6.293 9.75 4.254 1 90.69 315 TYR B C 1
ATOM 5522 O O . TYR B 1 315 ? -5.52 10 3.326 1 90.69 315 TYR B O 1
ATOM 5530 N N . ILE B 1 316 ? -5.875 9.5 5.43 1 87.38 316 ILE B N 1
ATOM 5531 C CA . ILE B 1 316 ? -4.508 9.117 5.77 1 87.38 316 ILE B CA 1
ATOM 5532 C C . ILE B 1 316 ? -4.512 7.762 6.473 1 87.38 316 ILE B C 1
ATOM 5534 O O . ILE B 1 316 ? -4.262 7.68 7.68 1 87.38 316 ILE B O 1
ATOM 5538 N N . GLY B 1 317 ? -4.922 6.766 5.859 1 85.25 317 GLY B N 1
ATOM 5539 C CA . GLY B 1 317 ? -5.172 5.453 6.434 1 85.25 317 GLY B CA 1
ATOM 5540 C C . GLY B 1 317 ? -6.648 5.156 6.621 1 85.25 317 GLY B C 1
ATOM 5541 O O . GLY B 1 317 ? -7.457 5.398 5.719 1 85.25 317 GLY B O 1
ATOM 5542 N N . VAL B 1 318 ? -6.957 4.715 7.898 1 83.38 318 VAL B N 1
ATOM 5543 C CA . VAL B 1 318 ? -8.344 4.355 8.172 1 83.38 318 VAL B CA 1
ATOM 5544 C C . VAL B 1 318 ? -9.148 5.609 8.508 1 83.38 318 VAL B C 1
ATOM 5546 O O . VAL B 1 318 ? -10.344 5.688 8.211 1 83.38 318 VAL B O 1
ATOM 5549 N N . LYS B 1 319 ? -8.508 6.531 8.961 1 88.75 319 LYS B N 1
ATOM 5550 C CA . LYS B 1 319 ? -9.141 7.793 9.336 1 88.75 319 LYS B CA 1
ATOM 5551 C C . LYS B 1 319 ? -8.656 8.938 8.445 1 88.75 319 LYS B C 1
ATOM 5553 O O . LYS B 1 319 ? -7.742 8.758 7.637 1 88.75 319 LYS B O 1
ATOM 5558 N N . ALA B 1 320 ? -9.336 10.109 8.625 1 91.69 320 ALA B N 1
ATOM 5559 C CA . ALA B 1 320 ? -9.078 11.219 7.707 1 91.69 320 ALA B CA 1
ATOM 5560 C C . ALA B 1 320 ? -8.305 12.336 8.391 1 91.69 320 ALA B C 1
ATOM 5562 O O . ALA B 1 320 ? -8.352 12.469 9.617 1 91.69 320 ALA B O 1
ATOM 5563 N N . GLN B 1 321 ? -7.559 13 7.633 1 93 321 GLN B N 1
ATOM 5564 C CA . GLN B 1 321 ? -6.891 14.227 8.047 1 93 321 GLN B CA 1
ATOM 5565 C C . GLN B 1 321 ? -7.621 15.453 7.516 1 93 321 GLN B C 1
ATOM 5567 O O . GLN B 1 321 ? -8.055 15.477 6.363 1 93 321 GLN B O 1
ATOM 5572 N N . VAL B 1 322 ? -7.805 16.422 8.359 1 94.38 322 VAL B N 1
ATOM 5573 C CA . VAL B 1 322 ? -8.531 17.641 8 1 94.38 322 VAL B CA 1
ATOM 5574 C C . VAL B 1 322 ? -7.594 18.844 8.062 1 94.38 322 VAL B C 1
ATOM 5576 O O . VAL B 1 322 ? -6.91 19.047 9.07 1 94.38 322 VAL B O 1
ATOM 5579 N N . GLU B 1 323 ? -7.52 19.531 6.996 1 93.44 323 GLU B N 1
ATOM 5580 C CA . GLU B 1 323 ? -6.781 20.781 6.934 1 93.44 323 GLU B CA 1
ATOM 5581 C C . GLU B 1 323 ? -7.715 21.969 6.691 1 93.44 323 GLU B C 1
ATOM 5583 O O . GLU B 1 323 ? -8.453 21.984 5.707 1 93.44 323 GLU B O 1
ATOM 5588 N N . ILE B 1 324 ? -7.648 22.891 7.562 1 93.81 324 ILE B N 1
ATOM 5589 C CA . ILE B 1 324 ? -8.539 24.031 7.441 1 93.81 324 ILE B CA 1
ATOM 5590 C C . ILE B 1 324 ? -7.715 25.312 7.383 1 93.81 324 ILE B C 1
ATOM 5592 O O . ILE B 1 324 ? -6.793 25.516 8.18 1 93.81 324 ILE B O 1
ATOM 5596 N N . TYR B 1 325 ? -8.039 26.094 6.477 1 91.44 325 TYR B N 1
ATOM 5597 C CA . TYR B 1 325 ? -7.441 27.422 6.352 1 91.44 325 TYR B CA 1
ATOM 5598 C C . TYR B 1 325 ? -8.453 28.5 6.68 1 91.44 325 TYR B C 1
ATOM 5600 O O . TYR B 1 325 ? -9.445 28.672 5.965 1 91.44 325 TYR B O 1
ATOM 5608 N N . ILE B 1 326 ? -8.125 29.188 7.723 1 90.06 326 ILE B N 1
ATOM 5609 C CA . ILE B 1 326 ? -9.055 30.203 8.188 1 90.06 326 ILE B CA 1
ATOM 5610 C C . ILE B 1 326 ? -8.391 31.578 8.109 1 90.06 326 ILE B C 1
ATOM 5612 O O . ILE B 1 326 ? -7.172 31.703 8.242 1 90.06 326 ILE B O 1
ATOM 5616 N N . ILE B 1 327 ? -9.258 32.594 7.922 1 90.19 327 ILE B N 1
ATOM 5617 C CA . ILE B 1 327 ? -8.82 34 7.902 1 90.19 327 ILE B CA 1
ATOM 5618 C C . ILE B 1 327 ? -9.406 34.75 9.094 1 90.19 327 ILE B C 1
ATOM 5620 O O . ILE B 1 327 ? -10.617 34.719 9.32 1 90.19 327 ILE B O 1
ATOM 5624 N N . MET B 1 328 ? -8.5 35.281 9.852 1 91.19 328 MET B N 1
ATOM 5625 C CA . MET B 1 328 ? -8.922 36.031 11.016 1 91.19 328 MET B CA 1
ATOM 5626 C C . MET B 1 328 ? -8.352 37.438 10.984 1 91.19 328 MET B C 1
ATOM 5628 O O . MET B 1 328 ? -7.582 37.781 10.078 1 91.19 328 MET B O 1
ATOM 5632 N N . ASP B 1 329 ? -8.75 38.219 11.961 1 88.88 329 ASP B N 1
ATOM 5633 C CA . ASP B 1 329 ? -8.297 39.594 12.047 1 88.88 329 ASP B CA 1
ATOM 5634 C C . ASP B 1 329 ? -6.82 39.688 12.406 1 88.88 329 ASP B C 1
ATOM 5636 O O . ASP B 1 329 ? -6.348 38.938 13.266 1 88.88 329 ASP B O 1
ATOM 5640 N N . GLU B 1 330 ? -6.152 40.5 11.828 1 88.94 330 GLU B N 1
ATOM 5641 C CA . GLU B 1 330 ? -4.703 40.625 11.977 1 88.94 330 GLU B CA 1
ATOM 5642 C C . GLU B 1 330 ? -4.332 41.094 13.375 1 88.94 330 GLU B C 1
ATOM 5644 O O . GLU B 1 330 ? -3.225 40.844 13.852 1 88.94 330 GLU B O 1
ATOM 5649 N N . LYS B 1 331 ? -5.234 41.75 14.039 1 88.44 331 LYS B N 1
ATOM 5650 C CA . LYS B 1 331 ? -4.922 42.375 15.312 1 88.44 331 LYS B CA 1
ATOM 5651 C C . LYS B 1 331 ? -5.148 41.406 16.484 1 88.44 331 LYS B C 1
ATOM 5653 O O . LYS B 1 331 ? -4.766 41.719 17.609 1 88.44 331 LYS B O 1
ATOM 5658 N N . LEU B 1 332 ? -5.598 40.281 16.125 1 89.62 332 LEU B N 1
ATOM 5659 C CA . LEU B 1 332 ? -5.848 39.312 17.188 1 89.62 332 LEU B CA 1
ATOM 5660 C C . LEU B 1 332 ? -4.535 38.812 17.781 1 89.62 332 LEU B C 1
ATOM 5662 O O . LEU B 1 332 ? -3.551 38.656 17.062 1 89.62 332 LEU B O 1
ATOM 5666 N N . THR B 1 333 ? -4.598 38.562 19.031 1 89.44 333 THR B N 1
ATOM 5667 C CA . THR B 1 333 ? -3.408 38.062 19.719 1 89.44 333 THR B CA 1
ATOM 5668 C C . THR B 1 333 ? -3.289 36.562 19.562 1 89.44 333 THR B C 1
ATOM 5670 O O . THR B 1 333 ? -4.262 35.875 19.219 1 89.44 333 THR B O 1
ATOM 5673 N N . LEU B 1 334 ? -2.123 36.062 19.828 1 90.12 334 LEU B N 1
ATOM 5674 C CA . LEU B 1 334 ? -1.864 34.625 19.75 1 90.12 334 LEU B CA 1
ATOM 5675 C C . LEU B 1 334 ? -2.711 33.844 20.75 1 90.12 334 LEU B C 1
ATOM 5677 O O . LEU B 1 334 ? -3.15 32.719 20.484 1 90.12 334 LEU B O 1
ATOM 5681 N N . LYS B 1 335 ? -2.918 34.406 21.891 1 89.38 335 LYS B N 1
ATOM 5682 C CA . LYS B 1 335 ? -3.738 33.781 22.906 1 89.38 335 LYS B CA 1
ATOM 5683 C C . LYS B 1 335 ? -5.164 33.562 22.406 1 89.38 335 LYS B C 1
ATOM 5685 O O . LYS B 1 335 ? -5.727 32.469 22.578 1 89.38 335 LYS B O 1
ATOM 5690 N N . ASP B 1 336 ? -5.695 34.594 21.828 1 89.12 336 ASP B N 1
ATOM 5691 C CA . ASP B 1 336 ? -7.062 34.5 21.312 1 89.12 336 ASP B CA 1
ATOM 5692 C C . ASP B 1 336 ? -7.156 33.5 20.172 1 89.12 336 ASP B C 1
ATOM 5694 O O . ASP B 1 336 ? -8.055 32.656 20.156 1 89.12 336 ASP B O 1
ATOM 5698 N N . THR B 1 337 ? -6.25 33.625 19.281 1 88.75 337 THR B N 1
ATOM 5699 C CA . THR B 1 337 ? -6.266 32.75 18.125 1 88.75 337 THR B CA 1
ATOM 5700 C C . THR B 1 337 ? -6.055 31.281 18.562 1 88.75 337 THR B C 1
ATOM 5702 O O . THR B 1 337 ? -6.711 30.375 18.047 1 88.75 337 THR B O 1
ATOM 5705 N N . HIS B 1 338 ? -5.156 31.109 19.438 1 89.06 338 HIS B N 1
ATOM 5706 C CA . HIS B 1 338 ? -4.867 29.766 19.938 1 89.06 338 HIS B CA 1
ATOM 5707 C C . HIS B 1 338 ? -6.094 29.156 20.609 1 89.06 338 HIS B C 1
ATOM 5709 O O . HIS B 1 338 ? -6.363 27.953 20.438 1 89.06 338 HIS B O 1
ATOM 5715 N N . THR B 1 339 ? -6.738 29.922 21.422 1 88.31 339 THR B N 1
ATOM 5716 C CA . THR B 1 339 ? -7.918 29.406 22.125 1 88.31 339 THR B CA 1
ATOM 5717 C C . THR B 1 339 ? -9 29 21.125 1 88.31 339 THR B C 1
ATOM 5719 O O . THR B 1 339 ? -9.625 27.953 21.281 1 88.31 339 THR B O 1
ATOM 5722 N N . ILE B 1 340 ? -9.188 29.781 20.125 1 89.75 340 ILE B N 1
ATOM 5723 C CA . ILE B 1 340 ? -10.188 29.484 19.109 1 89.75 340 ILE B CA 1
ATOM 5724 C C . ILE B 1 340 ? -9.805 28.203 18.359 1 89.75 340 ILE B C 1
ATOM 5726 O O . ILE B 1 340 ? -10.641 27.328 18.141 1 89.75 340 ILE B O 1
ATOM 5730 N N . ILE B 1 341 ? -8.586 28.125 18 1 90.44 341 ILE B N 1
ATOM 5731 C CA . ILE B 1 341 ? -8.078 26.984 17.219 1 90.44 341 ILE B CA 1
ATOM 5732 C C . ILE B 1 341 ? -8.164 25.719 18.062 1 90.44 341 ILE B C 1
ATOM 5734 O O . ILE B 1 341 ? -8.539 24.656 17.562 1 90.44 341 ILE B O 1
ATOM 5738 N N . LYS B 1 342 ? -7.801 25.797 19.281 1 89.69 342 LYS B N 1
ATOM 5739 C CA . LYS B 1 342 ? -7.82 24.641 20.156 1 89.69 342 LYS B CA 1
ATOM 5740 C C . LYS B 1 342 ? -9.234 24.094 20.328 1 89.69 342 LYS B C 1
ATOM 5742 O O . LYS B 1 342 ? -9.445 22.875 20.328 1 89.69 342 LYS B O 1
ATOM 5747 N N . GLU B 1 343 ? -10.141 24.984 20.5 1 89.06 343 GLU B N 1
ATOM 5748 C CA . GLU B 1 343 ? -11.531 24.562 20.656 1 89.06 343 GLU B CA 1
ATOM 5749 C C . GLU B 1 343 ? -12.062 23.938 19.375 1 89.06 343 GLU B C 1
ATOM 5751 O O . GLU B 1 343 ? -12.781 22.938 19.422 1 89.06 343 GLU B O 1
ATOM 5756 N N . LEU B 1 344 ? -11.758 24.562 18.312 1 90.44 344 LEU B N 1
ATOM 5757 C CA . LEU B 1 344 ? -12.188 24.016 17.031 1 90.44 344 LEU B CA 1
ATOM 5758 C C . LEU B 1 344 ? -11.562 22.641 16.797 1 90.44 344 LEU B C 1
ATOM 5760 O O . LEU B 1 344 ? -12.242 21.719 16.344 1 90.44 344 LEU B O 1
ATOM 5764 N N . LYS B 1 345 ? -10.305 22.547 17.031 1 91.19 345 LYS B N 1
ATOM 5765 C CA . LYS B 1 345 ? -9.602 21.281 16.891 1 91.19 345 LYS B CA 1
ATOM 5766 C C . LYS B 1 345 ? -10.242 20.188 17.75 1 91.19 345 LYS B C 1
ATOM 5768 O O . LYS B 1 345 ? -10.406 19.047 17.312 1 91.19 345 LYS B O 1
ATOM 5773 N N . HIS B 1 346 ? -10.57 20.547 18.906 1 87.19 346 HIS B N 1
ATOM 5774 C CA . HIS B 1 346 ? -11.211 19.609 19.828 1 87.19 346 HIS B CA 1
ATOM 5775 C C . HIS B 1 346 ? -12.555 19.141 19.281 1 87.19 346 HIS B C 1
ATOM 5777 O O . HIS B 1 346 ? -12.883 17.953 19.359 1 87.19 346 HIS B O 1
ATOM 5783 N N . LYS B 1 347 ? -13.344 20.016 18.766 1 86.31 347 LYS B N 1
ATOM 5784 C CA . LYS B 1 347 ? -14.648 19.688 18.203 1 86.31 347 LYS B CA 1
ATOM 5785 C C . LYS B 1 347 ? -14.5 18.734 17.016 1 86.31 347 LYS B C 1
ATOM 5787 O O . LYS B 1 347 ? -15.258 17.766 16.891 1 86.31 347 LYS B O 1
ATOM 5792 N N . LEU B 1 348 ? -13.562 19 16.219 1 90.44 348 LEU B N 1
ATOM 5793 C CA . LEU B 1 348 ? -13.367 18.188 15.031 1 90.44 348 LEU B CA 1
ATOM 5794 C C . LEU B 1 348 ? -12.812 16.812 15.383 1 90.44 348 LEU B C 1
ATOM 5796 O O . LEU B 1 348 ? -13.141 15.82 14.734 1 90.44 348 LEU B O 1
ATOM 5800 N N . ASN B 1 349 ? -12 16.75 16.359 1 87.94 349 ASN B N 1
ATOM 5801 C CA . ASN B 1 349 ? -11.406 15.492 16.797 1 87.94 349 ASN B CA 1
ATOM 5802 C C . ASN B 1 349 ? -12.453 14.562 17.406 1 87.94 349 ASN B C 1
ATOM 5804 O O . ASN B 1 349 ? -12.203 13.367 17.562 1 87.94 349 ASN B O 1
ATOM 5808 N N . MET B 1 350 ? -13.562 15.094 17.672 1 83.25 350 MET B N 1
ATOM 5809 C CA . MET B 1 350 ? -14.625 14.273 18.234 1 83.25 350 MET B CA 1
ATOM 5810 C C . MET B 1 350 ? -15.344 13.477 17.141 1 83.25 350 MET B C 1
ATOM 5812 O O . MET B 1 350 ? -16.062 12.523 17.438 1 83.25 350 MET B O 1
ATOM 5816 N N . LEU B 1 351 ? -15.102 13.875 16.016 1 84.94 351 LEU B N 1
ATOM 5817 C CA . LEU B 1 351 ? -15.664 13.102 14.914 1 84.94 351 LEU B CA 1
ATOM 5818 C C . LEU B 1 351 ? -14.945 11.766 14.766 1 84.94 351 LEU B C 1
ATOM 5820 O O . LEU B 1 351 ? -13.711 11.711 14.812 1 84.94 351 LEU B O 1
ATOM 5824 N N . ASP B 1 352 ? -15.578 10.734 14.617 1 81.5 352 ASP B N 1
ATOM 5825 C CA . ASP B 1 352 ? -15.047 9.375 14.633 1 81.5 352 ASP B CA 1
ATOM 5826 C C . ASP B 1 352 ? -14.141 9.133 13.43 1 81.5 352 ASP B C 1
ATOM 5828 O O . ASP B 1 352 ? -13.234 8.297 13.484 1 81.5 352 ASP B O 1
ATOM 5832 N N . PHE B 1 353 ? -14.352 9.875 12.336 1 86 353 PHE B N 1
ATOM 5833 C CA . PHE B 1 353 ? -13.609 9.578 11.117 1 86 353 PHE B CA 1
ATOM 5834 C C . PHE B 1 353 ? -12.375 10.469 11.008 1 86 353 PHE B C 1
ATOM 5836 O O . PHE B 1 353 ? -11.586 10.328 10.07 1 86 353 PHE B O 1
ATOM 5843 N N . VAL B 1 354 ? -12.172 11.344 12 1 90.5 354 VAL B N 1
ATOM 5844 C CA . VAL B 1 354 ? -11.055 12.281 11.93 1 90.5 354 VAL B CA 1
ATOM 5845 C C . VAL B 1 354 ? -9.906 11.781 12.797 1 90.5 354 VAL B C 1
ATOM 5847 O O . VAL B 1 354 ? -10.117 11.398 13.953 1 90.5 354 VAL B O 1
ATOM 5850 N N . GLU B 1 355 ? -8.797 11.742 12.188 1 88.19 355 GLU B N 1
ATOM 5851 C CA . GLU B 1 355 ? -7.609 11.344 12.938 1 88.19 355 GLU B CA 1
ATOM 5852 C C . GLU B 1 355 ? -6.809 12.562 13.391 1 88.19 355 GLU B C 1
ATOM 5854 O O . GLU B 1 355 ? -6.414 12.656 14.555 1 88.19 355 GLU B O 1
ATOM 5859 N N . ARG B 1 356 ? -6.633 13.461 12.43 1 89.81 356 ARG B N 1
ATOM 5860 C CA . ARG B 1 356 ? -5.812 14.641 12.703 1 89.81 356 ARG B CA 1
ATOM 5861 C C . ARG B 1 356 ? -6.406 15.883 12.055 1 89.81 356 ARG B C 1
ATOM 5863 O O . ARG B 1 356 ? -6.984 15.805 10.969 1 89.81 356 ARG B O 1
ATOM 5870 N N . VAL B 1 357 ? -6.172 16.984 12.773 1 94.12 357 VAL B N 1
ATOM 5871 C CA . VAL B 1 357 ? -6.684 18.25 12.281 1 94.12 357 VAL B CA 1
ATOM 5872 C C . VAL B 1 357 ? -5.562 19.297 12.266 1 94.12 357 VAL B C 1
ATOM 5874 O O . VAL B 1 357 ? -4.859 19.469 13.266 1 94.12 357 VAL B O 1
ATOM 5877 N N . PHE B 1 358 ? -5.348 19.859 11.172 1 93.69 358 PHE B N 1
ATOM 5878 C CA . PHE B 1 358 ? -4.406 20.969 11.039 1 93.69 358 PHE B CA 1
ATOM 5879 C C . PHE B 1 358 ? -5.133 22.266 10.664 1 93.69 358 PHE B C 1
ATOM 5881 O O . PHE B 1 358 ? -5.828 22.312 9.648 1 93.69 358 PHE B O 1
ATOM 5888 N N . ILE B 1 359 ? -4.98 23.219 11.477 1 93.38 359 ILE B N 1
ATOM 5889 C CA . ILE B 1 359 ? -5.648 24.5 11.227 1 93.38 359 ILE B CA 1
ATOM 5890 C C . ILE B 1 359 ? -4.605 25.578 10.977 1 93.38 359 ILE B C 1
ATOM 5892 O O . ILE B 1 359 ? -3.699 25.781 11.789 1 93.38 359 ILE B O 1
ATOM 5896 N N . HIS B 1 360 ? -4.688 26.188 9.883 1 90.94 360 HIS B N 1
ATOM 5897 C CA . HIS B 1 360 ? -3.818 27.297 9.508 1 90.94 360 HIS B CA 1
ATOM 5898 C C . HIS B 1 360 ? -4.562 28.625 9.57 1 90.94 360 HIS B C 1
ATOM 5900 O O . HIS B 1 360 ? -5.637 28.766 8.984 1 90.94 360 HIS B O 1
ATOM 5906 N N . CYS B 1 361 ? -3.963 29.516 10.258 1 89.75 361 CYS B N 1
ATOM 5907 C CA . CYS B 1 361 ? -4.57 30.828 10.406 1 89.75 361 CYS B CA 1
ATOM 5908 C C . CYS B 1 361 ? -3.822 31.875 9.586 1 89.75 361 CYS B C 1
ATOM 5910 O O . CYS B 1 361 ? -2.605 32.031 9.727 1 89.75 361 CYS B O 1
ATOM 5912 N N . ASP B 1 362 ? -4.625 32.562 8.742 1 87 362 ASP B N 1
ATOM 5913 C CA . ASP B 1 362 ? -4.086 33.656 7.934 1 87 362 ASP B CA 1
ATOM 5914 C C . ASP B 1 362 ? -4.883 34.938 8.141 1 87 362 ASP B C 1
ATOM 5916 O O . ASP B 1 362 ? -5.969 34.906 8.719 1 87 362 ASP B O 1
ATOM 5920 N N . TYR B 1 363 ? -4.242 36.062 7.91 1 85.06 363 TYR B N 1
ATOM 5921 C CA . TYR B 1 363 ? -4.965 37.344 8.031 1 85.06 363 TYR B CA 1
ATOM 5922 C C . TYR B 1 363 ? -5.305 37.906 6.656 1 85.06 363 TYR B C 1
ATOM 5924 O O . TYR B 1 363 ? -6.113 38.812 6.539 1 85.06 363 TYR B O 1
ATOM 5932 N N . LYS B 1 364 ? -4.602 37.469 5.633 1 74.12 364 LYS B N 1
ATOM 5933 C CA . LYS B 1 364 ? -4.918 37.906 4.281 1 74.12 364 LYS B CA 1
ATOM 5934 C C . LYS B 1 364 ? -5.293 36.75 3.381 1 74.12 364 LYS B C 1
ATOM 5936 O O . LYS B 1 364 ? -4.797 35.625 3.561 1 74.12 364 LYS B O 1
ATOM 5941 N N . SER B 1 365 ? -6.297 37.031 2.555 1 63.28 365 SER B N 1
ATOM 5942 C CA . SER B 1 365 ? -6.609 36 1.557 1 63.28 365 SER B CA 1
ATOM 5943 C C . SER B 1 365 ? -5.512 35.906 0.501 1 63.28 365 SER B C 1
ATOM 5945 O O . SER B 1 365 ? -4.879 36.906 0.166 1 63.28 365 SER B O 1
#

Secondary structure (DSSP, 8-state):
--GGGHHHHHHHHHHHHSSHHHHHHHHHHHHTTS-HHHHHHHHHHHHHHHHHHHHHHHHHHHHHHHTT-THHHHHHHHHHHHHHHHHHHHHHHHHHHHHHHHHHHHHHHHHH--HHHHHHHHHHHHHHHHHHHHHHHHHHHHT--TTT-TT-STHHHHHHHHHHHHHHHHHHHHHHHHHHHHHHH---S-----HHHHHHHHHHHHHHHHHHHHHTT---HHHHHHHHHHHHHHHHHHHHHHHHHHHHHT-TTHHHHHHHHHHHHHHHHHHHHHHHHHHHHHTPBPPHHHHHHHHHHHHTS-TTEEEEEEEEEEESSSSEEEEEEEEE-TT-BHHHHHHHHHHHHHHHHTSTTEEEEEEEEES--/--THHHHHHHHHHHHHHTTHHHHHHHHHHHHTTS-HHHHHHHHHHHHHHHHHHHHHHHHHHHHHHHTT-THHHHHHHHHHHHHHHHHHHHHHHHHHHHHHHHHHHHHHHHHH--HHHHHHHHHHHHHHHHHHHHHHHHHHHHT--TTT-TT-STHHHHHHHHHHHHHHHHHHHHHHHHHHHHHHH---S-----HHHHHHHHHHHHHHHHHHHHHTT---HHHHHHHHHHHHHHHHHHHHHHHHHHHHHT-TTHHHHHHHHHHHHHHHHHHHHHHHHHHHHHTPBPPHHHHHHHHHHHHTS-TTEEEEEEEEEEESSSSEEEEEEEEE-TT-BHHHHHHHHHHHHHHHHTSTTEEEEEEEEES--

InterPro domains:
  IPR002524 Cation efflux [TIGR01297] (93-362)
  IPR027469 Cation efflux transmembrane domain superfamily [G3DSA:1.20.1510.10] (91-280)
  IPR027469 Cation efflux transmembrane domain superfamily [SSF161111] (85-283)
  IPR036837 Cation efflux protein, cytoplasmic domain superfamily [G3DSA:3.30.70.1350] (285-364)
  IPR036837 Cation efflux protein, cytoplasmic domain superfamily [SSF160240] (288-363)
  IPR050291 Cation-efflux pump FieF-like [PTHR43840] (37-364)
  IPR058533 Cation efflux protein, transmembrane domain [PF01545] (93-280)

Radius of gyration: 31.82 Å; Cα contacts (8 Å, |Δi|>4): 820; chains: 2; bounding box: 92×96×77 Å

Foldseek 3Di:
DDPVVVVVVVVVVVVVPPPDDVVLVVVVVVLVPPDDPVSVVVVVVSVLVVVLVVVLVVLCVLLVVVVPDPPVVVVVVVVQVVLLVLLLVLLVLQLVLLVVQLVVLVVVCVVVVDVVSVLSNVVSVLSNVLSVLLNVLSVCQVPDDCVVVVLTDLQSLLVSLLVNLVSLLVSLVVLLVVLVVCVVVDVPPLCPVDPVNLVSLVVSLVSLVVSLVSLVVRPDLNSVSSNLVSVLSNQQSVLQSVQSVCCNPPNVSSNSVSSNVSSVVSSVSSVVSNVVSVQQCVWHADDPSLVVSLVVLVVPQDPQFDDWDDWDWTHNHQAIEIETETAGAPPDDPVVVVVSVVSSQVSSCPDPRYDYYHYHYDHDD/DDVVVVVVVVVVVVVVPPDDPVVLVVVVVVLVPPDDPVSVVVVVVSVLVVVLVVVLVVLCVLLVVVVVDPPVVVVLVVVQVVLLVLLLVLLVLQLVLLVVQLVVLVVVCVVVVDVVSVLSNVVSVLSNVLSVLLNVLSVCQVPDDCVVVVLTDLQSLLVSLLVNLVSLLVSLVVLLVVLVVCVVVDVPPLCPVDPVNLVVLVVSLVSLVVSLVSLVVRPDLNSVSSNLVSVLSNQQSVLQSVQSVCCNPPNVSSNSVSSNVSSVVSSVSSVVSNVVSVQQCVWHADDPSLVVSLVVLVVPQDPQFPDWDDWDWTHNHQAIEIETETAGAPPDDPVVVVVSVVSSQVSSCPDPRYDYYHYHYDHDD

Sequence (730 aa):
MDKNNITNECSLQLLKSKYTEKKIYSSYFNILKINKYQKKDVLAYYEKELRLLKIFQEDLYITHLSNNNNKMKNKDNYNDNLNRQTYIILSRTSLIINVVRLIVNLIASFTSGSYSVISTLLDSFLDLTIGGIIHYANHAIENTNKLLYPRGRERLEILCGIICAVIMSIANCIMILNSIKVIFTGYKNILNVDTMTILILLFGVICKFLLLLGCRRINTPSSRVLSVDLKSDILTNIVAITGAYIGTNYWIYADPIGAILVCSWIVYSWYTSLIEQIPLIVGGQLKQEQYNRVVHLSINHDRRIKYLDHILVYYIGVKAQVEIYIIMDEKLTLKDTHTIIKELKHKLNMLDFVERVFIHCDYKSMDKNNITNECSLQLLKSKYTEKKIYSSYFNILKINKYQKKDVLAYYEKELRLLKIFQEDLYITHLSNNNNKMKNKDNYNDNLNRQTYIILSRTSLIINVVRLIVNLIASFTSGSYSVISTLLDSFLDLTIGGIIHYANHAIENTNKLLYPRGRERLEILCGIICAVIMSIANCIMILNSIKVIFTGYKNILNVDTMTILILLFGVICKFLLLLGCRRINTPSSRVLSVDLKSDILTNIVAITGAYIGTNYWIYADPIGAILVCSWIVYSWYTSLIEQIPLIVGGQLKQEQYNRVVHLSINHDRRIKYLDHILVYYIGVKAQVEIYIIMDEKLTLKDTHTIIKELKHKLNMLDFVERVFIHCDYKS

Nearest PDB structures (foldseek):
  8j80-assembly1_A  TM=7.980E-01  e=2.630E-10  Homo sapiens
  8j7t-assembly1_B  TM=7.765E-01  e=1.810E-10  Homo sapiens
  8j7x-assembly1_B  TM=7.767E-01  e=8.709E-09  Homo sapiens
  8j7u-assembly1_B  TM=7.825E-01  e=2.669E-08  Homo sapiens
  8j80-assembly1_B  TM=6.805E-01  e=6.282E-09  Homo sapiens

Organism: Strongyloides stercoralis (NCBI:txid6248)